Protein AF-A0A8H7PKA8-F1 (afdb_monomer_lite)

pLDDT: mean 74.44, std 22.08, range [25.3, 96.81]

Foldseek 3Di:
DLLVLLVQQLQLLVQLLVVLVVLCVLLVCLVPPDDPVSLVVSLVVLLVVLVDDCVSVCSNVVSLVSNVVSLVVLVVVVDPLSCVLSVVLNVLSVVLVVLCVPQVVVLSVVSNVQVVPDPDSPVSSVSSNSNSVSSVSSSVSSVVSNVSSVVVSVVVVVVVVCVVCVDPPPDPPDDPVLVVLVVVLVVLVVVLVVLVVVLVVLVVVLVVLLVLLVVLLVVLCVVLDVVLDDPVLDDPPDDDQKDWDFPPDDPPDDDPQHTQTDIDGPPDDDDDDDDDDDDDDDDDDDDDDDDDDDDDDDDDDDDPDPPPDPPPPDSQCSSPPDRDPSNVSSVVSVVVSVRSVSVSVSSVVVSVVSVVVSVVSVVVSVVVVVVVVVVVVVVVVVVVVPPVPPPDDDDDDDDDDDDDDDDDDDDD

InterPro domains:
  IPR013248 Secretory component protein Psh3/Shr3 [PF08229] (2-155)
  IPR013248 Secretory component protein Psh3/Shr3 [SM00786] (1-179)
  IPR040357 Vma22/CCDC115 [PF21730] (189-337)
  IPR040357 Vma22/CCDC115 [PTHR31996] (174-365)

Structure (mmCIF, N/CA/C/O backbone):
data_AF-A0A8H7PKA8-F1
#
_entry.id   AF-A0A8H7PKA8-F1
#
loop_
_atom_site.group_PDB
_atom_site.id
_atom_site.type_symbol
_atom_site.label_atom_id
_atom_site.label_alt_id
_atom_site.label_comp_id
_atom_site.label_asym_id
_atom_site.label_entity_id
_atom_site.label_seq_id
_atom_site.pdbx_PDB_ins_code
_atom_site.Cartn_x
_atom_site.Cartn_y
_atom_site.Cartn_z
_atom_site.occupancy
_atom_site.B_iso_or_equiv
_atom_site.auth_seq_id
_atom_site.auth_comp_id
_atom_site.auth_asym_id
_atom_site.auth_atom_id
_atom_site.pdbx_PDB_model_num
ATOM 1 N N . MET A 1 1 ? 10.126 21.048 6.837 1.00 69.06 1 MET A N 1
ATOM 2 C CA . MET A 1 1 ? 10.498 20.108 5.754 1.00 69.06 1 MET A CA 1
ATOM 3 C C . MET A 1 1 ? 9.309 19.758 4.866 1.00 69.06 1 MET A C 1
ATOM 5 O O . MET A 1 1 ? 9.327 20.214 3.735 1.00 69.06 1 MET A O 1
ATOM 9 N N . GLN A 1 2 ? 8.260 19.063 5.338 1.00 77.38 2 GLN A N 1
ATOM 10 C CA . GLN A 1 2 ? 7.165 18.595 4.456 1.00 77.38 2 GLN A CA 1
ATOM 11 C C . GLN A 1 2 ? 6.474 19.691 3.609 1.00 77.38 2 GLN A C 1
ATOM 13 O O . GLN A 1 2 ? 6.114 19.441 2.469 1.00 77.38 2 GLN A O 1
ATOM 18 N N . THR A 1 3 ? 6.347 20.930 4.093 1.00 81.81 3 THR A N 1
ATOM 19 C CA . THR A 1 3 ? 5.836 22.059 3.283 1.00 81.81 3 THR A CA 1
ATOM 20 C C . THR A 1 3 ? 6.794 22.521 2.178 1.00 81.81 3 THR A C 1
ATOM 22 O O . THR A 1 3 ? 6.348 22.992 1.137 1.00 81.81 3 THR A O 1
ATOM 25 N N . ILE A 1 4 ? 8.106 22.373 2.386 1.00 85.81 4 ILE A N 1
ATOM 26 C CA . ILE A 1 4 ? 9.156 22.810 1.455 1.00 85.81 4 ILE A CA 1
ATOM 27 C C . ILE A 1 4 ? 9.250 21.841 0.271 1.00 85.81 4 ILE A C 1
ATOM 29 O O . ILE A 1 4 ? 9.314 22.305 -0.864 1.00 85.81 4 ILE A O 1
ATOM 33 N N . LYS A 1 5 ? 9.160 20.515 0.497 1.00 87.50 5 LYS A N 1
ATOM 34 C CA . LYS A 1 5 ? 9.144 19.540 -0.615 1.00 87.50 5 LYS A CA 1
ATOM 35 C C . LYS A 1 5 ? 7.993 19.813 -1.591 1.00 87.50 5 LYS A C 1
ATOM 37 O O . LYS A 1 5 ? 8.220 19.844 -2.793 1.00 87.50 5 LYS A O 1
ATOM 42 N N . VAL A 1 6 ? 6.791 20.110 -1.086 1.00 87.94 6 VAL A N 1
ATOM 43 C CA . VAL A 1 6 ? 5.617 20.380 -1.930 1.00 87.94 6 VAL A CA 1
ATOM 44 C C . VAL A 1 6 ? 5.805 21.669 -2.730 1.00 87.94 6 VAL A C 1
ATOM 46 O O . VAL A 1 6 ? 5.506 21.690 -3.920 1.00 87.94 6 VAL A O 1
ATOM 49 N N . ALA A 1 7 ? 6.377 22.715 -2.125 1.00 88.31 7 ALA A N 1
ATOM 50 C CA . ALA A 1 7 ? 6.724 23.939 -2.846 1.00 88.31 7 ALA A CA 1
ATOM 51 C C . ALA A 1 7 ? 7.742 23.685 -3.977 1.00 88.31 7 ALA A C 1
ATOM 53 O O . ALA A 1 7 ? 7.560 24.202 -5.077 1.00 88.31 7 ALA A O 1
ATOM 54 N N . MET A 1 8 ? 8.768 22.852 -3.754 1.00 88.94 8 MET A N 1
ATOM 55 C CA . MET A 1 8 ? 9.738 22.471 -4.796 1.00 88.94 8 MET A CA 1
ATOM 56 C C . MET A 1 8 ? 9.077 21.692 -5.945 1.00 88.94 8 MET A C 1
ATOM 58 O O . MET A 1 8 ? 9.295 22.029 -7.108 1.00 88.94 8 MET A O 1
ATOM 62 N N . VAL A 1 9 ? 8.230 20.702 -5.632 1.00 90.75 9 VAL A N 1
ATOM 63 C CA . VAL A 1 9 ? 7.509 19.900 -6.640 1.00 90.75 9 VAL A CA 1
ATOM 64 C C . VAL A 1 9 ? 6.551 20.763 -7.458 1.00 90.75 9 VAL A C 1
ATOM 66 O O . VAL A 1 9 ? 6.593 20.713 -8.687 1.00 90.75 9 VAL A O 1
ATOM 69 N N . LEU A 1 10 ? 5.732 21.593 -6.801 1.00 91.50 10 LEU A N 1
ATOM 70 C CA . LEU A 1 10 ? 4.808 22.504 -7.480 1.00 91.50 10 LEU A CA 1
ATOM 71 C C . LEU A 1 10 ? 5.553 23.516 -8.358 1.00 91.50 10 LEU A C 1
ATOM 73 O O . LEU A 1 10 ? 5.145 23.727 -9.493 1.00 91.50 10 LEU A O 1
ATOM 77 N N . THR A 1 11 ? 6.665 24.088 -7.884 1.00 90.81 11 THR A N 1
ATOM 78 C CA . THR A 1 11 ? 7.453 25.062 -8.666 1.00 90.81 11 THR A CA 1
ATOM 79 C C . THR A 1 11 ? 8.059 24.421 -9.917 1.00 90.81 11 THR A C 1
ATOM 81 O O . THR A 1 11 ? 7.936 24.978 -11.006 1.00 90.81 11 THR A O 1
ATOM 84 N N . GLY A 1 12 ? 8.660 23.230 -9.792 1.00 90.88 12 GLY A N 1
ATOM 85 C CA . GLY A 1 12 ? 9.230 22.506 -10.933 1.00 90.88 12 GLY A CA 1
ATOM 86 C C . GLY A 1 12 ? 8.179 22.102 -11.971 1.00 90.88 12 GLY A C 1
ATOM 87 O O . GLY A 1 12 ? 8.367 22.333 -13.167 1.00 90.88 12 GLY A O 1
ATOM 88 N N . CYS A 1 13 ? 7.038 21.568 -11.518 1.00 91.38 13 CYS A N 1
ATOM 89 C CA . CYS A 1 13 ? 5.948 21.155 -12.407 1.00 91.38 13 CYS A CA 1
ATOM 90 C C . CYS A 1 13 ? 5.256 22.351 -13.079 1.00 91.38 13 CYS A C 1
ATOM 92 O O . CYS A 1 13 ? 5.008 22.301 -14.281 1.00 91.38 13 CYS A O 1
ATOM 94 N N . ALA A 1 14 ? 4.981 23.430 -12.337 1.00 91.19 14 ALA A N 1
ATOM 95 C CA . ALA A 1 14 ? 4.330 24.627 -12.871 1.00 91.19 14 ALA A CA 1
ATOM 96 C C . ALA A 1 14 ? 5.214 25.362 -13.887 1.00 91.19 14 ALA A C 1
ATOM 98 O O . ALA A 1 14 ? 4.712 25.806 -14.917 1.00 91.19 14 ALA A O 1
ATOM 99 N N . PHE A 1 15 ? 6.529 25.445 -13.648 1.00 91.88 15 PHE A N 1
ATOM 100 C CA . PHE A 1 15 ? 7.459 26.025 -14.619 1.00 91.88 15 PHE A CA 1
ATOM 101 C C . PHE A 1 15 ? 7.496 25.203 -15.915 1.00 91.88 15 PHE A C 1
ATOM 103 O O . PHE A 1 15 ? 7.343 25.763 -16.998 1.00 91.88 15 PHE A O 1
ATOM 110 N N . PHE A 1 16 ? 7.651 23.875 -15.827 1.00 89.31 16 PHE A N 1
ATOM 111 C CA . PHE A 1 16 ? 7.713 23.032 -17.024 1.00 89.31 16 PHE A CA 1
ATOM 112 C C . PHE A 1 16 ? 6.380 23.024 -17.795 1.00 89.31 16 PHE A C 1
ATOM 114 O O . PHE A 1 16 ? 6.389 23.190 -19.016 1.00 89.31 16 PHE A O 1
ATOM 121 N N . ALA A 1 17 ? 5.238 22.973 -17.097 1.00 91.00 17 ALA A N 1
ATOM 122 C CA . ALA A 1 17 ? 3.916 23.169 -17.698 1.00 91.00 17 ALA A CA 1
ATOM 123 C C . ALA A 1 17 ? 3.791 24.543 -18.386 1.00 91.00 17 ALA A C 1
ATOM 125 O O . ALA A 1 17 ? 3.233 24.630 -19.474 1.00 91.00 17 ALA A O 1
ATOM 126 N N . GLY A 1 18 ? 4.374 25.596 -17.802 1.00 90.62 18 GLY A N 1
ATOM 127 C CA . GLY A 1 18 ? 4.478 26.922 -18.415 1.00 90.62 18 GLY A CA 1
ATOM 128 C C . GLY A 1 18 ? 5.304 26.946 -19.707 1.00 90.62 18 GLY A C 1
ATOM 129 O O . GLY A 1 18 ? 4.936 27.663 -20.634 1.00 90.62 18 GLY A O 1
ATOM 130 N N . THR A 1 19 ? 6.366 26.134 -19.821 1.00 87.88 19 THR A N 1
ATOM 131 C CA . THR A 1 19 ? 7.108 26.006 -21.095 1.00 87.88 19 THR A CA 1
ATOM 132 C C . THR A 1 19 ? 6.257 25.343 -22.179 1.00 87.88 19 THR A C 1
ATOM 134 O O . THR A 1 19 ? 6.143 25.888 -23.271 1.00 87.88 19 THR A O 1
ATOM 137 N N . LEU A 1 20 ? 5.555 24.253 -21.855 1.00 88.69 20 LEU A N 1
ATOM 138 C CA . LEU A 1 20 ? 4.644 23.581 -22.793 1.00 88.69 20 LEU A CA 1
ATOM 139 C C . LEU A 1 20 ? 3.429 24.456 -23.157 1.00 88.69 20 LEU A C 1
ATOM 141 O O . LEU A 1 20 ? 2.903 24.366 -24.262 1.00 88.69 20 LEU A O 1
ATOM 145 N N . TRP A 1 21 ? 3.002 25.350 -22.262 1.00 90.75 21 TRP A N 1
ATOM 146 C CA . TRP A 1 21 ? 1.954 26.332 -22.549 1.00 90.75 21 TRP A CA 1
ATOM 147 C C . TRP A 1 21 ? 2.404 27.438 -23.521 1.00 90.75 21 TRP A C 1
ATOM 149 O O . TRP A 1 21 ? 1.575 27.993 -24.238 1.00 90.75 21 TRP A O 1
ATOM 159 N N . ALA A 1 22 ? 3.702 27.753 -23.590 1.00 89.06 22 ALA A N 1
ATOM 160 C CA . ALA A 1 22 ? 4.235 28.621 -24.644 1.00 89.06 22 ALA A CA 1
ATOM 161 C C . ALA A 1 22 ? 4.267 27.896 -26.005 1.00 89.06 22 ALA A C 1
ATOM 163 O O . ALA A 1 22 ? 3.957 28.495 -27.035 1.00 89.06 22 ALA A O 1
ATOM 164 N N . ASP A 1 23 ? 4.578 26.598 -25.990 1.00 89.06 23 ASP A N 1
ATOM 165 C CA . ASP A 1 23 ? 4.620 25.733 -27.176 1.00 89.06 23 ASP A CA 1
ATOM 166 C C . ASP A 1 23 ? 3.213 25.521 -27.782 1.00 89.06 23 ASP A C 1
ATOM 168 O O . ASP A 1 23 ? 3.058 25.436 -29.002 1.00 89.06 23 ASP A O 1
ATOM 172 N N . TRP A 1 24 ? 2.169 25.578 -26.943 1.00 90.38 24 TRP A N 1
ATOM 173 C CA . TRP A 1 24 ? 0.752 25.446 -27.314 1.00 90.38 24 TRP A CA 1
ATOM 174 C C . TRP A 1 24 ? 0.282 26.363 -28.455 1.00 90.38 24 TRP A C 1
ATOM 176 O O . TRP A 1 24 ? -0.635 26.005 -29.194 1.00 90.38 24 TRP A O 1
ATOM 186 N N . VAL A 1 25 ? 0.916 27.528 -28.635 1.00 91.31 25 VAL A N 1
ATOM 187 C CA . VAL A 1 25 ? 0.617 28.464 -29.739 1.00 91.31 25 VAL A CA 1
ATOM 188 C C . VAL A 1 25 ? 0.857 27.820 -31.112 1.00 91.31 25 VAL A C 1
ATOM 190 O O . VAL A 1 25 ? 0.150 28.140 -32.067 1.00 91.31 25 VAL A O 1
ATOM 193 N N . TYR A 1 26 ? 1.813 26.892 -31.202 1.00 90.38 26 TYR A N 1
ATOM 194 C CA . TYR A 1 26 ? 2.146 26.150 -32.419 1.00 90.38 26 TYR A CA 1
ATOM 195 C C . TYR A 1 26 ? 1.427 24.797 -32.488 1.00 90.38 26 TYR A C 1
ATOM 197 O O . TYR A 1 26 ? 1.046 24.379 -33.576 1.00 90.38 26 TYR A O 1
ATOM 205 N N . ASP A 1 27 ? 1.170 24.146 -31.349 1.00 91.31 27 ASP A N 1
ATOM 206 C CA . ASP A 1 27 ? 0.480 22.847 -31.296 1.00 91.31 27 ASP A CA 1
ATOM 207 C C . ASP A 1 27 ? -1.035 22.940 -31.557 1.00 91.31 27 ASP A C 1
ATOM 209 O O . ASP A 1 27 ? -1.604 22.092 -32.250 1.00 91.31 27 ASP A O 1
ATOM 213 N N . TYR A 1 28 ? -1.711 23.970 -31.031 1.00 92.25 28 TYR A N 1
ATOM 214 C CA . TYR A 1 28 ? -3.169 24.110 -31.145 1.00 92.25 28 TYR A CA 1
ATOM 215 C C . TYR A 1 28 ? -3.672 24.181 -32.603 1.00 92.25 28 TYR A C 1
ATOM 217 O O . TYR A 1 28 ? -4.616 23.453 -32.933 1.00 92.25 28 TYR A O 1
ATOM 225 N N . PRO A 1 29 ? -3.064 24.976 -33.511 1.00 90.19 29 PRO A N 1
ATOM 226 C CA . PRO A 1 29 ? -3.436 24.962 -34.923 1.00 90.19 29 PRO A CA 1
ATOM 227 C C . PRO A 1 29 ? -3.274 23.585 -35.575 1.00 90.19 29 PRO A C 1
ATOM 229 O O . PRO A 1 29 ? -4.137 23.179 -36.343 1.00 90.19 29 PRO A O 1
ATOM 232 N N . ILE A 1 30 ? -2.216 22.839 -35.248 1.00 89.25 30 ILE A N 1
ATOM 233 C CA . ILE A 1 30 ? -1.943 21.527 -35.856 1.00 89.25 30 ILE A CA 1
ATOM 234 C C . ILE A 1 30 ? -2.978 20.482 -35.427 1.00 89.25 30 ILE A C 1
ATOM 236 O O . ILE A 1 30 ? -3.423 19.697 -36.259 1.00 89.25 30 ILE A O 1
ATOM 240 N N . LEU A 1 31 ? -3.412 20.521 -34.163 1.00 88.19 31 LEU A N 1
ATOM 241 C CA . LEU A 1 31 ? -4.402 19.590 -33.612 1.00 88.19 31 LEU A CA 1
ATOM 242 C C . LEU A 1 31 ? -5.851 19.871 -34.053 1.00 88.19 31 LEU A C 1
ATOM 244 O O . LEU A 1 31 ? -6.645 18.933 -34.120 1.00 88.19 31 LEU A O 1
ATOM 248 N N . TYR A 1 32 ? -6.222 21.134 -34.311 1.00 86.19 32 TYR A N 1
ATOM 249 C CA . TYR A 1 32 ? -7.636 21.525 -34.485 1.00 86.19 32 TYR A CA 1
ATOM 250 C C . TYR A 1 32 ? -7.956 22.342 -35.749 1.00 86.19 32 TYR A C 1
ATOM 252 O O . TYR A 1 32 ? -9.095 22.315 -36.215 1.00 86.19 32 TYR A O 1
ATOM 260 N N . HIS A 1 33 ? -6.989 23.066 -36.318 1.00 83.12 33 HIS A N 1
ATOM 261 C CA . HIS A 1 33 ? -7.192 23.996 -37.437 1.00 83.12 33 HIS A CA 1
ATOM 262 C C . HIS A 1 33 ? -6.005 23.972 -38.412 1.00 83.12 33 HIS A C 1
ATOM 264 O O . HIS A 1 33 ? -5.347 24.986 -38.651 1.00 83.12 33 HIS A O 1
ATOM 270 N N . GLN A 1 34 ? -5.726 22.790 -38.968 1.00 82.00 34 GLN A N 1
ATOM 271 C CA . GLN A 1 34 ? -4.583 22.541 -39.844 1.00 82.00 34 GLN A CA 1
ATOM 272 C C . GLN A 1 34 ? -4.678 23.349 -41.155 1.00 82.00 34 GLN A C 1
ATOM 274 O O . GLN A 1 34 ? -5.322 22.935 -42.118 1.00 82.00 34 GLN A O 1
ATOM 279 N N . THR A 1 35 ? -3.995 24.494 -41.207 1.00 85.44 35 THR A N 1
ATOM 280 C CA . THR A 1 35 ? -3.770 25.287 -42.428 1.00 85.44 35 THR A CA 1
ATOM 281 C C . THR A 1 35 ? -2.331 25.123 -42.927 1.00 85.44 35 THR A C 1
ATOM 283 O O . THR A 1 35 ? -1.432 24.793 -42.152 1.00 85.44 35 THR A O 1
ATOM 286 N N . SER A 1 36 ? -2.085 25.390 -44.214 1.00 81.50 36 SER A N 1
ATOM 287 C CA . SER A 1 36 ? -0.733 25.429 -44.807 1.00 81.50 36 SER A CA 1
ATOM 288 C C . SER A 1 36 ? 0.231 26.315 -44.013 1.00 81.50 36 SER A C 1
ATOM 290 O O . SER A 1 36 ? 1.385 25.960 -43.758 1.00 81.50 36 SER A O 1
ATOM 292 N N . ASP A 1 37 ? -0.276 27.464 -43.587 1.00 84.94 37 ASP A N 1
ATOM 293 C CA . ASP A 1 37 ? 0.501 28.544 -42.991 1.00 84.94 37 ASP A CA 1
ATOM 294 C C . ASP A 1 37 ? 0.820 28.224 -41.520 1.00 84.94 37 ASP A C 1
ATOM 296 O O . ASP A 1 37 ? 1.899 28.541 -41.027 1.00 84.94 37 ASP A O 1
ATOM 300 N N . ALA A 1 38 ? -0.078 27.502 -40.837 1.00 85.19 38 ALA A N 1
ATOM 301 C CA . ALA A 1 38 ? 0.180 26.944 -39.514 1.00 85.19 38 ALA A CA 1
ATOM 302 C C . ALA A 1 38 ? 1.217 25.810 -39.555 1.00 85.19 38 ALA A C 1
ATOM 304 O O . ALA A 1 38 ? 2.130 25.793 -38.731 1.00 85.19 38 ALA A O 1
ATOM 305 N N . VAL A 1 39 ? 1.113 24.889 -40.524 1.00 85.81 39 VAL A N 1
ATOM 306 C CA . VAL A 1 39 ? 2.070 23.777 -40.692 1.00 85.81 39 VAL A CA 1
ATOM 307 C C . VAL A 1 39 ? 3.475 24.306 -40.961 1.00 85.81 39 VAL A C 1
ATOM 309 O O . VAL A 1 39 ? 4.425 23.877 -40.308 1.00 85.81 39 VAL A O 1
ATOM 312 N N . THR A 1 40 ? 3.613 25.280 -41.865 1.00 85.56 40 THR A N 1
ATOM 313 C CA . THR A 1 40 ? 4.912 25.909 -42.143 1.00 85.56 40 THR A CA 1
ATOM 314 C C . THR A 1 40 ? 5.450 26.657 -40.924 1.00 85.56 40 THR A C 1
ATOM 316 O O . THR A 1 40 ? 6.562 26.351 -40.504 1.00 85.56 40 THR A O 1
ATOM 319 N N . ALA A 1 41 ? 4.665 27.527 -40.276 1.00 88.06 41 ALA A N 1
ATOM 320 C CA . ALA A 1 41 ? 5.106 28.261 -39.083 1.00 88.06 41 ALA A CA 1
ATOM 321 C C . ALA A 1 41 ? 5.538 27.346 -37.918 1.00 88.06 41 ALA A C 1
ATOM 323 O O . ALA A 1 41 ? 6.565 27.596 -37.284 1.00 88.06 41 ALA A O 1
ATOM 324 N N . ALA A 1 42 ? 4.792 26.270 -37.649 1.00 87.69 42 ALA A N 1
ATOM 325 C CA . ALA A 1 42 ? 5.124 25.307 -36.601 1.00 87.69 42 ALA A CA 1
ATOM 326 C C . ALA A 1 42 ? 6.322 24.411 -36.976 1.00 87.69 42 ALA A C 1
ATOM 328 O O . ALA A 1 42 ? 7.159 24.131 -36.117 1.00 87.69 42 ALA A O 1
ATOM 329 N N . SER A 1 43 ? 6.468 24.014 -38.248 1.00 86.81 43 SER A N 1
ATOM 330 C CA . SER A 1 43 ? 7.664 23.292 -38.714 1.00 86.81 43 SER A CA 1
ATOM 331 C C . SER A 1 43 ? 8.929 24.146 -38.589 1.00 86.81 43 SER A C 1
ATOM 333 O O . SER A 1 43 ? 9.941 23.663 -38.085 1.00 86.81 43 SER A O 1
ATOM 335 N N . ASP A 1 44 ? 8.851 25.436 -38.932 1.00 87.88 44 ASP A N 1
ATOM 336 C CA . ASP A 1 44 ? 9.954 26.389 -38.805 1.00 87.88 44 ASP A CA 1
ATOM 337 C C . ASP A 1 44 ? 10.328 26.601 -37.330 1.00 87.88 44 ASP A C 1
ATOM 339 O O . ASP A 1 44 ? 11.507 26.602 -36.974 1.00 87.88 44 ASP A O 1
ATOM 343 N N . TYR A 1 45 ? 9.327 26.714 -36.450 1.00 89.69 45 TYR A N 1
ATOM 344 C CA . TYR A 1 45 ? 9.518 26.808 -35.003 1.00 89.69 45 TYR A CA 1
ATOM 345 C C . TYR A 1 45 ? 10.239 25.576 -34.432 1.00 89.69 45 TYR A C 1
ATOM 347 O O . TYR A 1 45 ? 11.272 25.715 -33.768 1.00 89.69 45 TYR A O 1
ATOM 355 N N . TYR A 1 46 ? 9.741 24.367 -34.708 1.00 88.62 46 TYR A N 1
ATOM 356 C CA . TYR A 1 46 ? 10.326 23.142 -34.160 1.00 88.62 46 TYR A CA 1
ATOM 357 C C . TYR A 1 46 ? 11.675 22.779 -34.791 1.00 88.62 46 TYR A C 1
ATOM 359 O O . TYR A 1 46 ? 12.552 22.292 -34.078 1.00 88.62 46 TYR A O 1
ATOM 367 N N . LEU A 1 47 ? 11.903 23.092 -36.070 1.00 87.00 47 LEU A N 1
ATOM 368 C CA . LEU A 1 47 ? 13.214 22.935 -36.704 1.00 87.00 47 LEU A CA 1
ATOM 369 C C . LEU A 1 47 ? 14.248 23.890 -36.085 1.00 87.00 47 LEU A C 1
ATOM 371 O O . LEU A 1 47 ? 15.342 23.457 -35.724 1.00 87.00 47 LEU A O 1
ATOM 375 N N . ARG A 1 48 ? 13.891 25.165 -35.862 1.00 86.69 48 ARG A N 1
ATOM 376 C CA . ARG A 1 48 ? 14.746 26.127 -35.138 1.00 86.69 48 ARG A CA 1
ATOM 377 C C . ARG A 1 48 ? 15.022 25.675 -33.702 1.00 86.69 48 ARG A C 1
ATOM 379 O O . ARG A 1 48 ? 16.138 25.851 -33.226 1.00 86.69 48 ARG A O 1
ATOM 386 N N . ARG A 1 49 ? 14.043 25.064 -33.023 1.00 83.88 49 ARG A N 1
ATOM 387 C CA . ARG A 1 49 ? 14.201 24.498 -31.670 1.00 83.88 49 ARG A CA 1
ATOM 388 C C . ARG A 1 49 ? 15.133 23.282 -31.641 1.00 83.88 49 ARG A C 1
ATOM 390 O O . ARG A 1 49 ? 15.914 23.170 -30.707 1.00 83.88 49 ARG A O 1
ATOM 397 N N . ALA A 1 50 ? 15.079 22.410 -32.649 1.00 82.50 50 ALA A N 1
ATOM 398 C CA . ALA A 1 50 ? 15.988 21.268 -32.785 1.00 82.50 50 ALA A CA 1
ATOM 399 C C . ALA A 1 50 ? 17.424 21.687 -33.165 1.00 82.50 50 ALA A C 1
ATOM 401 O O . ALA A 1 50 ? 18.384 21.016 -32.798 1.00 82.50 50 ALA A O 1
ATOM 402 N N . GLN A 1 51 ? 17.577 22.808 -33.878 1.00 82.88 51 GLN A N 1
ATOM 403 C CA . GLN A 1 51 ? 18.875 23.400 -34.231 1.00 82.88 51 GLN A CA 1
ATOM 404 C C . GLN A 1 51 ? 19.455 24.313 -33.135 1.00 82.88 51 GLN A C 1
ATOM 406 O O . GLN A 1 51 ? 20.644 24.637 -33.169 1.00 82.88 51 GLN A O 1
ATOM 411 N N . ALA A 1 52 ? 18.644 24.744 -32.166 1.00 76.94 52 ALA A N 1
ATOM 412 C CA . ALA A 1 52 ? 19.107 25.508 -31.017 1.00 76.94 52 ALA A CA 1
ATOM 413 C C . ALA A 1 52 ? 19.849 24.586 -30.036 1.00 76.94 52 ALA A C 1
ATOM 415 O O . ALA A 1 52 ? 19.323 23.559 -29.614 1.00 76.94 52 ALA A O 1
ATOM 416 N N . GLY A 1 53 ? 21.075 24.962 -29.662 1.00 70.19 53 GLY A N 1
ATOM 417 C CA . GLY A 1 53 ? 21.937 24.126 -28.823 1.00 70.19 53 GLY A CA 1
ATOM 418 C C . GLY A 1 53 ? 21.373 23.829 -27.426 1.00 70.19 53 GLY A C 1
ATOM 419 O O . GLY A 1 53 ? 20.474 24.517 -26.933 1.00 70.19 53 GLY A O 1
ATOM 420 N N . ASP A 1 54 ? 21.982 22.835 -26.771 1.00 73.50 54 ASP A N 1
ATOM 421 C CA . ASP A 1 54 ? 21.560 22.126 -25.546 1.00 73.50 54 ASP A CA 1
ATOM 422 C C . ASP A 1 54 ? 21.005 22.983 -24.392 1.00 73.50 54 ASP A C 1
ATOM 424 O O . ASP A 1 54 ? 20.284 22.480 -23.533 1.00 73.50 54 ASP A O 1
ATOM 428 N N . ILE A 1 55 ? 21.311 24.282 -24.360 1.00 71.94 55 ILE A N 1
ATOM 429 C CA . ILE A 1 55 ? 20.769 25.286 -23.433 1.00 71.94 55 ILE A CA 1
ATOM 430 C C . ILE A 1 55 ? 19.239 25.161 -23.295 1.00 71.94 55 ILE A C 1
ATOM 432 O O . ILE A 1 55 ? 18.723 25.178 -22.176 1.00 71.94 55 ILE A O 1
ATOM 436 N N . HIS A 1 56 ? 18.512 24.976 -24.404 1.00 69.12 56 HIS A N 1
ATOM 437 C CA . HIS A 1 56 ? 17.052 24.817 -24.374 1.00 69.12 56 HIS A CA 1
ATOM 438 C C . HIS A 1 56 ? 16.612 23.483 -23.750 1.00 69.12 56 HIS A C 1
ATOM 440 O O . HIS A 1 56 ? 15.633 23.448 -23.004 1.00 69.12 56 HIS A O 1
ATOM 446 N N . MET A 1 57 ? 17.368 22.405 -23.975 1.00 70.62 57 MET A N 1
ATOM 447 C CA . MET A 1 57 ? 17.134 21.109 -23.334 1.00 70.62 57 MET A CA 1
ATOM 448 C C . MET A 1 57 ? 17.346 21.205 -21.812 1.00 70.62 57 MET A C 1
ATOM 450 O O . MET A 1 57 ? 16.490 20.771 -21.040 1.00 70.62 57 MET A O 1
ATOM 454 N N . TYR A 1 58 ? 18.436 21.834 -21.358 1.00 76.88 58 TYR A N 1
ATOM 455 C CA . TYR A 1 58 ? 18.696 22.035 -19.926 1.00 76.88 58 TYR A CA 1
ATOM 456 C C . TYR A 1 58 ? 17.622 22.896 -19.245 1.00 76.88 58 TYR A C 1
ATOM 458 O O . TYR A 1 58 ? 17.224 22.584 -18.119 1.00 76.88 58 TYR A O 1
ATOM 466 N N . ALA A 1 59 ? 17.105 23.924 -19.928 1.00 76.62 59 ALA A N 1
ATOM 467 C CA . ALA A 1 59 ? 16.041 24.786 -19.410 1.00 76.62 59 ALA A CA 1
ATOM 468 C C . ALA A 1 59 ? 14.726 24.033 -19.120 1.00 76.62 59 ALA A C 1
ATOM 470 O O . ALA A 1 59 ? 14.022 24.388 -18.175 1.00 76.62 59 ALA A O 1
ATOM 471 N N . GLN A 1 60 ? 14.408 22.980 -19.883 1.00 75.88 60 GLN A N 1
ATOM 472 C CA . GLN A 1 60 ? 13.231 22.135 -19.639 1.00 75.88 60 GLN A CA 1
ATOM 473 C C . GLN A 1 60 ? 13.507 20.983 -18.658 1.00 75.88 60 GLN A C 1
ATOM 475 O O . GLN A 1 60 ? 12.636 20.627 -17.868 1.00 75.88 60 GLN A O 1
ATOM 480 N N . ILE A 1 61 ? 14.721 20.422 -18.657 1.00 79.88 61 ILE A N 1
ATOM 481 C CA . ILE A 1 61 ? 15.084 19.266 -17.819 1.00 79.88 61 ILE A CA 1
ATOM 482 C C . ILE A 1 61 ? 15.351 19.648 -16.349 1.00 79.88 61 ILE A C 1
ATOM 484 O O . ILE A 1 61 ? 14.957 18.913 -15.440 1.00 79.88 61 ILE A O 1
ATOM 488 N N . PHE A 1 62 ? 15.985 20.794 -16.076 1.00 85.62 62 PHE A N 1
ATOM 489 C CA . PHE A 1 62 ? 16.325 21.212 -14.706 1.00 85.62 62 PHE A CA 1
ATOM 490 C C . PHE A 1 62 ? 15.104 21.362 -13.759 1.00 85.62 62 PHE A C 1
ATOM 492 O O . PHE A 1 62 ? 15.158 20.832 -12.643 1.00 85.62 62 PHE A O 1
ATOM 499 N N . PRO A 1 63 ? 13.973 21.980 -14.167 1.00 87.56 63 PRO A N 1
ATOM 500 C CA . PRO A 1 63 ? 12.744 22.027 -13.362 1.00 87.56 63 PRO A CA 1
ATOM 501 C C . PRO A 1 63 ? 12.180 20.643 -13.005 1.00 87.56 63 PRO A C 1
ATOM 503 O O . PRO A 1 63 ? 11.674 20.448 -11.898 1.00 87.56 63 PRO A O 1
ATOM 506 N N . ILE A 1 64 ? 12.300 19.666 -13.912 1.00 87.38 64 ILE A N 1
ATOM 507 C CA . ILE A 1 64 ? 11.839 18.289 -13.684 1.00 87.38 64 ILE A CA 1
ATOM 508 C C . ILE A 1 64 ? 12.727 17.608 -12.636 1.00 87.38 64 ILE A C 1
ATOM 510 O O . ILE A 1 64 ? 12.205 16.999 -11.702 1.00 87.38 64 ILE A O 1
ATOM 514 N N . PHE A 1 65 ? 14.055 17.768 -12.713 1.00 88.62 65 PHE A N 1
ATOM 515 C CA . PHE A 1 65 ? 14.962 17.266 -11.672 1.00 88.62 65 PHE A CA 1
ATOM 516 C C . PHE A 1 65 ? 14.672 17.874 -10.292 1.00 88.62 65 PHE A C 1
ATOM 518 O O . PHE A 1 65 ? 14.697 17.150 -9.296 1.00 88.62 65 PHE A O 1
ATOM 525 N N . LEU A 1 66 ? 14.335 19.167 -10.219 1.00 88.62 66 LEU A N 1
ATOM 526 C CA . LEU A 1 66 ? 13.949 19.821 -8.964 1.00 88.62 66 LEU A CA 1
ATOM 527 C C . LEU A 1 66 ? 12.680 19.192 -8.352 1.00 88.62 66 LEU A C 1
ATOM 529 O O . LEU A 1 66 ? 12.624 18.965 -7.140 1.00 88.62 66 LEU A O 1
ATOM 533 N N . ALA A 1 67 ? 11.691 18.851 -9.185 1.00 88.19 67 ALA A N 1
ATOM 534 C CA . ALA A 1 67 ? 10.487 18.147 -8.748 1.00 88.19 67 ALA A CA 1
ATOM 535 C C . ALA A 1 67 ? 10.777 16.696 -8.317 1.00 88.19 67 ALA A C 1
ATOM 537 O O . ALA A 1 67 ? 10.342 16.278 -7.243 1.00 88.19 67 ALA A O 1
ATOM 538 N N . VAL A 1 68 ? 11.569 15.942 -9.086 1.00 90.75 68 VAL A N 1
ATOM 539 C CA . VAL A 1 68 ? 11.976 14.565 -8.738 1.00 90.75 68 VAL A CA 1
ATOM 540 C C . VAL A 1 68 ? 12.766 14.528 -7.425 1.00 90.75 68 VAL A C 1
ATOM 542 O O . VAL A 1 68 ? 12.537 13.643 -6.599 1.00 90.75 68 VAL A O 1
ATOM 545 N N . PHE A 1 69 ? 13.634 15.512 -7.168 1.00 90.56 69 PHE A N 1
ATOM 546 C CA . PHE A 1 69 ? 14.342 15.640 -5.891 1.00 90.56 69 PHE A CA 1
ATOM 547 C C . PHE A 1 69 ? 13.378 15.919 -4.724 1.00 90.56 69 PHE A C 1
ATOM 549 O O . PHE A 1 69 ? 13.495 15.298 -3.666 1.00 90.56 69 PHE A O 1
ATOM 556 N N . GLY A 1 70 ? 12.383 16.791 -4.925 1.00 87.50 70 GLY A N 1
ATOM 557 C CA . GLY A 1 70 ? 11.335 17.062 -3.935 1.00 87.50 70 GLY A CA 1
ATOM 558 C C . GLY A 1 70 ? 10.517 15.815 -3.569 1.00 87.50 70 GLY A C 1
ATOM 559 O O . GLY A 1 70 ? 10.334 15.530 -2.384 1.00 87.50 70 GLY A O 1
ATOM 560 N N . LEU A 1 71 ? 10.098 15.028 -4.567 1.00 89.31 71 LEU A N 1
ATOM 561 C CA . LEU A 1 71 ? 9.406 13.747 -4.356 1.00 89.31 71 LEU A CA 1
ATOM 562 C C . LEU A 1 71 ? 10.305 12.721 -3.649 1.00 89.31 71 LEU A C 1
ATOM 564 O O . LEU A 1 71 ? 9.877 12.094 -2.683 1.00 89.31 71 LEU A O 1
ATOM 568 N N . SER A 1 72 ? 11.568 12.604 -4.068 1.00 89.19 72 SER A N 1
ATOM 569 C CA . SER A 1 72 ? 12.549 11.688 -3.463 1.00 89.19 72 SER A CA 1
ATOM 570 C C . SER A 1 72 ? 12.807 12.013 -1.988 1.00 89.19 72 SER A C 1
ATOM 572 O O . SER A 1 72 ? 12.858 11.113 -1.150 1.00 89.19 72 SER A O 1
ATOM 574 N N . SER A 1 73 ? 12.901 13.303 -1.644 1.00 86.50 73 SER A N 1
ATOM 575 C CA . SER A 1 73 ? 13.014 13.770 -0.257 1.00 86.50 73 SER A CA 1
ATOM 576 C C . SER A 1 73 ? 11.755 13.467 0.569 1.00 86.50 73 SER A C 1
ATOM 578 O O . SER A 1 73 ? 11.867 13.161 1.755 1.00 86.50 73 SER A O 1
ATOM 580 N N . GLY A 1 74 ? 10.569 13.495 -0.048 1.00 80.31 74 GLY A N 1
ATOM 581 C CA . GLY A 1 74 ? 9.322 13.049 0.575 1.00 80.31 74 GLY A CA 1
ATOM 582 C C . GLY A 1 74 ? 9.307 11.550 0.870 1.00 80.31 74 GLY A C 1
ATOM 583 O O . GLY A 1 74 ? 9.020 11.149 2.002 1.00 80.31 74 GLY A O 1
ATOM 584 N N . LEU A 1 75 ? 9.681 10.731 -0.115 1.00 84.12 75 LEU A N 1
ATOM 585 C CA . LEU A 1 75 ? 9.733 9.270 -0.004 1.00 84.12 75 LEU A CA 1
ATOM 586 C C . LEU A 1 75 ? 10.750 8.796 1.049 1.00 84.12 75 LEU A C 1
ATOM 588 O O . LEU A 1 75 ? 10.452 7.887 1.822 1.00 84.12 75 LEU A O 1
ATOM 592 N N . ALA A 1 76 ? 11.910 9.456 1.139 1.00 83.12 76 ALA A N 1
ATOM 593 C CA . ALA A 1 76 ? 12.966 9.143 2.107 1.00 83.12 76 ALA A CA 1
ATOM 594 C C . ALA A 1 76 ? 12.539 9.299 3.582 1.00 83.12 76 ALA A C 1
ATOM 596 O O . ALA A 1 76 ? 13.171 8.726 4.465 1.00 83.12 76 ALA A O 1
ATOM 597 N N . LEU A 1 77 ? 11.464 10.048 3.860 1.00 80.31 77 LEU A N 1
ATOM 598 C CA . LEU A 1 77 ? 10.898 10.196 5.206 1.00 80.31 77 LEU A CA 1
ATOM 599 C C . LEU A 1 77 ? 9.890 9.087 5.571 1.00 80.31 77 LEU A C 1
ATOM 601 O O . LEU A 1 77 ? 9.405 9.081 6.699 1.00 80.31 77 LEU A O 1
ATOM 605 N N . MET A 1 78 ? 9.556 8.183 4.635 1.00 75.12 78 MET A N 1
ATOM 606 C CA . MET A 1 78 ? 8.720 6.974 4.798 1.00 75.12 78 MET A CA 1
ATOM 607 C C . MET A 1 78 ? 7.406 7.117 5.597 1.00 75.12 78 MET A C 1
ATOM 609 O O . MET A 1 78 ? 6.845 6.135 6.077 1.00 75.12 78 MET A O 1
ATOM 613 N N . GLN A 1 79 ? 6.849 8.324 5.695 1.00 82.12 79 GLN A N 1
ATOM 614 C CA . GLN A 1 79 ? 5.519 8.521 6.268 1.00 82.12 79 GLN A CA 1
ATOM 615 C C . GLN A 1 79 ? 4.462 7.984 5.292 1.00 82.12 79 GLN A C 1
ATOM 617 O O . GLN A 1 79 ? 4.546 8.257 4.095 1.00 82.12 79 GLN A O 1
ATOM 622 N N . GLU A 1 80 ? 3.448 7.270 5.788 1.00 81.38 80 GLU A N 1
ATOM 623 C CA . GLU A 1 80 ? 2.427 6.589 4.966 1.00 81.38 80 GLU A CA 1
ATOM 624 C C . GLU A 1 80 ? 1.832 7.496 3.876 1.00 81.38 80 GLU A C 1
ATOM 626 O O . GLU A 1 80 ? 1.768 7.130 2.705 1.00 81.38 80 GLU A O 1
ATOM 631 N N . HIS A 1 81 ? 1.474 8.732 4.238 1.00 79.81 81 HIS A N 1
ATOM 632 C CA . HIS A 1 81 ? 0.945 9.721 3.300 1.00 79.81 81 HIS A CA 1
ATOM 633 C C . HIS A 1 81 ? 1.945 10.110 2.198 1.00 79.81 81 HIS A C 1
ATOM 635 O O . HIS A 1 81 ? 1.532 10.311 1.059 1.00 79.81 81 HIS A O 1
ATOM 641 N N . ASN A 1 82 ? 3.246 10.188 2.483 1.00 82.56 82 ASN A N 1
ATOM 642 C CA . ASN A 1 82 ? 4.252 10.442 1.448 1.00 82.56 82 ASN A CA 1
ATOM 643 C C . ASN A 1 82 ? 4.371 9.251 0.487 1.00 82.56 82 ASN A C 1
ATOM 645 O O . ASN A 1 82 ? 4.454 9.462 -0.718 1.00 82.56 82 ASN A O 1
ATOM 649 N N . ILE A 1 83 ? 4.300 8.012 0.986 1.00 85.38 83 ILE A N 1
ATOM 650 C CA . ILE A 1 83 ? 4.367 6.805 0.144 1.00 85.38 83 ILE A CA 1
ATOM 651 C C . ILE A 1 83 ? 3.225 6.796 -0.886 1.00 85.38 83 ILE A C 1
ATOM 653 O O . ILE A 1 83 ? 3.482 6.602 -2.073 1.00 85.38 83 ILE A O 1
ATOM 657 N N . TYR A 1 84 ? 1.986 7.083 -0.467 1.00 87.44 84 TYR A N 1
ATOM 658 C CA . TYR A 1 84 ? 0.848 7.151 -1.392 1.00 87.44 84 TYR A CA 1
ATOM 659 C C . TYR A 1 84 ? 0.917 8.358 -2.343 1.00 87.44 84 TYR A C 1
ATOM 661 O O . TYR A 1 84 ? 0.839 8.186 -3.560 1.00 87.44 84 TYR A O 1
ATOM 669 N N . PHE A 1 85 ? 1.063 9.583 -1.823 1.00 88.06 85 PHE A N 1
ATOM 670 C CA . PHE A 1 85 ? 0.964 10.791 -2.652 1.00 88.06 85 PHE A CA 1
ATOM 671 C C . PHE A 1 85 ? 2.216 11.038 -3.508 1.00 88.06 85 PHE A C 1
ATOM 673 O O . PHE A 1 85 ? 2.087 11.297 -4.707 1.00 88.06 85 PHE A O 1
ATOM 680 N N . ASP A 1 86 ? 3.424 10.931 -2.944 1.00 89.56 86 ASP A N 1
ATOM 681 C CA . ASP A 1 86 ? 4.660 11.176 -3.699 1.00 89.56 86 ASP A CA 1
ATOM 682 C C . ASP A 1 86 ? 5.004 9.989 -4.618 1.00 89.56 86 ASP A C 1
ATOM 684 O O . ASP A 1 86 ? 5.535 10.195 -5.711 1.00 89.56 86 ASP A O 1
ATOM 688 N N . GLY A 1 87 ? 4.641 8.757 -4.235 1.00 90.69 87 GLY A N 1
ATOM 689 C CA . GLY A 1 87 ? 4.810 7.561 -5.068 1.00 90.69 87 GLY A CA 1
ATOM 690 C C . GLY A 1 87 ? 4.005 7.625 -6.370 1.00 90.69 87 GLY A C 1
ATOM 691 O O . GLY A 1 87 ? 4.569 7.457 -7.453 1.00 90.69 87 GLY A O 1
ATOM 692 N N . VAL A 1 88 ? 2.711 7.965 -6.295 1.00 91.94 88 VAL A N 1
ATOM 693 C CA . VAL A 1 88 ? 1.867 8.162 -7.492 1.00 91.94 88 VAL A CA 1
ATOM 694 C C . VAL A 1 88 ? 2.383 9.321 -8.352 1.00 91.94 88 VAL A C 1
ATOM 696 O O . VAL A 1 88 ? 2.475 9.180 -9.571 1.00 91.94 88 VAL A O 1
ATOM 699 N N . CYS A 1 89 ? 2.800 10.437 -7.742 1.00 92.62 89 CYS A N 1
ATOM 700 C CA . CYS A 1 89 ? 3.398 11.552 -8.488 1.00 92.62 89 CYS A CA 1
ATOM 701 C C . CYS A 1 89 ? 4.703 11.151 -9.202 1.00 92.62 89 CYS A C 1
ATOM 703 O O . CYS A 1 89 ? 4.950 11.602 -10.317 1.00 92.62 89 CYS A O 1
ATOM 705 N N . THR A 1 90 ? 5.513 10.274 -8.600 1.00 91.44 90 THR A N 1
ATOM 706 C CA . THR A 1 90 ? 6.764 9.778 -9.199 1.00 91.44 90 THR A CA 1
ATOM 707 C C . THR A 1 90 ? 6.488 8.932 -10.445 1.00 91.44 90 THR A C 1
ATOM 709 O O . THR A 1 90 ? 7.135 9.132 -11.473 1.00 91.44 90 THR A O 1
ATOM 712 N N . LEU A 1 91 ? 5.488 8.043 -10.398 1.00 93.06 91 LEU A N 1
ATOM 713 C CA . LEU A 1 91 ? 5.065 7.247 -11.560 1.00 93.06 91 LEU A CA 1
ATOM 714 C C . LEU A 1 91 ? 4.490 8.122 -12.685 1.00 93.06 91 LEU A C 1
ATOM 716 O O . LEU A 1 91 ? 4.797 7.894 -13.854 1.00 93.06 91 LEU A O 1
ATOM 720 N N . LEU A 1 92 ? 3.708 9.151 -12.338 1.00 93.19 92 LEU A N 1
ATOM 721 C CA . LEU A 1 92 ? 3.178 10.118 -13.303 1.00 93.19 92 LEU A CA 1
ATOM 722 C C . LEU A 1 92 ? 4.301 10.900 -14.005 1.00 93.19 92 LEU A C 1
ATOM 724 O O . LEU A 1 92 ? 4.322 10.953 -15.233 1.00 93.19 92 LEU A O 1
ATOM 728 N N . ILE A 1 93 ? 5.273 11.445 -13.262 1.00 91.62 93 ILE A N 1
ATOM 729 C CA . ILE A 1 93 ? 6.422 12.145 -13.865 1.00 91.62 93 ILE A CA 1
ATOM 730 C C . ILE A 1 93 ? 7.252 11.194 -14.740 1.00 91.62 93 ILE A C 1
ATOM 732 O O . ILE A 1 93 ? 7.634 11.580 -15.843 1.00 91.62 93 ILE A O 1
ATOM 736 N N . LEU A 1 94 ? 7.483 9.947 -14.311 1.00 92.94 94 LEU A N 1
ATOM 737 C CA . LEU A 1 94 ? 8.202 8.950 -15.112 1.00 92.94 94 LEU A CA 1
ATOM 738 C C . LEU A 1 94 ? 7.498 8.670 -16.453 1.00 92.94 94 LEU A C 1
ATOM 740 O O . LEU A 1 94 ? 8.154 8.632 -17.494 1.00 92.94 94 LEU A O 1
ATOM 744 N N . PHE A 1 95 ? 6.168 8.539 -16.448 1.00 93.38 95 PHE A N 1
ATOM 745 C CA . PHE A 1 95 ? 5.372 8.390 -17.668 1.00 93.38 95 PHE A CA 1
ATOM 746 C C . PHE A 1 95 ? 5.459 9.632 -18.574 1.00 93.38 95 PHE A C 1
ATOM 748 O O . PHE A 1 95 ? 5.685 9.496 -19.777 1.00 93.38 95 PHE A O 1
ATOM 755 N N . GLY A 1 96 ? 5.376 10.842 -18.008 1.00 91.00 96 GLY A N 1
ATOM 756 C CA . GLY A 1 96 ? 5.544 12.096 -18.755 1.00 91.00 96 GLY A CA 1
ATOM 757 C C . GLY A 1 96 ? 6.925 12.225 -19.414 1.00 91.00 96 GLY A C 1
ATOM 758 O O . GLY A 1 96 ? 7.016 12.532 -20.603 1.00 91.00 96 GLY A O 1
ATOM 759 N N . VAL A 1 97 ? 7.999 11.912 -18.682 1.00 90.06 97 VAL A N 1
ATOM 760 C CA . VAL A 1 97 ? 9.377 11.895 -19.209 1.00 90.06 97 VAL A CA 1
ATOM 761 C C . VAL A 1 97 ? 9.544 10.831 -20.301 1.00 90.06 97 VAL A C 1
ATOM 763 O O . VAL A 1 97 ? 10.155 11.107 -21.334 1.00 90.06 97 VAL A O 1
ATOM 766 N N . SER A 1 98 ? 8.948 9.645 -20.134 1.00 91.38 98 SER A N 1
ATOM 767 C CA . SER A 1 98 ? 8.949 8.595 -21.163 1.00 91.38 98 SER A CA 1
ATOM 768 C C . SER A 1 98 ? 8.213 9.029 -22.435 1.00 91.38 98 SER A C 1
ATOM 770 O O . SER A 1 98 ? 8.702 8.782 -23.537 1.00 91.38 98 SER A O 1
ATOM 772 N N . SER A 1 99 ? 7.068 9.709 -22.306 1.00 91.00 99 SER A N 1
ATOM 773 C CA . SER A 1 99 ? 6.313 10.270 -23.437 1.00 91.00 99 SER A CA 1
ATOM 774 C C . SER A 1 99 ? 7.115 11.350 -24.173 1.00 91.00 99 SER A C 1
ATOM 776 O O . SER A 1 99 ? 7.166 11.358 -25.402 1.00 91.00 99 SER A O 1
ATOM 778 N N . HIS A 1 100 ? 7.809 12.224 -23.436 1.00 89.56 100 HIS A N 1
ATOM 779 C CA . HIS A 1 100 ? 8.692 13.238 -24.016 1.00 89.56 100 HIS A CA 1
ATOM 780 C C . HIS A 1 100 ? 9.847 12.604 -24.809 1.00 89.56 100 HIS A C 1
ATOM 782 O O . HIS A 1 100 ? 10.082 12.959 -25.963 1.00 89.56 100 HIS A O 1
ATOM 788 N N . ALA A 1 101 ? 10.542 11.625 -24.222 1.00 89.25 101 ALA A N 1
ATOM 789 C CA . ALA A 1 101 ? 11.647 10.931 -24.882 1.00 89.25 101 ALA A CA 1
ATOM 790 C C . ALA A 1 101 ? 11.195 10.127 -26.116 1.00 89.25 101 ALA A C 1
ATOM 792 O O . ALA A 1 101 ? 11.881 10.129 -27.133 1.00 89.25 101 ALA A O 1
ATOM 793 N N . THR A 1 102 ? 10.037 9.463 -26.044 1.00 90.69 102 THR A N 1
ATOM 794 C CA . THR A 1 102 ? 9.560 8.575 -27.119 1.00 90.69 102 THR A CA 1
ATOM 795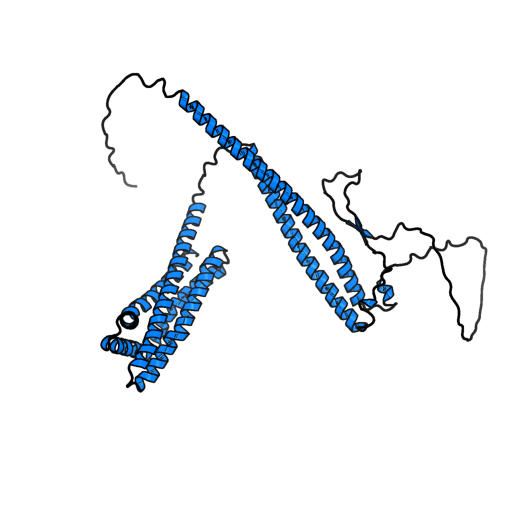 C C . THR A 1 102 ? 8.951 9.348 -28.288 1.00 90.69 102 THR A C 1
ATOM 797 O O . THR A 1 102 ? 9.186 8.978 -29.436 1.00 90.69 102 THR A O 1
ATOM 800 N N . SER A 1 103 ? 8.199 10.420 -28.018 1.00 91.06 103 SER A N 1
ATOM 801 C CA . SER A 1 103 ? 7.412 11.125 -29.041 1.00 91.06 103 SER A CA 1
ATOM 802 C C . SER A 1 103 ? 8.016 12.468 -29.449 1.00 91.06 103 SER A C 1
ATOM 804 O O . SER A 1 103 ? 8.168 12.723 -30.641 1.00 91.06 103 SER A O 1
ATOM 806 N N . VAL A 1 104 ? 8.399 13.318 -28.487 1.00 89.06 104 VAL A N 1
ATOM 807 C CA . VAL A 1 104 ? 8.898 14.676 -28.778 1.00 89.06 104 VAL A CA 1
ATOM 808 C C . VAL A 1 104 ? 10.314 14.612 -29.349 1.00 89.06 104 VAL A C 1
ATOM 810 O O . VAL A 1 104 ? 10.555 15.124 -30.437 1.00 89.06 104 VAL A O 1
ATOM 813 N N . VAL A 1 105 ? 11.244 13.927 -28.673 1.00 88.69 105 VAL A N 1
ATOM 814 C CA . VAL A 1 105 ? 12.644 13.834 -29.136 1.00 88.69 105 VAL A CA 1
ATOM 815 C C . VAL A 1 105 ? 12.745 13.071 -30.463 1.00 88.69 105 VAL A C 1
ATOM 817 O O . VAL A 1 105 ? 13.395 13.544 -31.394 1.00 88.69 105 VAL A O 1
ATOM 820 N N . THR A 1 106 ? 12.048 11.938 -30.601 1.00 89.75 106 THR A N 1
ATOM 821 C CA . THR A 1 106 ? 11.990 11.193 -31.873 1.00 89.75 106 THR A CA 1
ATOM 822 C C . THR A 1 106 ? 11.374 12.029 -32.996 1.00 89.75 106 THR A C 1
ATOM 824 O O . THR A 1 106 ? 11.908 12.033 -34.104 1.00 89.75 106 THR A O 1
ATOM 827 N N . GLY A 1 107 ? 10.297 12.773 -32.718 1.00 87.38 107 GLY A N 1
ATOM 828 C CA . GLY A 1 107 ? 9.657 13.658 -33.691 1.00 87.38 107 GLY A CA 1
ATOM 829 C C . GLY A 1 107 ? 10.570 14.797 -34.150 1.00 87.38 107 GLY A C 1
ATOM 830 O O . GLY A 1 107 ? 10.667 15.050 -35.346 1.00 87.38 107 GLY A O 1
ATOM 831 N N . LEU A 1 108 ? 11.305 15.439 -33.236 1.00 87.56 108 LEU A N 1
ATOM 832 C CA . LEU A 1 108 ? 12.270 16.496 -33.571 1.00 87.56 108 LEU A CA 1
ATOM 833 C C . LEU A 1 108 ? 13.452 15.970 -34.401 1.00 87.56 108 LEU A C 1
ATOM 835 O O . LEU A 1 108 ? 13.880 16.632 -35.350 1.00 87.56 108 LEU A O 1
ATOM 839 N N . ASN A 1 109 ? 13.940 14.762 -34.105 1.00 87.69 109 ASN A N 1
ATOM 840 C CA . ASN A 1 109 ? 14.970 14.105 -34.912 1.00 87.69 109 ASN A CA 1
ATOM 841 C C . ASN A 1 109 ? 14.447 13.797 -36.328 1.00 87.69 109 ASN A C 1
ATOM 843 O O . ASN A 1 109 ? 15.086 14.169 -37.311 1.00 87.69 109 ASN A O 1
ATOM 847 N N . GLN A 1 110 ? 13.247 13.214 -36.444 1.00 86.56 110 GLN A N 1
ATOM 848 C CA . GLN A 1 110 ? 12.596 12.949 -37.734 1.00 86.56 110 GLN A CA 1
ATOM 849 C C . GLN A 1 110 ? 12.336 14.236 -38.530 1.00 86.56 110 GLN A C 1
ATOM 851 O O . GLN A 1 110 ? 12.592 14.267 -39.733 1.00 86.56 110 GLN A O 1
ATOM 856 N N . LEU A 1 111 ? 11.894 15.315 -37.877 1.00 84.62 111 LEU A N 1
ATOM 857 C CA . LEU A 1 111 ? 11.699 16.624 -38.504 1.00 84.62 111 LEU A CA 1
ATOM 858 C C . LEU A 1 111 ? 13.025 17.216 -39.007 1.00 84.62 111 LEU A C 1
ATOM 860 O O . LEU A 1 111 ? 13.056 17.822 -40.074 1.00 84.62 111 LEU A O 1
ATOM 864 N N . THR A 1 112 ? 14.129 16.995 -38.290 1.00 84.31 112 THR A N 1
ATOM 865 C CA . THR A 1 112 ? 15.467 17.455 -38.695 1.00 84.31 112 THR A CA 1
ATOM 866 C C . THR A 1 112 ? 16.010 16.656 -39.885 1.00 84.31 112 THR A C 1
ATOM 868 O O . THR A 1 112 ? 16.507 17.243 -40.844 1.00 84.31 112 THR A O 1
ATOM 871 N N . GLU A 1 113 ? 15.867 15.326 -39.883 1.00 82.50 113 GLU A N 1
ATOM 872 C CA . GLU A 1 113 ? 16.265 14.467 -41.011 1.00 82.50 113 GLU A CA 1
ATOM 873 C C . GLU A 1 113 ? 15.415 14.703 -42.271 1.00 82.50 113 GLU A C 1
ATOM 875 O O . GLU A 1 113 ? 15.932 14.648 -43.393 1.00 82.50 113 GLU A O 1
ATOM 880 N N . THR A 1 114 ? 14.120 14.978 -42.088 1.00 72.62 114 THR A N 1
ATOM 881 C CA . THR A 1 114 ? 13.163 15.209 -43.180 1.00 72.62 114 THR A CA 1
ATOM 882 C C . THR A 1 114 ? 13.258 16.638 -43.709 1.00 72.62 114 THR A C 1
ATOM 884 O O . THR A 1 114 ? 13.256 16.828 -44.920 1.00 72.62 114 THR A O 1
ATOM 887 N N . GLY A 1 115 ? 13.444 17.646 -42.849 1.00 59.94 115 GLY A N 1
ATOM 888 C CA . GLY A 1 115 ? 13.557 19.061 -43.234 1.00 59.94 115 GLY A CA 1
ATOM 889 C C . GLY A 1 115 ? 14.752 19.382 -44.143 1.00 59.94 115 GLY A C 1
ATOM 890 O O . GLY A 1 115 ? 14.708 20.347 -44.897 1.00 59.94 115 GLY A O 1
ATOM 891 N N . VAL A 1 116 ? 15.786 18.534 -44.157 1.00 53.91 116 VAL A N 1
ATOM 892 C CA . VAL A 1 116 ? 16.922 18.614 -45.101 1.00 53.91 116 VAL A CA 1
ATOM 893 C C . VAL A 1 116 ? 16.571 18.049 -46.499 1.00 53.91 116 VAL A C 1
ATOM 895 O O . VAL A 1 116 ? 17.359 18.168 -47.436 1.00 53.91 116 VAL A O 1
ATOM 898 N N . LYS A 1 117 ? 15.394 17.427 -46.665 1.00 55.41 117 LYS A N 1
ATOM 899 C CA . LYS A 1 117 ? 14.956 16.704 -47.879 1.00 55.41 117 LYS A CA 1
ATOM 900 C C . LYS A 1 117 ? 13.502 16.980 -48.305 1.00 55.41 117 LYS A C 1
ATOM 902 O O . LYS A 1 117 ? 13.053 16.405 -49.294 1.00 55.41 117 LYS A O 1
ATOM 907 N N . ALA A 1 118 ? 12.748 17.787 -47.561 1.00 50.97 118 ALA A N 1
ATOM 908 C CA . ALA A 1 118 ? 11.294 17.850 -47.682 1.00 50.97 118 ALA A CA 1
ATOM 909 C C . ALA A 1 118 ? 10.816 18.593 -48.942 1.00 50.97 118 ALA A C 1
ATOM 911 O O . ALA A 1 118 ? 11.008 19.798 -49.087 1.00 50.97 118 ALA A O 1
ATOM 912 N N . GLN A 1 119 ? 10.092 17.872 -49.800 1.00 55.16 119 GLN A N 1
ATOM 913 C CA . GLN A 1 119 ? 9.133 18.436 -50.759 1.00 55.16 119 GLN A CA 1
ATOM 914 C C . GLN A 1 119 ? 7.717 17.857 -50.532 1.00 55.16 119 GLN A C 1
ATOM 916 O O . GLN A 1 119 ? 6.838 17.985 -51.379 1.00 55.16 119 GLN A O 1
ATOM 921 N N . ASP A 1 120 ? 7.498 17.214 -49.381 1.00 69.50 120 ASP A N 1
ATOM 922 C CA . ASP A 1 120 ? 6.233 16.601 -48.983 1.00 69.50 120 ASP A CA 1
ATOM 923 C C . ASP A 1 120 ? 5.715 17.219 -47.671 1.00 69.50 120 ASP A C 1
ATOM 925 O O . ASP A 1 120 ? 6.451 17.419 -46.700 1.00 69.50 120 ASP A O 1
ATOM 929 N N . ILE A 1 121 ? 4.428 17.554 -47.679 1.00 73.81 121 ILE A N 1
ATOM 930 C CA . ILE A 1 121 ? 3.716 18.231 -46.595 1.00 73.81 121 ILE A CA 1
ATOM 931 C C . ILE A 1 121 ? 3.011 17.200 -45.699 1.00 73.81 121 ILE A C 1
ATOM 933 O O . ILE A 1 121 ? 2.889 17.429 -44.497 1.00 73.81 121 ILE A O 1
ATOM 937 N N . GLU A 1 122 ? 2.582 16.056 -46.243 1.00 81.06 122 GLU A N 1
ATOM 938 C CA . GLU A 1 122 ? 1.749 15.082 -45.524 1.00 81.06 122 GLU A CA 1
ATOM 939 C C . GLU A 1 122 ? 2.551 14.354 -44.435 1.00 81.06 122 GLU A C 1
ATOM 941 O O . GLU A 1 122 ? 2.156 14.344 -43.266 1.00 81.06 122 GLU A O 1
ATOM 946 N N . SER A 1 123 ? 3.747 13.865 -44.776 1.00 82.50 123 SER A N 1
ATOM 947 C CA . SER A 1 123 ? 4.700 13.302 -43.805 1.00 82.50 123 SER A CA 1
ATOM 948 C C . SER A 1 123 ? 5.109 14.300 -42.712 1.00 82.50 123 SER A C 1
ATOM 950 O O . SER A 1 123 ? 5.223 13.933 -41.539 1.00 82.50 123 SER A O 1
ATOM 952 N N . THR A 1 124 ? 5.267 15.580 -43.063 1.00 83.44 124 THR A N 1
ATOM 953 C CA . THR A 1 124 ? 5.601 16.646 -42.104 1.00 83.44 124 THR A CA 1
ATOM 954 C C . THR A 1 124 ? 4.469 16.862 -41.089 1.00 83.44 124 THR A C 1
ATOM 956 O O . THR A 1 124 ? 4.730 16.962 -39.890 1.00 83.44 124 THR A O 1
ATOM 959 N N . VAL A 1 125 ? 3.207 16.857 -41.536 1.00 86.75 125 VAL A N 1
ATOM 960 C CA . VAL A 1 125 ? 2.013 16.946 -40.672 1.00 86.75 125 VAL A CA 1
ATOM 961 C C . VAL A 1 125 ? 1.907 15.762 -39.706 1.00 86.75 125 VAL A C 1
ATOM 963 O O . VAL A 1 125 ? 1.525 15.957 -38.548 1.00 86.75 125 VAL A O 1
ATOM 966 N N . GLU A 1 126 ? 2.247 14.544 -40.137 1.00 88.56 126 GLU A N 1
ATOM 967 C CA . GLU A 1 126 ? 2.170 13.353 -39.281 1.00 88.56 126 GLU A CA 1
ATOM 968 C C . GLU A 1 126 ? 3.188 13.403 -38.125 1.00 88.56 126 GLU A C 1
ATOM 970 O O . GLU A 1 126 ? 2.858 13.071 -36.984 1.00 88.56 126 GLU A O 1
ATOM 975 N N . ILE A 1 127 ? 4.419 13.858 -38.395 1.00 88.50 127 ILE A N 1
ATOM 976 C CA . ILE A 1 127 ? 5.461 14.069 -37.373 1.00 88.50 127 ILE A CA 1
ATOM 977 C C . ILE A 1 127 ? 5.015 15.145 -36.374 1.00 88.50 127 ILE A C 1
ATOM 979 O O . ILE A 1 127 ? 5.101 14.958 -35.159 1.00 88.50 127 ILE A O 1
ATOM 983 N N . LEU A 1 128 ? 4.495 16.260 -36.887 1.00 89.62 128 LEU A N 1
ATOM 984 C CA . LEU A 1 128 ? 4.103 17.426 -36.100 1.00 89.62 128 LEU A CA 1
ATOM 985 C C . LEU A 1 128 ? 2.916 17.122 -35.164 1.00 89.62 128 LEU A C 1
ATOM 987 O O . LEU A 1 128 ? 2.941 17.494 -33.992 1.00 89.62 128 LEU A O 1
ATOM 991 N N . ASN A 1 129 ? 1.935 16.341 -35.630 1.00 90.69 129 ASN A N 1
ATOM 992 C CA . ASN A 1 129 ? 0.834 15.843 -34.796 1.00 90.69 129 ASN A CA 1
ATOM 993 C C . ASN A 1 129 ? 1.309 14.939 -33.644 1.00 90.69 129 ASN A C 1
ATOM 995 O O . ASN A 1 129 ? 0.764 15.017 -32.543 1.00 90.69 129 ASN A O 1
ATOM 999 N N . LYS A 1 130 ? 2.337 14.102 -33.856 1.00 90.50 130 LYS A N 1
ATOM 1000 C CA . LYS A 1 130 ? 2.904 13.241 -32.795 1.00 90.50 130 LYS A CA 1
ATOM 1001 C C . LYS A 1 130 ? 3.574 14.059 -31.685 1.00 90.50 130 LYS A C 1
ATOM 1003 O O . LYS A 1 130 ? 3.477 13.677 -30.519 1.00 90.50 130 LYS A O 1
ATOM 1008 N N . ILE A 1 131 ? 4.211 15.180 -32.033 1.00 91.00 131 ILE A N 1
ATOM 1009 C CA . ILE A 1 131 ? 4.791 16.1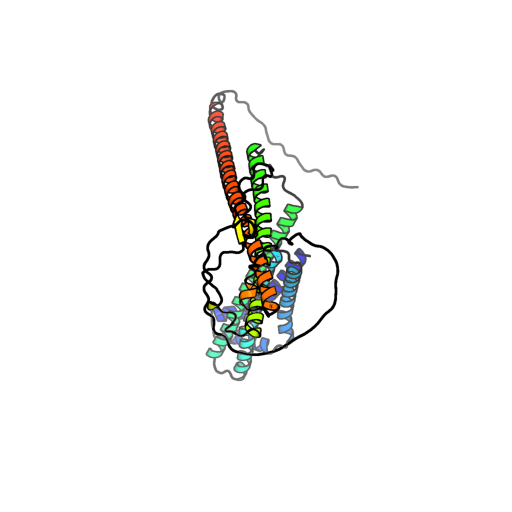31 -31.070 1.00 91.00 131 ILE A CA 1
ATOM 1010 C C . ILE A 1 131 ? 3.669 16.823 -30.280 1.00 91.00 131 ILE A C 1
ATOM 1012 O O . ILE A 1 131 ? 3.629 16.712 -29.053 1.00 91.00 131 ILE A O 1
ATOM 1016 N N . ALA A 1 132 ? 2.706 17.436 -30.975 1.00 92.38 132 ALA A N 1
ATOM 1017 C CA . ALA A 1 132 ? 1.605 18.176 -30.359 1.00 92.38 132 ALA A CA 1
ATOM 1018 C C . ALA A 1 132 ? 0.745 17.305 -29.421 1.00 92.38 132 ALA A C 1
ATOM 1020 O O . ALA A 1 132 ? 0.446 17.687 -28.286 1.00 92.38 132 ALA A O 1
ATOM 1021 N N . ALA A 1 133 ? 0.403 16.082 -29.843 1.00 92.75 133 ALA A N 1
ATOM 1022 C CA . ALA A 1 133 ? -0.327 15.128 -29.010 1.00 92.75 133 ALA A CA 1
ATOM 1023 C C . ALA A 1 133 ? 0.465 14.716 -27.754 1.00 92.75 133 ALA A C 1
ATOM 1025 O O . ALA A 1 133 ? -0.116 14.551 -26.677 1.00 92.75 133 ALA A O 1
ATOM 1026 N N . ALA A 1 134 ? 1.794 14.591 -27.852 1.00 92.62 134 ALA A N 1
ATOM 1027 C CA . ALA A 1 134 ? 2.638 14.291 -26.700 1.00 92.62 134 ALA A CA 1
ATOM 1028 C C . ALA A 1 134 ? 2.684 15.453 -25.696 1.00 92.62 134 ALA A C 1
ATOM 1030 O O . ALA A 1 134 ? 2.618 15.202 -24.491 1.00 92.62 134 ALA A O 1
ATOM 1031 N N . HIS A 1 135 ? 2.725 16.709 -26.155 1.00 92.44 135 HIS A N 1
ATOM 1032 C CA . HIS A 1 135 ? 2.647 17.875 -25.269 1.00 92.44 135 HIS A CA 1
ATOM 1033 C C . HIS A 1 135 ? 1.316 17.941 -24.507 1.00 92.44 135 HIS A C 1
ATOM 1035 O O . HIS A 1 135 ? 1.335 18.172 -23.298 1.00 92.44 135 HIS A O 1
ATOM 1041 N N . VAL A 1 136 ? 0.179 17.631 -25.149 1.00 93.12 136 VAL A N 1
ATOM 1042 C CA . VAL A 1 136 ? -1.131 17.515 -24.468 1.00 93.12 136 VAL A CA 1
ATOM 1043 C C . VAL A 1 136 ? -1.093 16.468 -23.349 1.00 93.12 136 VAL A C 1
ATOM 1045 O O . VAL A 1 136 ? -1.529 16.742 -22.228 1.00 93.12 136 VAL A O 1
ATOM 1048 N N . ILE A 1 137 ? -0.540 15.281 -23.624 1.00 92.50 137 ILE A N 1
ATOM 1049 C CA . ILE A 1 137 ? -0.421 14.197 -22.635 1.00 92.50 137 ILE A CA 1
ATOM 1050 C C . ILE A 1 137 ? 0.451 14.639 -21.450 1.00 92.50 137 ILE A C 1
ATOM 1052 O O . ILE A 1 137 ? 0.055 14.468 -20.296 1.00 92.50 137 ILE A O 1
ATOM 1056 N N . ILE A 1 138 ? 1.612 15.246 -21.715 1.00 92.25 138 ILE A N 1
ATOM 1057 C CA . ILE A 1 138 ? 2.539 15.703 -20.670 1.00 92.25 138 ILE A CA 1
ATOM 1058 C C . ILE A 1 138 ? 1.910 16.833 -19.837 1.00 92.25 138 ILE A C 1
ATOM 1060 O O . ILE A 1 138 ? 2.007 16.809 -18.610 1.00 92.25 138 ILE A O 1
ATOM 1064 N N . LEU A 1 139 ? 1.203 17.780 -20.460 1.00 92.88 139 LEU A N 1
ATOM 1065 C CA . LEU A 1 139 ? 0.503 18.860 -19.759 1.00 92.88 139 LEU A CA 1
ATOM 1066 C C . LEU A 1 139 ? -0.595 18.316 -18.825 1.00 92.88 139 LEU A C 1
ATOM 1068 O O . LEU A 1 139 ? -0.691 18.747 -17.675 1.00 92.88 139 LEU A O 1
ATOM 1072 N N . GLY A 1 140 ? -1.368 17.320 -19.274 1.00 93.62 140 GLY A N 1
ATOM 1073 C CA . GLY A 1 140 ? -2.363 16.632 -18.442 1.00 93.62 140 GLY A CA 1
ATOM 1074 C C . GLY A 1 140 ? -1.743 15.893 -17.248 1.00 93.62 140 GLY A C 1
ATOM 1075 O O . GLY A 1 140 ? -2.241 15.993 -16.124 1.00 93.62 140 GLY A O 1
ATOM 1076 N N . VAL A 1 141 ? -0.612 15.215 -17.465 1.00 94.50 141 VAL A N 1
ATOM 1077 C CA . VAL A 1 141 ? 0.178 14.544 -16.416 1.00 94.50 141 VAL A CA 1
ATOM 1078 C C . VAL A 1 141 ? 0.683 15.542 -15.365 1.00 94.50 141 VAL A C 1
ATOM 1080 O O . VAL A 1 141 ? 0.522 15.307 -14.166 1.00 94.50 141 VAL A O 1
ATOM 1083 N N . LEU A 1 142 ? 1.241 16.680 -15.790 1.00 92.69 142 LEU A N 1
ATOM 1084 C CA . LEU A 1 142 ? 1.708 17.739 -14.885 1.00 92.69 142 LEU A CA 1
ATOM 1085 C C . LEU A 1 142 ? 0.549 18.375 -14.105 1.00 92.69 142 LEU A C 1
ATOM 1087 O O . LEU A 1 142 ? 0.675 18.605 -12.902 1.00 92.69 142 LEU A O 1
ATOM 1091 N N . GLY A 1 143 ? -0.597 18.598 -14.757 1.00 93.81 143 GLY A N 1
ATOM 1092 C CA . GLY A 1 143 ? -1.824 19.061 -14.109 1.00 93.81 143 GLY A CA 1
ATOM 1093 C C . GLY A 1 143 ? -2.284 18.121 -12.991 1.00 93.81 143 GLY A C 1
ATOM 1094 O O . GLY A 1 143 ? -2.536 18.571 -11.872 1.00 93.81 143 GLY A O 1
ATOM 1095 N N . ALA A 1 144 ? -2.307 16.809 -13.249 1.00 94.19 144 ALA A N 1
ATOM 1096 C CA . ALA A 1 144 ? -2.650 15.803 -12.244 1.00 94.19 144 ALA A CA 1
ATOM 1097 C C . ALA A 1 144 ? -1.685 15.818 -11.042 1.00 94.19 144 ALA A C 1
ATOM 1099 O O . ALA A 1 144 ? -2.135 15.805 -9.893 1.00 94.19 144 ALA A O 1
ATOM 1100 N N . VAL A 1 145 ? -0.371 15.922 -11.282 1.00 93.81 145 VAL A N 1
ATOM 1101 C CA . VAL A 1 145 ? 0.642 16.041 -10.215 1.00 93.81 145 VAL A CA 1
ATOM 1102 C C . VAL A 1 145 ? 0.442 17.317 -9.385 1.00 93.81 145 VAL A C 1
ATOM 1104 O O . VAL A 1 145 ? 0.476 17.254 -8.155 1.00 93.81 145 VAL A O 1
ATOM 1107 N N . MET A 1 146 ? 0.169 18.464 -10.019 1.00 93.19 146 MET A N 1
ATOM 1108 C CA . MET A 1 146 ? -0.079 19.727 -9.308 1.00 93.19 146 MET A CA 1
ATOM 1109 C C . MET A 1 146 ? -1.343 19.685 -8.439 1.00 93.19 146 MET A C 1
ATOM 1111 O O . MET A 1 146 ? -1.324 20.188 -7.313 1.00 93.19 146 MET A O 1
ATOM 1115 N N . VAL A 1 147 ? -2.423 19.054 -8.914 1.00 93.94 147 VAL A N 1
ATOM 1116 C CA . VAL A 1 147 ? -3.652 18.851 -8.128 1.00 93.94 147 VAL A CA 1
ATOM 1117 C C . VAL A 1 147 ? -3.391 17.925 -6.937 1.00 93.94 147 VAL A C 1
ATOM 1119 O O . VAL A 1 147 ? -3.718 18.289 -5.807 1.00 93.94 147 VAL A O 1
ATOM 1122 N N . LEU A 1 148 ? -2.744 16.772 -7.149 1.00 92.31 148 LEU A N 1
ATOM 1123 C CA . LEU A 1 148 ? -2.417 15.818 -6.079 1.00 92.31 148 LEU A CA 1
ATOM 1124 C C . LEU A 1 148 ? -1.546 16.449 -4.982 1.00 92.31 148 LEU A C 1
ATOM 1126 O O . LEU A 1 148 ? -1.836 16.295 -3.795 1.00 92.31 148 LEU A O 1
ATOM 1130 N N . GLN A 1 149 ? -0.516 17.207 -5.362 1.00 90.94 149 GLN A N 1
ATOM 1131 C CA . GLN A 1 149 ? 0.385 17.870 -4.415 1.00 90.94 149 GLN A CA 1
ATOM 1132 C C . GLN A 1 149 ? -0.280 19.062 -3.701 1.00 90.94 149 GLN A C 1
ATOM 1134 O O . GLN A 1 149 ? -0.028 19.296 -2.518 1.00 90.94 149 GLN A O 1
ATOM 1139 N N . SER A 1 150 ? -1.211 19.758 -4.360 1.00 90.38 150 SER A N 1
ATOM 1140 C CA . SER A 1 150 ? -2.037 20.799 -3.730 1.00 90.38 150 SER A CA 1
ATOM 1141 C C . SER A 1 150 ? -3.017 20.211 -2.700 1.00 90.38 150 SER A C 1
ATOM 1143 O O . SER A 1 150 ? -3.142 20.742 -1.595 1.00 90.38 150 SER A O 1
ATOM 1145 N N . VAL A 1 151 ? -3.649 19.068 -2.997 1.00 91.50 151 VAL A N 1
ATOM 1146 C CA . VAL A 1 151 ? -4.461 18.307 -2.026 1.00 91.50 151 VAL A CA 1
ATOM 1147 C C . VAL A 1 151 ? -3.600 17.832 -0.851 1.00 91.50 151 VAL A C 1
ATOM 1149 O O . VAL A 1 151 ? -3.993 18.009 0.302 1.00 91.50 151 VAL A O 1
ATOM 1152 N N . HIS A 1 152 ? -2.397 17.312 -1.114 1.00 88.75 152 HIS A N 1
ATOM 1153 C CA . HIS A 1 152 ? -1.448 16.901 -0.076 1.00 88.75 152 HIS A CA 1
ATOM 1154 C C . HIS A 1 152 ? -1.060 18.064 0.857 1.00 88.75 152 HIS A C 1
ATOM 1156 O O . HIS A 1 152 ? -1.060 17.901 2.077 1.00 88.75 152 HIS A O 1
ATOM 1162 N N . TYR A 1 153 ? -0.812 19.263 0.314 1.00 88.75 153 TYR A N 1
ATOM 1163 C CA . TYR A 1 153 ? -0.556 20.473 1.107 1.00 88.75 153 TYR A CA 1
ATOM 1164 C C . TYR A 1 153 ? -1.746 20.861 2.000 1.00 88.75 153 TYR A C 1
ATOM 1166 O O . TYR A 1 153 ? -1.559 21.182 3.176 1.00 88.75 153 TYR A O 1
ATOM 1174 N N . ILE A 1 154 ? -2.973 20.807 1.471 1.00 89.88 154 ILE A N 1
ATOM 1175 C CA . ILE A 1 154 ? -4.197 21.123 2.226 1.00 89.88 154 ILE A CA 1
ATOM 1176 C C . ILE A 1 154 ? -4.415 20.110 3.360 1.00 89.88 154 ILE A C 1
ATOM 1178 O O . ILE A 1 154 ? -4.707 20.516 4.487 1.00 89.88 154 ILE A O 1
ATOM 1182 N N . LEU A 1 155 ? -4.217 18.813 3.100 1.00 88.44 155 LEU A N 1
ATOM 1183 C CA . LEU A 1 155 ? -4.297 17.758 4.116 1.00 88.44 155 LEU A CA 1
ATOM 1184 C C . LEU A 1 155 ? -3.235 17.942 5.208 1.00 88.44 155 LEU A C 1
ATOM 1186 O O . LEU A 1 155 ? -3.577 17.952 6.389 1.00 88.44 155 LEU A O 1
ATOM 1190 N N . LEU A 1 156 ? -1.978 18.192 4.831 1.00 84.56 156 LEU A N 1
ATOM 1191 C CA . LEU A 1 156 ? -0.885 18.467 5.766 1.00 84.56 156 LEU A CA 1
ATOM 1192 C C . LEU A 1 156 ? -1.179 19.694 6.648 1.00 84.56 156 LEU A C 1
ATOM 1194 O O . LEU A 1 156 ? -0.972 19.653 7.863 1.00 84.56 156 LEU A O 1
ATOM 1198 N N . LYS A 1 157 ? -1.705 20.778 6.059 1.00 87.56 157 LYS A N 1
ATOM 1199 C CA . LYS A 1 157 ? -2.121 21.986 6.789 1.00 87.56 157 LYS A CA 1
ATOM 1200 C C . LYS A 1 157 ? -3.287 21.702 7.740 1.00 87.56 157 LYS A C 1
ATOM 1202 O O . LYS A 1 157 ? -3.286 22.219 8.856 1.00 87.56 157 LYS A O 1
ATOM 1207 N N . LYS A 1 158 ? -4.250 20.868 7.332 1.00 88.38 158 LYS A N 1
ATOM 1208 C CA . LYS A 1 158 ? -5.363 20.436 8.185 1.00 88.38 158 LYS A CA 1
ATOM 1209 C C . LYS A 1 158 ? -4.872 19.604 9.371 1.00 88.38 158 LYS A C 1
ATOM 1211 O O . LYS A 1 158 ? -5.205 19.942 10.498 1.00 88.38 158 LYS A O 1
ATOM 1216 N N . TRP A 1 159 ? -4.027 18.597 9.154 1.00 83.56 159 TRP A N 1
ATOM 1217 C CA . TRP A 1 159 ? -3.468 17.786 10.243 1.00 83.56 159 TRP A CA 1
ATOM 1218 C C . TRP A 1 159 ? -2.642 18.626 11.228 1.00 83.56 159 TRP A C 1
ATOM 1220 O O . TRP A 1 159 ? -2.760 18.443 12.437 1.00 83.56 159 TRP A O 1
ATOM 1230 N N . ALA A 1 160 ? -1.869 19.601 10.738 1.00 83.56 160 ALA A N 1
ATOM 1231 C CA . ALA A 1 160 ? -1.142 20.542 11.592 1.00 83.56 160 ALA A CA 1
ATOM 1232 C C . ALA A 1 160 ? -2.073 21.472 12.402 1.00 83.56 160 ALA A C 1
ATOM 1234 O O . ALA A 1 160 ? -1.746 21.833 13.533 1.00 83.56 160 ALA A O 1
ATOM 1235 N N . TYR A 1 161 ? -3.233 21.848 11.851 1.00 83.44 161 TYR A N 1
ATOM 1236 C CA . TYR A 1 161 ? -4.262 22.601 12.571 1.00 83.44 161 TYR A CA 1
ATOM 1237 C C . TYR A 1 161 ? -4.957 21.735 13.631 1.00 83.44 161 TYR A C 1
ATOM 1239 O O . TYR A 1 161 ? -4.993 22.126 14.795 1.00 83.44 161 TYR A O 1
ATOM 1247 N N . ASP A 1 162 ? -5.429 20.542 13.255 1.00 80.94 162 ASP A N 1
ATOM 1248 C CA . ASP A 1 162 ? -6.121 19.595 14.139 1.00 80.94 162 ASP A CA 1
ATOM 1249 C C . ASP A 1 162 ? -5.222 19.148 15.314 1.00 80.94 162 ASP A C 1
ATOM 1251 O O . ASP A 1 162 ? -5.705 18.968 16.432 1.00 80.94 162 ASP A O 1
ATOM 1255 N N . ALA A 1 163 ? -3.904 19.036 15.096 1.00 81.25 163 ALA A N 1
ATOM 1256 C CA . ALA A 1 163 ? -2.919 18.744 16.141 1.00 81.25 163 ALA A CA 1
ATOM 1257 C C . ALA A 1 163 ? -2.633 19.935 17.079 1.00 81.25 163 ALA A C 1
ATOM 1259 O O . ALA A 1 163 ? -2.344 19.730 18.257 1.00 81.25 163 ALA A O 1
ATOM 1260 N N . LYS A 1 164 ? -2.703 21.180 16.580 1.00 80.44 164 LYS A N 1
ATOM 1261 C CA . LYS A 1 164 ? -2.473 22.397 17.385 1.00 80.44 164 LYS A CA 1
ATOM 1262 C C . LYS A 1 164 ? -3.723 22.842 18.151 1.00 80.44 164 LYS A C 1
ATOM 1264 O O . LYS A 1 164 ? -3.608 23.404 19.238 1.00 80.44 164 LYS A O 1
ATOM 1269 N N . TYR A 1 165 ? -4.901 22.572 17.599 1.00 74.88 165 TYR A N 1
ATOM 1270 C CA . TYR A 1 165 ? -6.204 22.859 18.190 1.00 74.88 165 TYR A CA 1
ATOM 1271 C C . TYR A 1 165 ? -7.016 21.561 18.297 1.00 74.88 165 TYR A C 1
ATOM 1273 O O . TYR A 1 165 ? -7.999 21.395 17.569 1.00 74.88 165 TYR A O 1
ATOM 1281 N N . PRO A 1 166 ? -6.625 20.629 19.195 1.00 64.56 166 PRO A N 1
ATOM 1282 C CA . PRO A 1 166 ? -7.357 19.387 19.404 1.00 64.56 166 PRO A CA 1
ATOM 1283 C C . PRO A 1 166 ? -8.785 19.715 19.835 1.00 64.56 166 PRO A C 1
ATOM 1285 O O . PRO A 1 166 ? -9.043 20.150 20.961 1.00 64.56 166 PRO A O 1
ATOM 1288 N N . GLN A 1 167 ? -9.717 19.539 18.899 1.00 61.38 167 GLN A N 1
ATOM 1289 C CA . GLN A 1 167 ? -11.122 19.874 19.081 1.00 61.38 167 GLN A CA 1
ATOM 1290 C C . GLN A 1 167 ? -11.661 19.175 20.329 1.00 61.38 167 GLN A C 1
ATOM 1292 O O . GLN A 1 167 ? -11.740 17.943 20.368 1.00 61.38 167 GLN A O 1
ATOM 1297 N N . LYS A 1 168 ? -12.106 19.958 21.322 1.00 49.81 168 LYS A N 1
ATOM 1298 C CA . LYS A 1 168 ? -12.959 19.467 22.412 1.00 49.81 168 LYS A CA 1
ATOM 1299 C C . LYS A 1 168 ? -14.321 19.093 21.827 1.00 49.81 168 LYS A C 1
ATOM 1301 O O . LYS A 1 168 ? -15.312 19.797 22.024 1.00 49.81 168 LYS A O 1
ATOM 1306 N N . LYS A 1 169 ? -14.368 17.969 21.103 1.00 48.38 169 LYS A N 1
ATOM 1307 C CA . LYS A 1 169 ? -15.607 17.288 20.735 1.00 48.38 169 LYS A CA 1
ATOM 1308 C C . LYS A 1 169 ? -16.423 17.169 22.017 1.00 48.38 169 LYS A C 1
ATOM 1310 O O . LYS A 1 169 ? -15.997 16.483 22.945 1.00 48.38 169 LYS A O 1
ATOM 1315 N N . LYS A 1 170 ? -17.580 17.837 22.072 1.00 44.78 170 LYS A N 1
ATOM 1316 C CA . LYS A 1 170 ? -18.602 17.537 23.075 1.00 44.78 170 LYS A CA 1
ATOM 1317 C C . LYS A 1 170 ? -19.038 16.101 22.815 1.00 44.78 170 LYS A C 1
ATOM 1319 O O . LYS A 1 170 ? -19.915 15.861 21.990 1.00 44.78 170 LYS A O 1
ATOM 1324 N N . THR A 1 171 ? -18.393 15.147 23.479 1.00 42.22 171 THR A N 1
ATOM 1325 C CA . THR A 1 171 ? -18.934 13.802 23.600 1.00 42.22 171 THR A CA 1
ATOM 1326 C C . THR A 1 171 ? -20.327 13.964 24.209 1.00 42.22 171 THR A C 1
ATOM 1328 O O . THR A 1 171 ? -20.446 14.580 25.275 1.00 42.22 171 THR A O 1
ATOM 1331 N N . PRO A 1 172 ? -21.407 13.500 23.549 1.00 50.84 172 PRO A N 1
ATOM 1332 C CA . PRO A 1 172 ? -22.691 13.414 24.230 1.00 50.84 172 PRO A CA 1
ATOM 1333 C C . PRO A 1 172 ? -22.454 12.579 25.489 1.00 50.84 172 PRO A C 1
ATOM 1335 O O . PRO A 1 172 ? -21.737 11.581 25.417 1.00 50.84 172 PRO A O 1
ATOM 1338 N N . LYS A 1 173 ? -22.956 13.042 26.642 1.00 52.84 173 LYS A N 1
ATOM 1339 C CA . LYS A 1 173 ? -22.606 12.520 27.975 1.00 52.84 173 LYS A CA 1
ATOM 1340 C C . LYS A 1 173 ? -22.924 11.023 28.035 1.00 52.84 173 LYS A C 1
ATOM 1342 O O . LYS A 1 173 ? -24.074 10.642 28.236 1.00 52.84 173 LYS A O 1
ATOM 1347 N N . MET A 1 174 ? -21.921 10.198 27.734 1.00 53.53 174 MET A N 1
ATOM 1348 C CA . MET A 1 174 ? -22.185 8.876 27.171 1.00 53.53 174 MET A CA 1
ATOM 1349 C C . MET A 1 174 ? -22.763 7.959 28.242 1.00 53.53 174 MET A C 1
ATOM 1351 O O . MET A 1 174 ? -22.271 7.943 29.371 1.00 53.53 174 MET A O 1
ATOM 1355 N N . ASN A 1 175 ? -23.815 7.217 27.882 1.00 70.94 175 ASN A N 1
ATOM 1356 C CA . ASN A 1 175 ? -24.414 6.196 28.738 1.00 70.94 175 ASN A CA 1
ATOM 1357 C C . ASN A 1 175 ? -23.288 5.310 29.310 1.00 70.94 175 ASN A C 1
ATOM 1359 O O . ASN A 1 175 ? -22.437 4.837 28.555 1.00 70.94 175 ASN A O 1
ATOM 1363 N N . SER A 1 176 ? -23.271 5.117 30.633 1.00 78.75 176 SER A N 1
ATOM 1364 C CA . SER A 1 176 ? -22.195 4.391 31.323 1.00 78.75 176 SER A CA 1
ATOM 1365 C C . SER A 1 176 ? -22.026 2.965 30.780 1.00 78.75 176 SER A C 1
ATOM 1367 O O . SER A 1 176 ? -20.904 2.536 30.528 1.00 78.75 176 SER A O 1
ATOM 1369 N N . GLY A 1 177 ? -23.136 2.276 30.487 1.00 80.50 177 GLY A N 1
ATOM 1370 C CA . GLY A 1 177 ? -23.136 0.973 29.818 1.00 80.50 177 GLY A CA 1
ATOM 1371 C C . GLY A 1 177 ? -22.628 1.044 28.376 1.00 80.50 177 GLY A C 1
ATOM 1372 O O . GLY A 1 177 ? -21.798 0.238 27.974 1.00 80.50 177 GLY A O 1
ATOM 1373 N N . LEU A 1 178 ? -23.022 2.062 27.601 1.00 85.06 178 LEU A N 1
ATOM 1374 C CA . LEU A 1 178 ? -22.485 2.252 26.243 1.00 85.06 178 LEU A CA 1
ATOM 1375 C C . LEU A 1 178 ? -20.965 2.501 26.253 1.00 85.06 178 LEU A C 1
ATOM 1377 O O . LEU A 1 178 ? -20.265 2.063 25.339 1.00 85.06 178 LEU A O 1
ATOM 1381 N N . LYS A 1 179 ? -20.448 3.174 27.290 1.00 87.69 179 LYS A N 1
ATOM 1382 C CA . LYS A 1 179 ? -19.009 3.344 27.513 1.00 87.69 179 LYS A CA 1
ATOM 1383 C C . LYS A 1 179 ? -18.335 2.013 27.855 1.00 87.69 179 LYS A C 1
ATOM 1385 O O . LYS A 1 179 ? -17.391 1.659 27.158 1.00 87.69 179 LYS A O 1
ATOM 1390 N N . THR A 1 180 ? -18.838 1.244 28.824 1.00 90.19 180 THR A N 1
ATOM 1391 C CA . THR A 1 180 ? -18.216 -0.042 29.193 1.00 90.19 180 THR A CA 1
ATOM 1392 C C . THR A 1 180 ? -18.298 -1.091 28.080 1.00 90.19 180 THR A C 1
ATOM 1394 O O . THR A 1 180 ? -17.355 -1.858 27.914 1.00 90.19 180 THR A O 1
ATOM 1397 N N . VAL A 1 181 ? -19.357 -1.109 27.264 1.00 91.38 181 VAL A N 1
ATOM 1398 C CA . VAL A 1 181 ? -19.443 -1.992 26.083 1.00 91.38 181 VAL A CA 1
ATOM 1399 C C . VAL A 1 181 ? -18.441 -1.579 25.001 1.00 91.38 181 VAL A C 1
ATOM 1401 O O . VAL A 1 181 ? -17.824 -2.448 24.391 1.00 91.38 181 VAL A O 1
ATOM 1404 N N . CYS A 1 182 ? -18.202 -0.278 24.787 1.00 90.19 182 CYS A N 1
ATOM 1405 C CA . CYS A 1 182 ? -17.120 0.163 23.898 1.00 90.19 182 CYS A CA 1
ATOM 1406 C C . CYS A 1 182 ? -15.737 -0.212 24.454 1.00 90.19 182 CYS A C 1
ATOM 1408 O O . CYS A 1 182 ? -14.935 -0.763 23.715 1.00 90.19 182 CYS A O 1
ATOM 1410 N N . GLU A 1 183 ? -15.488 -0.020 25.752 1.00 92.88 183 GLU A N 1
ATOM 1411 C CA . GLU A 1 183 ? -14.214 -0.390 26.391 1.00 92.88 183 GLU A CA 1
ATOM 1412 C C . GLU A 1 183 ? -13.932 -1.904 26.318 1.00 92.88 183 GLU A C 1
ATOM 1414 O O . GLU A 1 183 ? -12.784 -2.302 26.130 1.00 92.88 183 GLU A O 1
ATOM 1419 N N . LYS A 1 184 ? -14.970 -2.754 26.388 1.00 92.56 184 LYS A N 1
ATOM 1420 C CA . LYS A 1 184 ? -14.860 -4.205 26.140 1.00 92.56 184 LYS A CA 1
ATOM 1421 C C . LYS A 1 184 ? -14.636 -4.555 24.661 1.00 92.56 184 LYS A C 1
ATOM 1423 O O . LYS A 1 184 ? -13.888 -5.479 24.362 1.00 92.56 184 LYS A O 1
ATOM 1428 N N . LEU A 1 185 ? -15.290 -3.855 23.730 1.00 93.00 185 LEU A N 1
ATOM 1429 C CA . LEU A 1 185 ? -15.075 -4.057 22.290 1.00 93.00 185 LEU A CA 1
ATOM 1430 C C . LEU A 1 185 ? -13.643 -3.690 21.887 1.00 93.00 185 LEU A C 1
ATOM 1432 O O . LEU A 1 185 ? -13.018 -4.428 21.129 1.00 93.00 185 LEU A O 1
ATOM 1436 N N . ASP A 1 186 ? -13.121 -2.589 22.426 1.00 94.69 186 ASP A N 1
ATOM 1437 C CA . ASP A 1 186 ? -11.755 -2.133 22.178 1.00 94.69 186 ASP A CA 1
ATOM 1438 C C . ASP A 1 186 ? -10.728 -3.099 22.805 1.00 94.69 186 ASP A C 1
ATOM 1440 O O . ASP A 1 186 ? -9.726 -3.422 22.166 1.00 94.69 186 ASP A O 1
ATOM 1444 N N . SER A 1 187 ? -10.981 -3.643 24.006 1.00 94.19 187 SER A N 1
ATOM 1445 C CA . SER A 1 187 ? -10.073 -4.624 24.624 1.00 94.19 187 SER A CA 1
ATOM 1446 C C . SER A 1 187 ? -10.068 -5.985 23.914 1.00 94.19 187 SER A C 1
ATOM 1448 O O . SER A 1 187 ? -8.991 -6.545 23.710 1.00 94.19 187 SER A O 1
ATOM 1450 N N . ILE A 1 188 ? -11.223 -6.491 23.458 1.00 94.19 188 ILE A N 1
ATOM 1451 C CA . ILE A 1 188 ? -11.284 -7.707 22.626 1.00 94.19 188 ILE A CA 1
ATOM 1452 C C . ILE A 1 188 ? -10.615 -7.472 21.265 1.00 94.19 188 ILE A C 1
ATOM 1454 O O . ILE A 1 188 ? -9.905 -8.353 20.785 1.00 94.19 188 ILE A O 1
ATOM 1458 N N . ALA A 1 189 ? -10.770 -6.291 20.656 1.00 93.19 189 ALA A N 1
ATOM 1459 C CA . ALA A 1 189 ? -10.086 -5.961 19.405 1.00 93.19 189 ALA A CA 1
ATOM 1460 C C . ALA A 1 189 ? -8.554 -5.962 19.560 1.00 93.19 189 ALA A C 1
ATOM 1462 O O . ALA A 1 189 ? -7.856 -6.485 18.692 1.00 93.19 189 ALA A O 1
ATOM 1463 N N . LEU A 1 190 ? -8.026 -5.440 20.674 1.00 94.56 190 LEU A N 1
ATOM 1464 C CA . LEU A 1 190 ? -6.592 -5.500 20.980 1.00 94.56 190 LEU A CA 1
ATOM 1465 C C . LEU A 1 190 ? -6.106 -6.946 21.177 1.00 94.56 190 LEU A C 1
ATOM 1467 O O . LEU A 1 190 ? -5.117 -7.332 20.559 1.00 94.56 190 LEU A O 1
ATOM 1471 N N . GLN A 1 191 ? -6.827 -7.760 21.957 1.00 93.44 191 GLN A N 1
ATOM 1472 C CA . GLN A 1 191 ? -6.491 -9.179 22.154 1.00 93.44 191 GLN A CA 1
ATOM 1473 C C . GLN A 1 191 ? -6.534 -9.978 20.844 1.00 93.44 191 GLN A C 1
ATOM 1475 O O . GLN A 1 191 ? -5.669 -10.816 20.605 1.00 93.44 191 GLN A O 1
ATOM 1480 N N . TYR A 1 192 ? -7.510 -9.708 19.974 1.00 94.31 192 TYR A N 1
ATOM 1481 C CA . TYR A 1 192 ? -7.613 -10.338 18.657 1.00 94.31 192 TYR A CA 1
ATOM 1482 C C . TYR A 1 192 ? -6.421 -9.977 17.754 1.00 94.31 192 TYR A C 1
ATOM 1484 O O . TYR A 1 192 ? -5.900 -10.841 17.053 1.00 94.31 192 TYR A O 1
ATOM 1492 N N . LEU A 1 193 ? -5.961 -8.720 17.779 1.00 95.12 193 LEU A N 1
ATOM 1493 C CA . LEU A 1 193 ? -4.797 -8.276 17.002 1.00 95.12 193 LEU A CA 1
ATOM 1494 C C . LEU A 1 193 ? -3.483 -8.891 17.512 1.00 95.12 193 LEU A C 1
ATOM 1496 O O . LEU A 1 193 ? -2.676 -9.340 16.700 1.00 95.12 193 LEU A O 1
ATOM 1500 N N . GLU A 1 194 ? -3.289 -8.957 18.832 1.00 94.19 194 GLU A N 1
ATOM 1501 C CA . GLU A 1 194 ? -2.135 -9.618 19.462 1.00 94.19 194 GLU A CA 1
ATOM 1502 C C . GLU A 1 194 ? -2.087 -11.118 19.113 1.00 94.19 194 GLU A C 1
ATOM 1504 O O . GLU A 1 194 ? -1.060 -11.635 18.669 1.00 94.19 194 GLU A O 1
ATOM 1509 N N . GLU A 1 195 ? -3.226 -11.806 19.222 1.00 92.12 195 GLU A N 1
ATOM 1510 C CA . GLU A 1 195 ? -3.360 -13.227 18.890 1.00 92.12 195 GLU A CA 1
ATOM 1511 C C . GLU A 1 195 ? -3.147 -13.499 17.384 1.00 92.12 195 GLU A C 1
ATOM 1513 O O . GLU A 1 195 ? -2.550 -14.510 17.005 1.00 92.12 195 GLU A O 1
ATOM 1518 N N . ALA A 1 196 ? -3.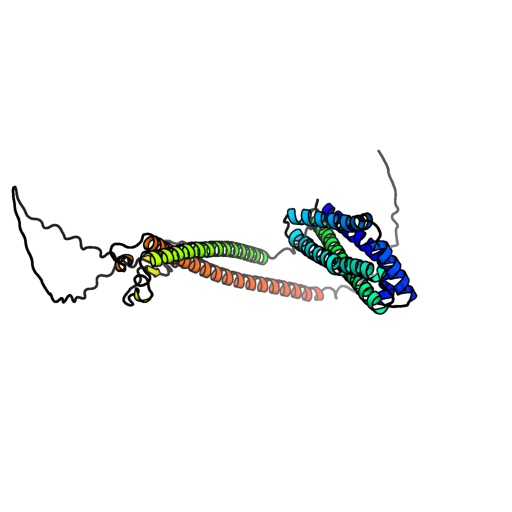584 -12.584 16.511 1.00 93.75 196 ALA A N 1
ATOM 1519 C CA . ALA A 1 196 ? -3.399 -12.687 15.064 1.00 93.75 196 ALA A CA 1
ATOM 1520 C C . ALA A 1 196 ? -1.936 -12.476 14.625 1.00 93.75 196 ALA A C 1
ATOM 1522 O O . ALA A 1 196 ? -1.475 -13.163 13.704 1.00 93.75 196 ALA A O 1
ATOM 1523 N N . ASP A 1 197 ? -1.185 -11.582 15.278 1.00 94.50 197 ASP A N 1
ATOM 1524 C CA . ASP A 1 197 ? 0.259 -11.438 15.037 1.00 94.50 197 ASP A CA 1
ATOM 1525 C C . ASP A 1 197 ? 1.030 -12.659 15.562 1.00 94.50 197 ASP A C 1
ATOM 1527 O O . ASP A 1 197 ? 1.836 -13.238 14.830 1.00 94.50 197 ASP A O 1
ATOM 1531 N N . ALA A 1 198 ? 0.700 -13.153 16.762 1.00 91.50 198 ALA A N 1
ATOM 1532 C CA . ALA A 1 198 ? 1.278 -14.382 17.313 1.00 91.50 198 ALA A CA 1
ATOM 1533 C C . ALA A 1 198 ? 1.075 -15.593 16.377 1.00 91.50 198 ALA A C 1
ATOM 1535 O O . ALA A 1 198 ? 2.032 -16.304 16.051 1.00 91.50 198 ALA A O 1
ATOM 1536 N N . LEU A 1 199 ? -0.143 -15.781 15.856 1.00 93.50 199 LEU A N 1
ATOM 1537 C CA . LEU A 1 199 ? -0.454 -16.786 14.835 1.00 93.50 199 LEU A CA 1
ATOM 1538 C C . LEU A 1 199 ? 0.358 -16.579 13.546 1.00 93.50 199 LEU A C 1
ATOM 1540 O O . LEU A 1 199 ? 0.826 -17.551 12.947 1.00 93.50 199 LEU A O 1
ATOM 1544 N N . THR A 1 200 ? 0.539 -15.335 13.102 1.00 94.81 200 THR A N 1
ATOM 1545 C CA . THR A 1 200 ? 1.275 -15.013 11.866 1.00 94.81 200 THR A CA 1
ATOM 1546 C C . THR A 1 200 ? 2.772 -15.294 12.023 1.00 94.81 200 THR A C 1
ATOM 1548 O O . THR A 1 200 ? 3.391 -15.914 11.149 1.00 94.81 200 THR A O 1
ATOM 1551 N N . ALA A 1 201 ? 3.349 -14.932 13.170 1.00 94.50 201 ALA A N 1
ATOM 1552 C CA . ALA A 1 201 ? 4.717 -15.260 13.543 1.00 94.50 201 ALA A CA 1
ATOM 1553 C C . ALA A 1 201 ? 4.938 -16.782 13.622 1.00 94.50 201 ALA A C 1
ATOM 1555 O O . ALA A 1 201 ? 5.921 -17.282 13.064 1.00 94.50 201 ALA A O 1
ATOM 1556 N N . LEU A 1 202 ? 4.002 -17.522 14.229 1.00 94.00 202 LEU A N 1
ATOM 1557 C CA . LEU A 1 202 ? 4.054 -18.981 14.333 1.00 94.00 202 LEU A CA 1
ATOM 1558 C C . LEU A 1 202 ? 3.951 -19.665 12.961 1.00 94.00 202 LEU A C 1
ATOM 1560 O O . LEU A 1 202 ? 4.742 -20.561 12.670 1.00 94.00 202 LEU A O 1
ATOM 1564 N N . LYS A 1 203 ? 3.051 -19.218 12.072 1.00 95.12 203 LYS A N 1
ATOM 1565 C CA . LYS A 1 203 ? 2.946 -19.744 10.695 1.00 95.12 203 LYS A CA 1
ATOM 1566 C C . LYS A 1 203 ? 4.236 -19.537 9.896 1.00 95.12 203 LYS A C 1
ATOM 1568 O O . LYS A 1 203 ? 4.666 -20.445 9.181 1.00 95.12 203 LYS A O 1
ATOM 1573 N N . ARG A 1 204 ? 4.907 -18.391 10.066 1.00 96.19 204 ARG A N 1
ATOM 1574 C CA . ARG A 1 204 ? 6.242 -18.143 9.491 1.00 96.19 204 ARG A CA 1
ATOM 1575 C C . ARG A 1 204 ? 7.299 -19.094 10.064 1.00 96.19 204 ARG A C 1
ATOM 1577 O O . ARG A 1 204 ? 8.135 -19.597 9.315 1.00 96.19 204 ARG A O 1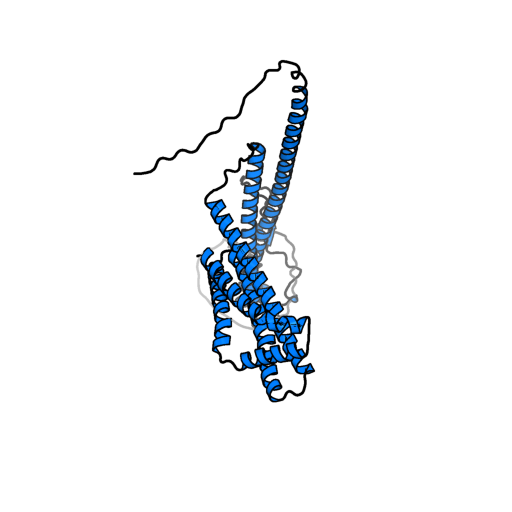
ATOM 1584 N N . GLU A 1 205 ? 7.270 -19.368 11.367 1.00 94.62 205 GLU A N 1
ATOM 1585 C CA . GLU A 1 205 ? 8.214 -20.298 11.999 1.00 94.62 205 GLU A CA 1
ATOM 1586 C C . GLU A 1 205 ? 7.987 -21.758 11.559 1.00 94.62 205 GLU A C 1
ATOM 1588 O O . GLU A 1 205 ? 8.949 -22.463 11.251 1.00 94.62 205 GLU A O 1
ATOM 1593 N N . ILE A 1 206 ? 6.724 -22.189 11.448 1.00 95.44 206 ILE A N 1
ATOM 1594 C CA . ILE A 1 206 ? 6.320 -23.487 10.884 1.00 95.44 206 ILE A CA 1
ATOM 1595 C C . ILE A 1 206 ? 6.858 -23.640 9.459 1.00 95.44 206 ILE A C 1
ATOM 1597 O O . ILE A 1 206 ? 7.498 -24.647 9.159 1.00 95.44 206 ILE A O 1
ATOM 1601 N N . GLY A 1 207 ? 6.654 -22.636 8.597 1.00 96.31 207 GLY A N 1
ATOM 1602 C CA . GLY A 1 207 ? 7.155 -22.651 7.220 1.00 96.31 207 GLY A CA 1
ATOM 1603 C C . GLY A 1 207 ? 8.678 -22.794 7.143 1.00 96.31 207 GLY A C 1
ATOM 1604 O O . GLY A 1 207 ? 9.183 -23.612 6.373 1.00 96.31 207 GLY A O 1
ATOM 1605 N N . ASN A 1 208 ? 9.410 -22.068 7.994 1.00 96.00 208 ASN A N 1
ATOM 1606 C CA . ASN A 1 208 ? 10.871 -22.146 8.071 1.00 96.00 208 ASN A CA 1
ATOM 1607 C C . ASN A 1 208 ? 11.368 -23.535 8.514 1.00 96.00 208 ASN A C 1
ATOM 1609 O O . ASN A 1 208 ? 12.283 -24.084 7.900 1.00 96.00 208 ASN A O 1
ATOM 1613 N N . GLU A 1 209 ? 10.778 -24.123 9.558 1.00 95.12 209 GLU A N 1
ATOM 1614 C CA . GLU A 1 209 ? 11.164 -25.459 10.038 1.00 95.12 209 GLU A CA 1
ATOM 1615 C C . GLU A 1 209 ? 10.767 -26.568 9.052 1.00 95.12 209 GLU A C 1
ATOM 1617 O O . GLU A 1 209 ? 11.544 -27.495 8.814 1.00 95.12 209 GLU A O 1
ATOM 1622 N N . PHE A 1 210 ? 9.604 -26.450 8.407 1.00 96.06 210 PHE A N 1
ATOM 1623 C CA . PHE A 1 210 ? 9.157 -27.384 7.373 1.00 96.06 210 PHE A CA 1
ATOM 1624 C C . PHE A 1 210 ? 10.059 -27.343 6.130 1.00 96.06 210 PHE A C 1
ATOM 1626 O O . PHE A 1 210 ? 10.381 -28.393 5.566 1.00 96.06 210 PHE A O 1
ATOM 1633 N N . ALA A 1 211 ? 10.527 -26.155 5.729 1.00 96.81 211 ALA A N 1
ATOM 1634 C CA . ALA A 1 211 ? 11.480 -25.991 4.634 1.00 96.81 211 ALA A CA 1
ATOM 1635 C C . ALA A 1 211 ? 12.836 -26.652 4.946 1.00 96.81 211 ALA A C 1
ATOM 1637 O O . ALA A 1 211 ? 13.334 -27.421 4.122 1.00 96.81 211 ALA A O 1
ATOM 1638 N N . LYS A 1 212 ? 13.394 -26.437 6.150 1.00 96.25 212 LYS A N 1
ATOM 1639 C CA . LYS A 1 212 ? 14.621 -27.121 6.613 1.00 96.25 212 LYS A CA 1
ATOM 1640 C C . LYS A 1 212 ? 14.450 -28.639 6.608 1.00 96.25 212 LYS A C 1
ATOM 1642 O O . LYS A 1 212 ? 15.230 -29.342 5.969 1.00 96.25 212 LYS A O 1
ATOM 1647 N N . GLY A 1 213 ? 13.389 -29.138 7.248 1.00 95.62 213 GLY A N 1
ATOM 1648 C CA . GLY A 1 213 ? 13.094 -30.570 7.330 1.00 95.62 213 GLY A CA 1
ATOM 1649 C C . GLY A 1 213 ? 12.940 -31.232 5.960 1.00 95.62 213 GLY A C 1
ATOM 1650 O O . GLY A 1 213 ? 13.414 -32.352 5.766 1.00 95.62 213 GLY A O 1
ATOM 1651 N N . SER A 1 214 ? 12.352 -30.523 4.992 1.00 94.94 214 SER A N 1
ATOM 1652 C CA . SER A 1 214 ? 12.197 -30.980 3.605 1.00 94.94 214 SER A CA 1
ATOM 1653 C C . SER A 1 214 ? 13.510 -30.965 2.812 1.00 94.94 214 SER A C 1
ATOM 1655 O O . SER A 1 214 ? 13.755 -31.877 2.021 1.00 94.94 214 SER A O 1
ATOM 1657 N N . LEU A 1 215 ? 14.380 -29.974 3.037 1.00 96.12 215 LEU A N 1
ATOM 1658 C CA . LEU A 1 215 ? 15.707 -29.901 2.415 1.00 96.12 215 LEU A CA 1
ATOM 1659 C C . LEU A 1 215 ? 16.616 -31.030 2.922 1.00 96.12 215 LEU A C 1
ATOM 1661 O O . LEU A 1 215 ? 17.216 -31.745 2.116 1.00 96.12 215 LEU A O 1
ATOM 1665 N N . ASP A 1 216 ? 16.647 -31.262 4.237 1.00 95.12 216 ASP A N 1
ATOM 1666 C CA . ASP A 1 216 ? 17.357 -32.398 4.836 1.00 95.12 216 ASP A CA 1
ATOM 1667 C C . ASP A 1 216 ? 16.789 -33.749 4.364 1.00 95.12 216 ASP A C 1
ATOM 1669 O O . ASP A 1 216 ? 17.549 -34.688 4.127 1.00 95.12 216 ASP A O 1
ATOM 1673 N N . LEU A 1 217 ? 15.470 -33.857 4.146 1.00 91.81 217 LEU A N 1
ATOM 1674 C CA . LEU A 1 217 ? 14.853 -35.055 3.559 1.00 91.81 217 LEU A CA 1
ATOM 1675 C C . LEU A 1 217 ? 15.346 -35.297 2.120 1.00 91.81 217 LEU A C 1
ATOM 1677 O O . LEU A 1 217 ? 15.617 -36.437 1.736 1.00 91.81 217 LEU A O 1
ATOM 1681 N N . GLY A 1 218 ? 15.508 -34.229 1.334 1.00 91.75 218 GLY A N 1
ATOM 1682 C CA . GLY A 1 218 ? 16.107 -34.276 -0.000 1.00 91.75 218 GLY A CA 1
ATOM 1683 C C . GLY A 1 218 ? 17.563 -34.746 0.029 1.00 91.75 218 GLY A C 1
ATOM 1684 O O . GLY A 1 218 ? 17.932 -35.665 -0.706 1.00 91.75 218 GLY A O 1
ATOM 1685 N N . HIS A 1 219 ? 18.376 -34.192 0.933 1.00 93.00 219 HIS A N 1
ATOM 1686 C CA . HIS A 1 219 ? 19.772 -34.601 1.114 1.00 93.00 219 HIS A CA 1
ATOM 1687 C C . HIS A 1 219 ? 19.900 -36.048 1.630 1.00 93.00 219 HIS A C 1
ATOM 1689 O O . HIS A 1 219 ? 20.749 -36.814 1.163 1.00 93.00 219 HIS A O 1
ATOM 1695 N N . ALA A 1 220 ? 19.003 -36.480 2.521 1.00 91.12 220 ALA A N 1
ATOM 1696 C CA . ALA A 1 220 ? 18.891 -37.872 2.945 1.00 91.12 220 ALA A CA 1
ATOM 1697 C C . ALA A 1 220 ? 18.549 -38.805 1.773 1.00 91.12 220 ALA A C 1
ATOM 1699 O O . ALA A 1 220 ? 19.179 -39.851 1.622 1.00 91.12 220 ALA A O 1
ATOM 1700 N N . LYS A 1 221 ? 17.606 -38.422 0.902 1.00 89.94 221 LYS A N 1
ATOM 1701 C CA . LYS A 1 221 ? 17.237 -39.209 -0.286 1.00 89.94 221 LYS A CA 1
ATOM 1702 C C . LYS A 1 221 ? 18.379 -39.312 -1.302 1.00 89.94 221 LYS A C 1
ATOM 1704 O O . LYS A 1 221 ? 18.564 -40.375 -1.892 1.00 89.94 221 LYS A O 1
ATOM 1709 N N . TYR A 1 222 ? 19.151 -38.240 -1.485 1.00 90.44 222 TYR A N 1
ATOM 1710 C CA . TYR A 1 222 ? 20.351 -38.241 -2.326 1.00 90.44 222 TYR A CA 1
ATOM 1711 C C . TYR A 1 222 ? 21.424 -39.190 -1.767 1.00 90.44 222 TYR A C 1
ATOM 1713 O O . TYR A 1 222 ? 21.871 -40.097 -2.463 1.00 90.44 222 TYR A O 1
ATOM 1721 N N . THR A 1 223 ? 21.774 -39.044 -0.486 1.00 89.88 223 THR A N 1
ATOM 1722 C CA . THR A 1 223 ? 22.841 -39.832 0.163 1.00 89.88 223 THR A CA 1
ATOM 1723 C C . THR A 1 223 ? 22.488 -41.304 0.400 1.00 89.88 223 THR A C 1
ATOM 1725 O O . THR A 1 223 ? 23.379 -42.150 0.388 1.00 89.88 223 THR A O 1
ATOM 1728 N N . MET A 1 224 ? 21.211 -41.644 0.607 1.00 85.38 224 MET A N 1
ATOM 1729 C CA . MET A 1 224 ? 20.763 -43.025 0.861 1.00 85.38 224 MET A CA 1
ATOM 1730 C C . MET A 1 224 ? 20.299 -43.771 -0.401 1.00 85.38 224 MET A C 1
ATOM 1732 O O . MET A 1 224 ? 20.098 -44.988 -0.344 1.00 85.38 224 MET A O 1
ATOM 1736 N N . GLY A 1 225 ? 20.148 -43.066 -1.525 1.00 82.44 225 GLY A N 1
ATOM 1737 C CA . GLY A 1 225 ? 19.620 -43.594 -2.781 1.00 82.44 225 GLY A CA 1
ATOM 1738 C C . GLY A 1 225 ? 18.087 -43.566 -2.853 1.00 82.44 225 GLY A C 1
ATOM 1739 O O . GLY A 1 225 ? 17.378 -43.818 -1.876 1.00 82.44 225 GLY A O 1
ATOM 1740 N N . ALA A 1 226 ? 17.564 -43.295 -4.053 1.00 75.94 226 ALA A N 1
ATOM 1741 C CA . ALA A 1 226 ? 16.147 -42.996 -4.282 1.00 75.94 226 ALA A CA 1
ATOM 1742 C C . ALA A 1 226 ? 15.160 -44.136 -3.951 1.00 75.94 226 ALA A C 1
ATOM 1744 O O . ALA A 1 226 ? 13.967 -43.869 -3.811 1.00 75.94 226 ALA A O 1
ATOM 1745 N N . SER A 1 227 ? 15.634 -45.380 -3.822 1.00 76.44 227 SER A N 1
ATOM 1746 C CA . SER A 1 227 ? 14.820 -46.555 -3.485 1.00 76.44 227 SER A CA 1
ATOM 1747 C C . SER A 1 227 ? 14.558 -46.718 -1.984 1.00 76.44 227 SER A C 1
ATOM 1749 O O . SER A 1 227 ? 13.477 -47.165 -1.612 1.00 76.44 227 SER A O 1
ATOM 1751 N N . LYS A 1 228 ? 15.507 -46.344 -1.110 1.00 78.56 228 LYS A N 1
ATOM 1752 C CA . LYS A 1 228 ? 15.377 -46.559 0.346 1.00 78.56 228 LYS A CA 1
ATOM 1753 C C . LYS A 1 228 ? 14.352 -45.633 0.997 1.00 78.56 228 LYS A C 1
ATOM 1755 O O . LYS A 1 228 ? 13.684 -46.033 1.948 1.00 78.56 228 LYS A O 1
ATOM 1760 N N . LEU A 1 229 ? 14.232 -44.407 0.488 1.00 79.44 229 LEU A N 1
ATOM 1761 C CA . LEU A 1 229 ? 13.344 -43.368 1.007 1.00 79.44 229 LEU A CA 1
ATOM 1762 C C . LEU A 1 229 ? 12.306 -42.994 -0.062 1.00 79.44 229 LEU A C 1
ATOM 1764 O O . LEU A 1 229 ? 12.513 -42.098 -0.886 1.00 79.44 229 LEU A O 1
ATOM 1768 N N . SER A 1 230 ? 11.197 -43.736 -0.066 1.00 78.69 230 SER A N 1
ATOM 1769 C CA . SER A 1 230 ? 10.111 -43.632 -1.046 1.00 78.69 230 SER A CA 1
ATOM 1770 C C . SER A 1 230 ? 8.735 -43.729 -0.370 1.00 78.69 230 SER A C 1
ATOM 1772 O O . SER A 1 230 ? 8.643 -44.005 0.824 1.00 78.69 230 SER A O 1
ATOM 1774 N N . ARG A 1 231 ? 7.645 -43.548 -1.133 1.00 76.50 231 ARG A N 1
ATOM 1775 C CA . ARG A 1 231 ? 6.273 -43.773 -0.632 1.00 76.50 231 ARG A CA 1
ATOM 1776 C C . ARG A 1 231 ? 6.061 -45.214 -0.139 1.00 76.50 231 ARG A C 1
ATOM 1778 O O . ARG A 1 231 ? 5.295 -45.415 0.791 1.00 76.50 231 ARG A O 1
ATOM 1785 N N . TYR A 1 232 ? 6.768 -46.186 -0.718 1.00 75.81 232 TYR A N 1
ATOM 1786 C CA . TYR A 1 232 ? 6.697 -47.601 -0.334 1.00 75.81 232 TYR A CA 1
ATOM 1787 C C . TYR A 1 232 ? 7.483 -47.933 0.946 1.00 75.81 232 TYR A C 1
ATOM 1789 O O . TYR A 1 232 ? 7.412 -49.056 1.428 1.00 75.81 232 TYR A O 1
ATOM 1797 N N . SER A 1 233 ? 8.225 -46.972 1.511 1.00 73.00 233 SER A N 1
ATOM 1798 C CA . SER A 1 233 ? 8.923 -47.126 2.796 1.00 73.00 233 SER A CA 1
ATOM 1799 C C . SER A 1 233 ? 8.001 -46.910 4.014 1.00 73.00 233 SER A C 1
ATOM 1801 O O . SER A 1 233 ? 8.482 -46.889 5.144 1.00 73.00 233 SER A O 1
ATOM 1803 N N . TYR A 1 234 ? 6.699 -46.699 3.792 1.00 74.19 234 TYR A N 1
ATOM 1804 C CA . TYR A 1 234 ? 5.672 -46.533 4.820 1.00 74.19 234 TYR A CA 1
ATOM 1805 C C . TYR A 1 234 ? 4.879 -47.838 4.977 1.00 74.19 234 TYR A C 1
ATOM 1807 O O . TYR A 1 234 ? 4.272 -48.302 4.015 1.00 74.19 234 TYR A O 1
ATOM 1815 N N . ASP A 1 235 ? 4.865 -48.414 6.181 1.00 74.81 235 ASP A N 1
ATOM 1816 C CA . ASP A 1 235 ? 4.019 -49.566 6.522 1.00 74.81 235 ASP A CA 1
ATOM 1817 C C . ASP A 1 235 ? 2.664 -49.076 7.060 1.00 74.81 235 ASP A C 1
ATOM 1819 O O . ASP A 1 235 ? 2.605 -48.362 8.064 1.00 74.81 235 ASP A O 1
ATOM 1823 N N . GLU A 1 236 ? 1.570 -49.493 6.420 1.00 74.12 236 GLU A N 1
ATOM 1824 C CA . GLU A 1 236 ? 0.186 -49.200 6.828 1.00 74.12 236 GLU A CA 1
ATOM 1825 C C . GLU A 1 236 ? -0.151 -49.723 8.237 1.00 74.12 236 GLU A C 1
ATOM 1827 O O . GLU A 1 236 ? -1.095 -49.259 8.874 1.00 74.12 236 GLU A O 1
ATOM 1832 N N . ARG A 1 237 ? 0.651 -50.654 8.772 1.00 77.00 237 ARG A N 1
ATOM 1833 C CA . ARG A 1 237 ? 0.545 -51.164 10.148 1.00 77.00 237 ARG A CA 1
ATOM 1834 C C . ARG A 1 237 ? 1.097 -50.189 11.199 1.00 77.00 237 ARG A C 1
ATOM 1836 O O . ARG A 1 237 ? 0.976 -50.460 12.399 1.00 77.00 237 ARG A O 1
ATOM 1843 N N . MET A 1 238 ? 1.704 -49.065 10.800 1.00 70.44 238 MET A N 1
ATOM 1844 C CA . MET A 1 238 ? 2.231 -48.066 11.733 1.00 70.44 238 MET A CA 1
ATOM 1845 C C . MET A 1 238 ? 1.111 -47.371 12.524 1.00 70.44 238 MET A C 1
ATOM 1847 O O . MET A 1 238 ? 0.365 -46.544 12.006 1.00 70.44 238 MET A O 1
ATOM 1851 N N . LYS A 1 239 ? 1.078 -47.607 13.839 1.00 75.69 239 LYS A N 1
ATOM 1852 C CA . LYS A 1 239 ? 0.301 -46.790 14.788 1.00 75.69 239 LYS A CA 1
ATOM 1853 C C . LYS A 1 239 ? 1.061 -45.499 15.116 1.00 75.69 239 LYS A C 1
ATOM 1855 O O . LYS A 1 239 ? 2.285 -45.522 15.242 1.00 75.69 239 LYS A O 1
ATOM 1860 N N . SER A 1 240 ? 0.352 -44.381 15.292 1.00 77.31 240 SER A N 1
ATOM 1861 C CA . SER A 1 240 ? 0.978 -43.073 15.546 1.00 77.31 240 SER A CA 1
ATOM 1862 C C . SER A 1 240 ? 1.836 -43.065 16.823 1.00 77.31 240 SER A C 1
ATOM 1864 O O . SER A 1 240 ? 1.443 -43.624 17.849 1.00 77.31 240 SER A O 1
ATOM 1866 N N . LEU A 1 241 ? 3.001 -42.406 16.791 1.00 76.44 241 LEU A N 1
ATOM 1867 C CA . LEU A 1 241 ? 3.821 -42.184 17.997 1.00 76.44 241 LEU A CA 1
ATOM 1868 C C . LEU A 1 241 ? 3.208 -41.146 18.940 1.00 76.44 241 LEU A C 1
ATOM 1870 O O . LEU A 1 241 ? 3.378 -41.229 20.157 1.00 76.44 241 LEU A O 1
ATOM 1874 N N . TYR A 1 242 ? 2.500 -40.180 18.364 1.00 75.19 242 TYR A N 1
ATOM 1875 C CA . TYR A 1 242 ? 1.831 -39.106 19.075 1.00 75.19 242 TYR A CA 1
ATOM 1876 C C . TYR A 1 242 ? 0.320 -39.217 18.904 1.00 75.19 242 TYR A C 1
ATOM 1878 O O . TYR A 1 242 ? -0.176 -39.676 17.872 1.00 75.19 242 TYR A O 1
ATOM 1886 N N . GLU A 1 243 ? -0.393 -38.769 19.922 1.00 79.19 243 GLU A N 1
ATOM 1887 C CA . GLU A 1 243 ? -1.834 -38.574 19.919 1.00 79.19 243 GLU A CA 1
ATOM 1888 C C . GLU A 1 243 ? -2.113 -37.151 20.395 1.00 79.19 243 GLU A C 1
ATOM 1890 O O . GLU A 1 243 ? -1.404 -36.632 21.267 1.00 79.19 243 GLU A O 1
ATOM 1895 N N . VAL A 1 244 ? -3.113 -36.520 19.782 1.00 76.56 244 VAL A N 1
ATOM 1896 C CA . VAL A 1 244 ? -3.591 -35.197 20.177 1.00 76.56 244 VAL A CA 1
ATOM 1897 C C . VAL A 1 244 ? -4.764 -35.409 21.117 1.00 76.56 244 VAL A C 1
ATOM 1899 O O . VAL A 1 244 ? -5.700 -36.127 20.769 1.00 76.56 244 VAL A O 1
ATOM 1902 N N . TYR A 1 245 ? -4.692 -34.805 22.295 1.00 74.88 245 TYR A N 1
ATOM 1903 C CA . TYR A 1 245 ? -5.781 -34.800 23.263 1.00 74.88 245 TYR A CA 1
ATOM 1904 C C . TYR A 1 245 ? -6.263 -33.366 23.444 1.00 74.88 245 TYR A C 1
ATOM 1906 O O . TYR A 1 245 ? -5.447 -32.456 23.611 1.00 74.88 245 TYR A O 1
ATOM 1914 N N . ASP A 1 246 ? -7.579 -33.191 23.421 1.00 71.50 246 ASP A N 1
ATOM 1915 C CA . ASP A 1 246 ? -8.226 -32.040 24.039 1.00 71.50 246 ASP A CA 1
ATOM 1916 C C . ASP A 1 246 ? -7.985 -32.104 25.561 1.00 71.50 246 ASP A C 1
ATOM 1918 O O . ASP A 1 246 ? -7.943 -33.197 26.136 1.00 71.50 246 ASP A O 1
ATOM 1922 N N . THR A 1 247 ? -7.766 -30.954 26.198 1.00 63.69 247 THR A N 1
ATOM 1923 C CA . THR A 1 247 ? -7.563 -30.837 27.652 1.00 63.69 247 THR A CA 1
ATOM 1924 C C . THR A 1 247 ? -8.692 -30.073 28.340 1.00 63.69 247 THR A C 1
ATOM 1926 O O . THR A 1 247 ? -8.478 -29.501 29.410 1.00 63.69 247 THR A O 1
ATOM 1929 N N . GLY A 1 248 ? -9.890 -30.057 27.752 1.00 57.78 248 GLY A N 1
ATOM 1930 C CA . GLY A 1 248 ? -11.109 -29.712 28.472 1.00 57.78 248 GLY A CA 1
ATOM 1931 C C . GLY A 1 248 ? -11.284 -30.587 29.725 1.00 57.78 248 GLY A C 1
ATOM 1932 O O . GLY A 1 248 ? -11.421 -31.804 29.625 1.00 57.78 248 GLY A O 1
ATOM 1933 N N . TYR A 1 249 ? -11.311 -29.935 30.894 1.00 40.16 249 TYR A N 1
ATOM 1934 C CA . TYR A 1 249 ? -11.469 -30.496 32.249 1.00 40.16 249 TYR A CA 1
ATOM 1935 C C . TYR A 1 249 ? -10.334 -31.384 32.810 1.00 40.16 249 TYR A C 1
ATOM 1937 O O . TYR A 1 249 ? -10.223 -32.573 32.520 1.00 40.16 249 TYR A O 1
ATOM 1945 N N . ASP A 1 250 ? -9.604 -30.831 33.788 1.00 36.59 250 ASP A N 1
ATOM 1946 C CA . ASP A 1 250 ? -8.861 -31.580 34.813 1.00 36.59 250 ASP A CA 1
ATOM 1947 C C . ASP A 1 250 ? -9.147 -30.926 36.186 1.00 36.59 250 ASP A C 1
ATOM 1949 O O . ASP A 1 250 ? -8.790 -29.772 36.425 1.00 36.59 250 ASP A O 1
ATOM 1953 N N . GLU A 1 251 ? -9.872 -31.613 37.080 1.00 43.72 251 GLU A N 1
ATOM 1954 C CA . GLU A 1 251 ? -10.652 -31.013 38.193 1.00 43.72 251 GLU A CA 1
ATOM 1955 C C . GLU A 1 251 ? -9.849 -30.297 39.309 1.00 43.72 251 GLU A C 1
ATOM 1957 O O . GLU A 1 251 ? -10.421 -29.916 40.332 1.00 43.72 251 GLU A O 1
ATOM 1962 N N . LYS A 1 252 ? -8.521 -30.162 39.195 1.00 40.31 252 LYS A N 1
ATOM 1963 C CA . LYS A 1 252 ? -7.646 -29.834 40.342 1.00 40.31 252 LYS A CA 1
ATOM 1964 C C . LYS A 1 252 ? -6.803 -28.570 40.232 1.00 40.31 252 LYS A C 1
ATOM 1966 O O . LYS A 1 252 ? -6.236 -28.169 41.247 1.00 40.31 252 LYS A O 1
ATOM 1971 N N . HIS A 1 253 ? -6.776 -27.898 39.083 1.00 35.06 253 HIS A N 1
ATOM 1972 C CA . HIS A 1 253 ? -6.201 -26.555 38.979 1.00 35.06 253 HIS A CA 1
ATOM 1973 C C . HIS A 1 253 ? -7.076 -25.644 38.118 1.00 35.06 253 HIS A C 1
ATOM 1975 O O . HIS A 1 253 ? -7.172 -25.813 36.909 1.00 35.06 253 HIS A O 1
ATOM 1981 N N . ILE A 1 254 ? -7.698 -24.655 38.765 1.00 36.75 254 ILE A N 1
ATOM 1982 C CA . ILE A 1 254 ? -8.458 -23.605 38.087 1.00 36.75 254 ILE A CA 1
ATOM 1983 C C . ILE A 1 254 ? -7.464 -22.607 37.483 1.00 36.75 254 ILE A C 1
ATOM 1985 O O . ILE A 1 254 ? -6.863 -21.803 38.194 1.00 36.75 254 ILE A O 1
ATOM 1989 N N . SER A 1 255 ? -7.330 -22.659 36.165 1.00 34.06 255 SER A N 1
ATOM 1990 C CA . SER A 1 255 ? -6.803 -21.590 35.316 1.00 34.06 255 SER A CA 1
ATOM 1991 C C . SER A 1 255 ? -7.773 -21.414 34.153 1.00 34.06 255 SER A C 1
ATOM 1993 O O . SER A 1 255 ? -8.208 -22.412 33.585 1.00 34.06 255 SER A O 1
ATOM 1995 N N . GLU A 1 256 ? -8.114 -20.175 33.798 1.00 38.16 256 GLU A N 1
ATOM 1996 C CA . GLU A 1 256 ? -9.155 -19.820 32.809 1.00 38.16 256 GLU A CA 1
ATOM 1997 C C . GLU A 1 256 ? -8.694 -20.022 31.345 1.00 38.16 256 GLU A C 1
ATOM 1999 O O . GLU A 1 256 ? -8.965 -19.227 30.449 1.00 38.16 256 GLU A O 1
ATOM 2004 N N . ASP A 1 257 ? -7.959 -21.107 31.112 1.00 37.81 257 ASP A N 1
ATOM 2005 C CA . ASP A 1 257 ? -7.361 -21.515 29.849 1.00 37.81 257 ASP A CA 1
ATOM 2006 C C . ASP A 1 257 ? -8.254 -22.554 29.151 1.00 37.81 257 ASP A C 1
ATOM 2008 O O . ASP A 1 257 ? -8.189 -23.744 29.462 1.00 37.81 257 ASP A O 1
ATOM 2012 N N . LEU A 1 258 ? -9.074 -22.112 28.194 1.00 41.94 258 LEU A N 1
ATOM 2013 C CA . LEU A 1 258 ? -9.894 -23.009 27.370 1.00 41.94 258 LEU A CA 1
ATOM 2014 C C . LEU A 1 258 ? -9.029 -23.968 26.528 1.00 41.94 258 LEU A C 1
ATOM 2016 O O . LEU A 1 258 ? -8.063 -23.546 25.890 1.00 41.94 258 LEU A O 1
ATOM 2020 N N . ASP A 1 259 ? -9.446 -25.237 26.509 1.00 47.09 259 ASP A N 1
ATOM 2021 C CA . ASP A 1 259 ? -9.259 -26.267 25.473 1.00 47.09 259 ASP A CA 1
ATOM 2022 C C . ASP A 1 259 ? -7.924 -26.213 24.700 1.00 47.09 259 ASP A C 1
ATOM 2024 O O . ASP A 1 259 ? -7.858 -25.987 23.488 1.00 47.09 259 ASP A O 1
ATOM 2028 N N . LYS A 1 260 ? -6.814 -26.436 25.413 1.00 56.72 260 LYS A N 1
ATOM 2029 C CA . LYS A 1 260 ? -5.471 -26.496 24.821 1.00 56.72 260 LYS A CA 1
ATOM 2030 C C . LYS A 1 260 ? -5.196 -27.886 24.250 1.00 56.72 260 LYS A C 1
ATOM 2032 O O . LYS A 1 260 ? -4.697 -28.758 24.960 1.00 56.72 260 LYS A O 1
ATOM 2037 N N . LEU A 1 261 ? -5.414 -28.081 22.946 1.00 58.06 261 LEU A N 1
ATOM 2038 C CA . LEU A 1 261 ? -4.982 -29.304 22.259 1.00 58.06 261 LEU A CA 1
ATOM 2039 C C . LEU A 1 261 ? -3.491 -29.548 22.535 1.00 58.06 261 LEU A C 1
ATOM 2041 O O . LEU A 1 261 ? -2.652 -28.656 22.362 1.00 58.06 261 LEU A O 1
ATOM 2045 N N . SER A 1 262 ? -3.165 -30.758 22.989 1.00 61.88 262 SER A N 1
ATOM 2046 C CA . SER A 1 262 ? -1.838 -31.109 23.497 1.00 61.88 262 SER A CA 1
ATOM 2047 C C . SER A 1 262 ? -1.304 -32.405 22.883 1.00 61.88 262 SER A C 1
ATOM 2049 O O . SER A 1 262 ? -2.049 -33.340 22.581 1.00 61.88 262 SER A O 1
ATOM 2051 N N . LEU A 1 263 ? 0.019 -32.469 22.689 1.00 55.28 263 LEU A N 1
ATOM 2052 C CA . LEU A 1 263 ? 0.705 -33.668 22.207 1.00 55.28 263 LEU A CA 1
ATOM 2053 C C . LEU A 1 263 ? 1.085 -34.588 23.363 1.00 55.28 263 LEU A C 1
ATOM 2055 O O . LEU A 1 263 ? 1.932 -34.242 24.190 1.00 55.28 263 LEU A O 1
ATOM 2059 N N . ARG A 1 264 ? 0.584 -35.825 23.335 1.00 56.50 264 ARG A N 1
ATOM 2060 C CA . ARG A 1 264 ? 1.072 -36.902 24.200 1.00 56.50 264 ARG A CA 1
ATOM 2061 C C . ARG A 1 264 ? 1.772 -37.974 23.374 1.00 56.50 264 ARG A C 1
ATOM 2063 O O . ARG A 1 264 ? 1.276 -38.416 22.341 1.00 56.50 264 ARG A O 1
ATOM 2070 N N . HIS A 1 265 ? 2.932 -38.424 23.844 1.00 55.78 265 HIS A N 1
ATOM 2071 C CA . HIS A 1 265 ? 3.615 -39.579 23.265 1.00 55.78 265 HIS A CA 1
ATOM 2072 C C . HIS A 1 265 ? 2.933 -40.872 23.746 1.00 55.78 265 HIS A C 1
ATOM 2074 O O . HIS A 1 265 ? 2.848 -41.106 24.953 1.00 55.78 265 HIS A O 1
ATOM 2080 N N . ARG A 1 266 ? 2.468 -41.719 22.816 1.00 50.44 266 ARG A N 1
ATOM 2081 C CA . ARG A 1 266 ? 1.637 -42.919 23.076 1.00 50.44 266 ARG A CA 1
ATOM 2082 C C . ARG A 1 266 ? 2.286 -43.916 24.052 1.00 50.44 266 ARG A C 1
ATOM 2084 O O . ARG A 1 266 ? 1.607 -44.685 24.731 1.00 50.44 266 ARG A O 1
ATOM 2091 N N . ALA A 1 267 ? 3.617 -43.946 24.122 1.00 48.06 267 ALA A N 1
ATOM 2092 C CA . ALA A 1 267 ? 4.353 -44.949 24.886 1.00 48.06 267 ALA A CA 1
ATOM 2093 C C . ALA A 1 267 ? 4.324 -44.714 26.413 1.00 48.06 267 ALA A C 1
ATOM 2095 O O . ALA A 1 267 ? 5.259 -44.140 26.975 1.00 48.06 267 ALA A O 1
ATOM 2096 N N . LYS A 1 268 ? 3.303 -45.260 27.093 1.00 46.03 268 LYS A N 1
ATOM 2097 C CA . LYS A 1 268 ? 3.460 -45.780 28.470 1.00 46.03 268 LYS A CA 1
ATOM 2098 C C . LYS A 1 268 ? 2.493 -46.903 28.871 1.00 46.03 268 LYS A C 1
ATOM 2100 O O . LYS A 1 268 ? 2.939 -47.818 29.553 1.00 46.03 268 LYS A O 1
ATOM 2105 N N . ASN A 1 269 ? 1.241 -46.893 28.399 1.00 36.38 269 ASN A N 1
ATOM 2106 C CA . ASN A 1 269 ? 0.208 -47.853 28.822 1.00 36.38 269 ASN A CA 1
ATOM 2107 C C . ASN A 1 269 ? -0.394 -48.642 27.642 1.00 36.38 269 ASN A C 1
ATOM 2109 O O . ASN A 1 269 ? -1.494 -48.332 27.202 1.00 36.38 269 ASN A O 1
ATOM 2113 N N . VAL A 1 270 ? 0.305 -49.676 27.160 1.00 36.22 270 VAL A N 1
ATOM 2114 C CA . VAL A 1 270 ? -0.327 -50.822 26.475 1.00 36.22 270 VAL A CA 1
ATOM 2115 C C . VAL A 1 270 ? 0.425 -52.091 26.873 1.00 36.22 270 VAL A C 1
ATOM 2117 O O . VAL A 1 270 ? 1.532 -52.347 26.394 1.00 36.22 270 VAL A O 1
ATOM 2120 N N . THR A 1 271 ? -0.173 -52.875 27.765 1.00 40.38 271 THR A N 1
ATOM 2121 C CA . THR A 1 271 ? 0.065 -54.317 27.848 1.00 40.38 271 THR A CA 1
ATOM 2122 C C . THR A 1 271 ? -1.061 -54.990 27.089 1.00 40.38 271 THR A C 1
ATOM 2124 O O . THR A 1 271 ? -2.173 -55.009 27.600 1.00 40.38 271 THR A O 1
ATOM 2127 N N . ASP A 1 272 ? -0.759 -55.554 25.927 1.00 32.97 272 ASP A N 1
ATOM 2128 C CA . ASP A 1 272 ? -1.620 -56.539 25.281 1.00 32.97 272 ASP A CA 1
ATOM 2129 C C . ASP A 1 272 ? -0.758 -57.742 24.907 1.00 32.97 272 ASP A C 1
ATOM 2131 O O . ASP A 1 272 ? 0.408 -57.597 24.519 1.00 32.97 272 ASP A O 1
ATOM 2135 N N . ASP A 1 273 ? -1.335 -58.917 25.117 1.00 38.38 273 ASP A N 1
ATOM 2136 C CA . ASP A 1 273 ? -0.765 -60.219 24.810 1.00 38.38 273 ASP A CA 1
ATOM 2137 C C . ASP A 1 273 ? -1.361 -60.684 23.483 1.00 38.38 273 ASP A C 1
ATOM 2139 O O . ASP A 1 273 ? -2.579 -60.717 23.343 1.00 38.38 273 ASP A O 1
ATOM 2143 N N . ASP A 1 274 ? -0.513 -60.996 22.509 1.00 31.62 274 ASP A N 1
ATOM 2144 C CA . ASP A 1 274 ? -0.893 -61.787 21.339 1.00 31.62 274 ASP A CA 1
ATOM 2145 C C . ASP A 1 274 ? 0.384 -62.237 20.627 1.00 31.62 274 ASP A C 1
ATOM 2147 O O . ASP A 1 274 ? 1.247 -61.429 20.262 1.00 31.62 274 ASP A O 1
ATOM 2151 N N . GLY A 1 275 ? 0.546 -63.547 20.473 1.00 30.81 275 GLY A N 1
ATOM 2152 C CA . GLY A 1 275 ? 1.778 -64.138 19.970 1.00 30.81 275 GLY A CA 1
ATOM 2153 C C . GLY A 1 275 ? 1.564 -64.930 18.693 1.00 30.81 275 GLY A C 1
ATOM 2154 O O . GLY A 1 275 ? 0.714 -65.811 18.653 1.00 30.81 275 GLY A O 1
ATOM 2155 N N . LEU A 1 276 ? 2.450 -64.738 17.712 1.00 29.70 276 LEU A N 1
ATOM 2156 C CA . LEU A 1 276 ? 2.952 -65.876 16.944 1.00 29.70 276 LEU A CA 1
ATOM 2157 C C . LEU A 1 276 ? 4.359 -65.613 16.390 1.00 29.70 276 LEU A C 1
ATOM 2159 O O . LEU A 1 276 ? 4.557 -64.815 15.477 1.00 29.70 276 LEU A O 1
ATOM 2163 N N . CYS A 1 277 ? 5.341 -66.332 16.933 1.00 31.91 277 CYS A N 1
ATOM 2164 C CA . CYS A 1 277 ? 6.671 -66.466 16.344 1.00 31.91 277 CYS A CA 1
ATOM 2165 C C . CYS A 1 277 ? 6.806 -67.876 15.767 1.00 31.91 277 CYS A C 1
ATOM 2167 O O . CYS A 1 277 ? 7.002 -68.830 16.519 1.00 31.91 277 CYS A O 1
ATOM 2169 N N . THR A 1 278 ? 6.757 -68.010 14.443 1.00 29.53 278 THR A N 1
ATOM 2170 C CA . THR A 1 278 ? 7.068 -69.265 13.741 1.00 29.53 278 THR A CA 1
ATOM 2171 C C . THR A 1 278 ? 8.124 -69.018 12.672 1.00 29.53 278 THR A C 1
ATOM 2173 O O . THR A 1 278 ? 7.836 -68.452 11.619 1.00 29.53 278 THR A O 1
ATOM 2176 N N . ASN A 1 279 ? 9.351 -69.462 12.952 1.00 32.66 279 ASN A N 1
ATOM 2177 C CA . ASN A 1 279 ? 10.403 -69.614 11.945 1.00 32.66 279 ASN A CA 1
ATOM 2178 C C . ASN A 1 279 ? 10.037 -70.751 10.967 1.00 32.66 279 ASN A C 1
ATOM 2180 O O . ASN A 1 279 ? 9.159 -71.568 11.256 1.00 32.66 279 ASN A O 1
ATOM 2184 N N . PRO A 1 280 ? 10.807 -70.904 9.882 1.00 33.22 280 PRO A N 1
ATOM 2185 C CA . PRO A 1 280 ? 11.688 -72.076 9.885 1.00 33.22 280 PRO A CA 1
ATOM 2186 C C . PRO A 1 280 ? 13.172 -71.724 9.702 1.00 33.22 280 PRO A C 1
ATOM 2188 O O . PRO A 1 280 ? 13.530 -70.661 9.201 1.00 33.22 280 PRO A O 1
ATOM 2191 N N . LYS A 1 281 ? 14.046 -72.640 10.139 1.00 28.78 281 LYS A N 1
ATOM 2192 C CA . LYS A 1 281 ? 15.483 -72.609 9.827 1.00 28.78 281 LYS A CA 1
ATOM 2193 C C . LYS A 1 281 ? 15.704 -72.816 8.324 1.00 28.78 281 LYS A C 1
ATOM 2195 O O . LYS A 1 281 ? 14.992 -73.608 7.714 1.00 28.78 281 LYS A O 1
ATOM 2200 N N . LEU A 1 282 ? 16.823 -72.304 7.825 1.00 28.23 282 LEU A N 1
ATOM 2201 C CA . LEU A 1 282 ? 17.808 -73.157 7.156 1.00 28.23 282 LEU A CA 1
ATOM 2202 C C . LEU A 1 282 ? 19.187 -72.841 7.752 1.00 28.23 282 LEU A C 1
ATOM 2204 O O . LEU A 1 282 ? 19.427 -71.721 8.203 1.00 28.23 282 LEU A O 1
ATOM 2208 N N . GLU A 1 283 ? 20.041 -73.853 7.845 1.00 27.47 283 GLU A N 1
ATOM 2209 C CA . GLU A 1 283 ? 21.381 -73.774 8.437 1.00 27.47 283 GLU A CA 1
ATOM 2210 C C . GLU A 1 283 ? 22.421 -73.922 7.334 1.00 27.47 283 GLU A C 1
ATOM 2212 O O . GLU A 1 283 ? 22.169 -74.648 6.375 1.00 27.47 283 GLU A O 1
ATOM 2217 N N . ASP A 1 284 ? 23.607 -73.338 7.516 1.00 26.84 284 ASP A N 1
ATOM 2218 C CA . ASP A 1 284 ? 24.808 -73.960 6.964 1.00 26.84 284 ASP A CA 1
ATOM 2219 C C . ASP A 1 284 ? 26.061 -73.709 7.827 1.00 26.84 284 ASP A C 1
ATOM 2221 O O . ASP A 1 284 ? 26.125 -72.769 8.623 1.00 26.84 284 ASP A O 1
ATOM 2225 N N . SER A 1 285 ? 27.016 -74.631 7.714 1.00 25.30 285 SER A N 1
ATOM 2226 C CA . SER A 1 285 ? 28.237 -74.795 8.532 1.00 25.30 285 SER A CA 1
ATOM 2227 C C . SER A 1 285 ? 29.244 -73.630 8.332 1.00 25.30 285 SER A C 1
ATOM 2229 O O . SER A 1 285 ? 29.262 -73.028 7.266 1.00 25.30 285 SER A O 1
ATOM 2231 N N . ALA A 1 286 ? 30.153 -73.244 9.247 1.00 28.00 286 ALA A N 1
ATOM 2232 C CA . ALA A 1 286 ? 31.034 -74.086 10.068 1.00 28.00 286 ALA A CA 1
ATOM 2233 C C . ALA A 1 286 ? 31.809 -73.316 11.180 1.00 28.00 286 ALA A C 1
ATOM 2235 O O . ALA A 1 286 ? 32.031 -72.121 11.043 1.00 28.00 286 ALA A O 1
ATOM 2236 N N . LYS A 1 287 ? 32.277 -74.059 12.210 1.00 27.09 287 LYS A N 1
ATOM 2237 C CA . LYS A 1 287 ? 33.628 -74.081 12.867 1.00 27.09 287 LYS A CA 1
ATOM 2238 C C . LYS A 1 287 ? 34.407 -72.748 13.109 1.00 27.09 287 LYS A C 1
ATOM 2240 O O . LYS A 1 287 ? 34.524 -71.935 12.208 1.00 27.09 287 LYS A O 1
ATOM 2245 N N . ALA A 1 288 ? 35.105 -72.507 14.234 1.00 26.50 288 ALA A N 1
ATOM 2246 C CA . ALA A 1 288 ? 35.510 -73.373 15.358 1.00 26.50 288 ALA A CA 1
ATOM 2247 C C . ALA A 1 288 ? 35.857 -72.570 16.651 1.00 26.50 288 ALA A C 1
ATOM 2249 O O . ALA A 1 288 ? 36.146 -71.382 16.564 1.00 26.50 288 ALA A O 1
ATOM 2250 N N . ASP A 1 289 ? 35.840 -73.247 17.810 1.00 25.38 289 ASP A N 1
ATOM 2251 C CA . ASP A 1 289 ? 36.937 -73.410 18.804 1.00 25.38 289 ASP A CA 1
ATOM 2252 C C . ASP A 1 289 ? 37.878 -72.244 19.224 1.00 25.38 289 ASP A C 1
ATOM 2254 O O . ASP A 1 289 ? 38.373 -71.504 18.385 1.00 25.38 289 ASP A O 1
ATOM 2258 N N . GLN A 1 290 ? 38.330 -72.109 20.490 1.00 29.03 290 GLN A N 1
ATOM 2259 C CA . GLN A 1 290 ? 37.894 -72.627 21.814 1.00 29.03 290 GLN A CA 1
ATOM 2260 C C . GLN A 1 290 ? 38.778 -72.003 22.944 1.00 29.03 290 GLN A C 1
ATOM 2262 O O . GLN A 1 290 ? 39.834 -71.466 22.637 1.00 29.03 290 GLN A O 1
ATOM 2267 N N . MET A 1 291 ? 38.422 -72.222 24.231 1.00 31.34 291 MET A N 1
ATOM 2268 C CA . MET A 1 291 ? 39.357 -72.362 25.392 1.00 31.34 291 MET A CA 1
ATOM 2269 C C . MET A 1 291 ? 40.159 -71.120 25.929 1.00 31.34 291 MET A C 1
ATOM 2271 O O . MET A 1 291 ? 40.516 -70.239 25.163 1.00 31.34 291 MET A O 1
ATOM 2275 N N . ILE A 1 292 ? 40.521 -70.969 27.232 1.00 28.67 292 ILE A N 1
ATOM 2276 C CA . ILE A 1 292 ? 40.050 -71.585 28.509 1.00 28.67 292 ILE A CA 1
ATOM 2277 C C . ILE A 1 292 ? 40.535 -70.818 29.792 1.00 28.67 292 ILE A C 1
ATOM 2279 O O . ILE A 1 292 ? 41.609 -70.234 29.756 1.00 28.67 292 ILE A O 1
ATOM 2283 N N . GLU A 1 293 ? 39.778 -70.910 30.91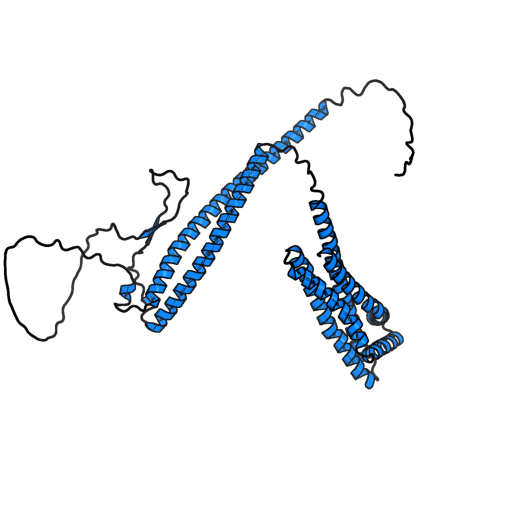2 1.00 28.16 293 GLU A N 1
ATOM 2284 C CA . GLU A 1 293 ? 40.171 -70.817 32.367 1.00 28.16 293 GLU A CA 1
ATOM 2285 C C . GLU A 1 293 ? 40.946 -69.591 32.943 1.00 28.16 293 GLU A C 1
ATOM 2287 O O . GLU A 1 293 ? 41.458 -68.770 32.198 1.00 28.16 293 GLU A O 1
ATOM 2292 N N . LYS A 1 294 ? 41.090 -69.335 34.268 1.00 25.58 294 LYS A N 1
ATOM 2293 C CA . LYS A 1 294 ? 40.553 -69.811 35.592 1.00 25.58 294 LYS A CA 1
ATOM 2294 C C . LYS A 1 294 ? 40.744 -68.631 36.593 1.00 25.58 294 LYS A C 1
ATOM 2296 O O . LYS A 1 294 ? 41.595 -67.791 36.336 1.00 25.58 294 LYS A O 1
ATOM 2301 N N . GLY A 1 295 ? 40.088 -68.475 37.751 1.00 26.62 295 GLY A N 1
ATOM 2302 C CA . GLY A 1 295 ? 39.017 -69.190 38.472 1.00 26.62 295 GLY A CA 1
ATOM 2303 C C . GLY A 1 295 ? 38.375 -68.231 39.517 1.00 26.62 295 GLY A C 1
ATOM 2304 O O . GLY A 1 295 ? 38.880 -67.134 39.714 1.00 26.62 295 GLY A O 1
ATOM 2305 N N . SER A 1 296 ? 37.169 -68.502 40.040 1.00 26.67 296 SER A N 1
ATOM 2306 C CA . SER A 1 296 ? 36.908 -69.135 41.362 1.00 26.67 296 SER A CA 1
ATOM 2307 C C . SER A 1 296 ? 37.417 -68.311 42.570 1.00 26.67 296 SER A C 1
ATOM 2309 O O . SER A 1 296 ? 38.595 -67.985 42.611 1.00 26.67 296 SER A O 1
ATOM 2311 N N . ASN A 1 297 ? 36.637 -67.961 43.606 1.00 27.81 297 ASN A N 1
ATOM 2312 C CA . ASN A 1 297 ? 35.311 -68.416 44.093 1.00 27.81 297 ASN A CA 1
ATOM 2313 C C . ASN A 1 297 ? 34.656 -67.250 44.929 1.00 27.81 297 ASN A C 1
ATOM 2315 O O . ASN A 1 297 ? 35.264 -66.187 44.981 1.00 27.81 297 ASN A O 1
ATOM 2319 N N . THR A 1 298 ? 33.487 -67.264 45.602 1.00 27.02 298 THR A N 1
ATOM 2320 C CA . THR A 1 298 ? 32.530 -68.294 46.078 1.00 27.02 298 THR A CA 1
ATOM 2321 C C . THR A 1 298 ? 31.050 -67.835 45.988 1.00 27.02 298 THR A C 1
ATOM 2323 O O . THR A 1 298 ? 30.764 -66.651 45.848 1.00 27.02 298 THR A O 1
ATOM 2326 N N . ASN A 1 299 ? 30.135 -68.798 46.190 1.00 31.34 299 ASN A N 1
ATOM 2327 C CA . ASN A 1 299 ? 28.765 -68.715 46.746 1.00 31.34 299 ASN A CA 1
ATOM 2328 C C . ASN A 1 299 ? 27.625 -67.928 46.025 1.00 31.34 299 ASN A C 1
ATOM 2330 O O . ASN A 1 299 ? 27.878 -66.970 45.301 1.00 31.34 299 ASN A O 1
ATOM 2334 N N . PRO A 1 300 ? 26.341 -68.368 46.160 1.00 35.16 300 PRO A N 1
ATOM 2335 C CA . PRO A 1 300 ? 25.358 -68.180 45.081 1.00 35.16 300 PRO A CA 1
ATOM 2336 C C . PRO A 1 300 ? 23.932 -67.707 45.488 1.00 35.16 300 PRO A C 1
ATOM 2338 O O . PRO A 1 300 ? 23.597 -67.545 46.654 1.00 35.16 300 PRO A O 1
ATOM 2341 N N . VAL A 1 301 ? 23.057 -67.620 44.472 1.00 28.25 301 VAL A N 1
ATOM 2342 C CA . VAL A 1 301 ? 21.573 -67.535 44.525 1.00 28.25 301 VAL A CA 1
ATOM 2343 C C . VAL A 1 301 ? 20.933 -66.168 44.840 1.00 28.25 301 VAL A C 1
ATOM 2345 O O . VAL A 1 301 ? 20.328 -65.957 45.883 1.00 28.25 301 VAL A O 1
ATOM 2348 N N . ALA A 1 302 ? 20.857 -65.320 43.810 1.00 32.38 302 ALA A N 1
ATOM 2349 C CA . ALA A 1 302 ? 19.604 -64.661 43.409 1.00 32.38 302 ALA A CA 1
ATOM 2350 C C . ALA A 1 302 ? 19.651 -64.347 41.899 1.00 32.38 302 ALA A C 1
ATOM 2352 O O . ALA A 1 302 ? 20.694 -63.960 41.376 1.00 32.38 302 ALA A O 1
ATOM 2353 N N . LYS A 1 303 ? 18.547 -64.540 41.163 1.00 31.62 303 LYS A N 1
ATOM 2354 C CA . LYS A 1 303 ? 18.511 -64.266 39.711 1.00 31.62 303 LYS A CA 1
ATOM 2355 C C . LYS A 1 303 ? 18.377 -62.754 39.467 1.00 31.62 303 LYS A C 1
ATOM 2357 O O . LYS A 1 303 ? 17.441 -62.169 40.011 1.00 31.62 303 LYS A O 1
ATOM 2362 N N . PRO A 1 304 ? 19.203 -62.120 38.611 1.00 32.00 304 PRO A N 1
ATOM 2363 C CA . PRO A 1 304 ? 18.954 -60.743 38.202 1.00 32.00 304 PRO A CA 1
ATOM 2364 C C . PRO A 1 304 ? 17.632 -60.681 37.430 1.00 32.00 304 PRO A C 1
ATOM 2366 O O . PRO A 1 304 ? 17.416 -61.429 36.470 1.00 32.00 304 PRO A O 1
ATOM 2369 N N . THR A 1 305 ? 16.733 -59.789 37.842 1.00 35.47 305 THR A N 1
ATOM 2370 C CA . THR A 1 305 ? 15.473 -59.560 37.135 1.00 35.47 305 THR A CA 1
ATOM 2371 C C . THR A 1 305 ? 15.778 -59.026 35.738 1.00 35.47 305 THR A C 1
ATOM 2373 O O . THR A 1 305 ? 16.332 -57.939 35.569 1.00 35.47 305 THR A O 1
ATOM 2376 N N . LYS A 1 306 ? 15.441 -59.814 34.707 1.00 41.31 306 LYS A N 1
ATOM 2377 C CA . LYS A 1 306 ? 15.616 -59.417 33.305 1.00 41.31 306 LYS A CA 1
ATOM 2378 C C . LYS A 1 306 ? 14.794 -58.151 33.053 1.00 41.31 306 LYS A C 1
ATOM 2380 O O . LYS A 1 306 ? 13.580 -58.239 32.872 1.00 41.31 306 LYS A O 1
ATOM 2385 N N . LYS A 1 307 ? 15.450 -56.985 33.029 1.00 40.25 307 LYS A N 1
ATOM 2386 C CA . LYS A 1 307 ? 14.836 -55.722 32.598 1.00 40.25 307 LYS A CA 1
ATOM 2387 C C . LYS A 1 307 ? 14.236 -55.963 31.211 1.00 40.25 307 LYS A C 1
ATOM 2389 O O . LYS A 1 307 ? 14.983 -56.218 30.265 1.00 40.25 307 LYS A O 1
ATOM 2394 N N . LYS A 1 308 ? 12.900 -55.952 31.101 1.00 41.28 308 LYS A N 1
ATOM 2395 C CA . LYS A 1 308 ? 12.210 -56.083 29.809 1.00 41.28 308 LYS A CA 1
ATOM 2396 C C . LYS A 1 308 ? 12.776 -54.996 28.894 1.00 41.28 308 LYS A C 1
ATOM 2398 O O . LYS A 1 308 ? 12.772 -53.828 29.281 1.00 41.28 308 LYS A O 1
ATOM 2403 N N . LYS A 1 309 ? 13.306 -55.372 27.723 1.00 41.69 309 LYS A N 1
ATOM 2404 C CA . LYS A 1 309 ? 13.784 -54.380 26.754 1.00 41.69 309 LYS A CA 1
ATOM 2405 C C . LYS A 1 309 ? 12.597 -53.498 26.382 1.00 41.69 309 LYS A C 1
ATOM 2407 O O . LYS A 1 309 ? 11.610 -54.003 25.852 1.00 41.69 309 LYS A O 1
ATOM 2412 N N . VAL A 1 310 ? 12.704 -52.199 26.652 1.00 46.69 310 VAL A N 1
ATOM 2413 C CA . VAL A 1 310 ? 11.853 -51.216 25.984 1.00 46.69 310 VAL A CA 1
ATOM 2414 C C . VAL A 1 310 ? 12.167 -51.360 24.501 1.00 46.69 310 VAL A C 1
ATOM 2416 O O . VAL A 1 310 ? 13.317 -51.187 24.098 1.00 46.69 310 VAL A O 1
ATOM 2419 N N . ILE A 1 311 ? 11.175 -51.763 23.710 1.00 54.28 311 ILE A N 1
ATOM 2420 C CA . ILE A 1 311 ? 11.299 -51.733 22.256 1.00 54.28 311 ILE A CA 1
ATOM 2421 C C . ILE A 1 311 ? 11.248 -50.257 21.889 1.00 54.28 311 ILE A C 1
ATOM 2423 O O . ILE A 1 311 ? 10.183 -49.643 21.968 1.00 54.28 311 ILE A O 1
ATOM 2427 N N . ASP A 1 312 ? 12.403 -49.689 21.556 1.00 55.56 312 ASP A N 1
ATOM 2428 C CA . ASP A 1 312 ? 12.457 -48.363 20.962 1.00 55.56 312 ASP A CA 1
ATOM 2429 C C . ASP A 1 312 ? 11.713 -48.412 19.621 1.00 55.56 312 ASP A C 1
ATOM 2431 O O . ASP A 1 312 ? 12.013 -49.238 18.756 1.00 55.56 312 ASP A O 1
ATOM 2435 N N . ARG A 1 313 ? 10.674 -47.584 19.500 1.00 67.00 313 ARG A N 1
ATOM 2436 C CA . ARG A 1 313 ? 9.780 -47.532 18.336 1.00 67.00 313 ARG A CA 1
ATOM 2437 C C . ARG A 1 313 ? 10.097 -46.345 17.424 1.00 67.00 313 ARG A C 1
ATOM 2439 O O . ARG A 1 313 ? 9.233 -45.954 16.647 1.00 67.00 313 ARG A O 1
ATOM 2446 N N . ASP A 1 314 ? 11.293 -45.760 17.506 1.00 74.88 314 ASP A N 1
ATOM 2447 C CA . ASP A 1 314 ? 11.700 -44.711 16.568 1.00 74.88 314 ASP A CA 1
ATOM 2448 C C . ASP A 1 314 ? 11.796 -45.267 15.124 1.00 74.88 314 ASP A C 1
ATOM 2450 O O . ASP A 1 314 ? 12.663 -46.114 14.861 1.00 74.88 314 ASP A O 1
ATOM 2454 N N . PRO A 1 315 ? 10.944 -44.818 14.173 1.00 78.19 315 PRO A N 1
ATOM 2455 C CA . PRO A 1 315 ? 10.864 -45.368 12.813 1.00 78.19 315 PRO A CA 1
ATOM 2456 C C . PRO A 1 315 ? 12.127 -45.152 11.967 1.00 78.19 315 PRO A C 1
ATOM 2458 O O . PRO A 1 315 ? 12.255 -45.738 10.895 1.00 78.19 315 PRO A O 1
ATOM 2461 N N . LEU A 1 316 ? 13.097 -44.364 12.445 1.00 80.94 316 LEU A N 1
ATOM 2462 C CA . LEU A 1 316 ? 14.435 -44.267 11.849 1.00 80.94 316 LEU A CA 1
ATOM 2463 C C . LEU A 1 316 ? 15.088 -45.645 11.667 1.00 80.94 316 LEU A C 1
ATOM 2465 O O . LEU A 1 316 ? 15.698 -45.894 10.629 1.00 80.94 316 LEU A O 1
ATOM 2469 N N . HIS A 1 317 ? 14.908 -46.559 12.623 1.00 77.38 317 HIS A N 1
ATOM 2470 C CA . HIS A 1 317 ? 15.515 -47.892 12.579 1.00 77.38 317 HIS A CA 1
ATOM 2471 C C . HIS A 1 317 ? 15.014 -48.766 11.414 1.00 77.38 317 HIS A C 1
ATOM 2473 O O . HIS A 1 317 ? 15.702 -49.711 11.024 1.00 77.38 317 HIS A O 1
ATOM 2479 N N . TRP A 1 318 ? 13.861 -48.449 10.812 1.00 76.94 318 TRP A N 1
ATOM 2480 C CA . TRP A 1 318 ? 13.333 -49.166 9.642 1.00 76.94 318 TRP A CA 1
ATOM 2481 C C . TRP A 1 318 ? 14.167 -48.933 8.377 1.00 76.94 318 TRP A C 1
ATOM 2483 O O . TRP A 1 318 ? 14.199 -49.783 7.492 1.00 76.94 318 TRP A O 1
ATOM 2493 N N . PHE A 1 319 ? 14.917 -47.829 8.318 1.00 78.06 319 PHE A N 1
ATOM 2494 C CA . PHE A 1 319 ? 15.861 -47.540 7.235 1.00 78.06 319 PHE A CA 1
ATOM 2495 C C . PHE A 1 319 ? 17.246 -48.190 7.453 1.00 78.06 319 PHE A C 1
ATOM 2497 O O . PHE A 1 319 ? 18.179 -47.944 6.683 1.00 78.06 319 PHE A O 1
ATOM 2504 N N . GLY A 1 320 ? 17.374 -49.046 8.475 1.00 75.25 320 GLY A N 1
ATOM 2505 C CA . GLY A 1 320 ? 18.586 -49.775 8.845 1.00 75.25 320 GLY A CA 1
ATOM 2506 C C . GLY A 1 320 ? 19.397 -49.102 9.958 1.00 75.25 320 GLY A C 1
ATOM 2507 O O . GLY A 1 320 ? 19.088 -48.006 10.413 1.00 75.25 320 GLY A O 1
ATOM 2508 N N . LEU A 1 321 ? 20.472 -49.764 10.397 1.00 70.81 321 LEU A N 1
ATOM 2509 C CA . LEU A 1 321 ? 21.314 -49.294 11.510 1.00 70.81 321 LEU A CA 1
ATOM 2510 C C . LEU A 1 321 ? 22.108 -48.011 11.183 1.00 70.81 321 LEU A C 1
ATOM 2512 O O . LEU A 1 321 ? 22.430 -47.234 12.077 1.00 70.81 321 LEU A O 1
ATOM 2516 N N . LEU A 1 322 ? 22.423 -47.781 9.904 1.00 77.12 322 LEU A N 1
ATOM 2517 C CA . LEU A 1 322 ? 23.242 -46.662 9.425 1.00 77.12 322 LEU A CA 1
ATOM 2518 C C . LEU A 1 322 ? 22.397 -45.649 8.640 1.00 77.12 322 LEU A C 1
ATOM 2520 O O . LEU A 1 322 ? 22.539 -45.477 7.430 1.00 77.12 322 LEU A O 1
ATOM 2524 N N . VAL A 1 323 ? 21.501 -44.976 9.360 1.00 81.88 323 VAL A N 1
ATOM 2525 C CA . VAL A 1 323 ? 20.712 -43.843 8.855 1.00 81.88 323 VAL A CA 1
ATOM 2526 C C . VAL A 1 323 ? 21.617 -42.628 8.599 1.00 81.88 323 VAL A C 1
ATOM 2528 O O . VAL A 1 323 ? 22.528 -42.357 9.391 1.00 81.88 323 VAL A O 1
ATOM 2531 N N . SER A 1 324 ? 21.363 -41.854 7.537 1.00 88.00 324 SER A N 1
ATOM 2532 C CA . SER A 1 324 ? 22.104 -40.609 7.277 1.00 88.00 324 SER A CA 1
ATOM 2533 C C . SER A 1 324 ? 21.835 -39.549 8.365 1.00 88.00 324 SER A C 1
ATOM 2535 O O . SER A 1 324 ? 20.737 -39.514 8.927 1.00 88.00 324 SER A O 1
ATOM 2537 N N . PRO A 1 325 ? 22.798 -38.662 8.692 1.00 89.75 325 PRO A N 1
ATOM 2538 C CA . PRO A 1 325 ? 22.570 -37.592 9.666 1.00 89.75 325 PRO A CA 1
ATOM 2539 C C . PRO A 1 325 ? 21.364 -36.714 9.310 1.00 89.75 325 PRO A C 1
ATOM 2541 O O . PRO A 1 325 ? 20.498 -36.519 10.158 1.00 89.75 325 PRO A O 1
ATOM 2544 N N . SER A 1 326 ? 21.243 -36.299 8.043 1.00 91.56 326 SER A N 1
ATOM 2545 C CA . SER A 1 326 ? 20.121 -35.483 7.560 1.00 91.56 326 SER A CA 1
ATOM 2546 C C . SER A 1 326 ? 18.750 -36.135 7.750 1.00 91.56 326 SER A C 1
ATOM 2548 O O . SER A 1 326 ? 17.800 -35.421 8.045 1.00 91.56 326 SER A O 1
ATOM 2550 N N . LEU A 1 327 ? 18.601 -37.468 7.672 1.00 89.88 327 LEU A N 1
ATOM 2551 C CA . LEU A 1 327 ? 17.288 -38.081 7.942 1.00 89.88 327 LEU A CA 1
ATOM 2552 C C . LEU A 1 327 ? 16.887 -37.947 9.422 1.00 89.88 327 LEU A C 1
ATOM 2554 O O . LEU A 1 327 ? 15.701 -37.821 9.727 1.00 89.88 327 LEU A O 1
ATOM 2558 N N . ARG A 1 328 ? 17.862 -37.914 10.344 1.00 90.62 328 ARG A N 1
ATOM 2559 C CA . ARG A 1 328 ? 17.606 -37.645 11.769 1.00 90.62 328 ARG A CA 1
ATOM 2560 C C . ARG A 1 328 ? 17.220 -36.185 11.998 1.00 90.62 328 ARG A C 1
ATOM 2562 O O . ARG A 1 328 ? 16.213 -35.934 12.653 1.00 90.62 328 ARG A O 1
ATOM 2569 N N . THR A 1 329 ? 17.961 -35.242 11.415 1.00 93.12 329 THR A N 1
ATOM 2570 C CA . THR A 1 329 ? 17.660 -33.801 11.497 1.00 93.12 329 THR A CA 1
ATOM 2571 C C . THR A 1 329 ? 16.292 -33.481 10.882 1.00 93.12 329 THR A C 1
ATOM 2573 O O . THR A 1 329 ? 15.461 -32.832 11.513 1.00 93.12 329 THR A O 1
ATOM 2576 N N . SER A 1 330 ? 15.992 -34.047 9.708 1.00 93.12 330 SER A N 1
ATOM 2577 C CA . SER A 1 330 ? 14.687 -33.963 9.041 1.00 93.12 330 SER A CA 1
ATOM 2578 C C . SER A 1 330 ? 13.541 -34.423 9.949 1.00 93.12 330 SER A C 1
ATOM 2580 O O . SER A 1 330 ? 12.558 -33.704 10.132 1.00 93.12 330 SER A O 1
ATOM 2582 N N . GLN A 1 331 ? 13.683 -35.586 10.596 1.00 90.25 331 GLN A N 1
ATOM 2583 C CA . GLN A 1 331 ? 12.666 -36.100 11.514 1.00 90.25 331 GLN A CA 1
ATOM 2584 C C . GLN A 1 331 ? 12.492 -35.214 12.761 1.00 90.25 331 GLN A C 1
ATOM 2586 O O . GLN A 1 331 ? 11.374 -35.075 13.256 1.00 90.25 331 GLN A O 1
ATOM 2591 N N . GLN A 1 332 ? 13.563 -34.586 13.259 1.00 90.94 332 GLN A N 1
ATOM 2592 C CA . GLN A 1 332 ? 13.491 -33.620 14.362 1.00 90.94 332 GLN A CA 1
ATOM 2593 C C . GLN A 1 332 ? 12.754 -32.336 13.949 1.00 90.94 332 GLN A C 1
ATOM 2595 O O . GLN A 1 332 ? 11.859 -31.901 14.676 1.00 90.94 332 GLN A O 1
ATOM 2600 N N . HIS A 1 333 ? 13.039 -31.787 12.764 1.00 93.62 333 HIS A N 1
ATOM 2601 C CA . HIS A 1 333 ? 12.296 -30.650 12.209 1.00 93.62 333 HIS A CA 1
ATOM 2602 C C . HIS A 1 333 ? 10.805 -30.976 12.036 1.00 93.62 333 HIS A C 1
ATOM 2604 O O . HIS A 1 333 ? 9.959 -30.215 12.499 1.00 93.62 333 HIS A O 1
ATOM 2610 N N . PHE A 1 334 ? 10.446 -32.138 11.476 1.00 92.19 334 PHE A N 1
ATOM 2611 C CA . PHE A 1 334 ? 9.033 -32.523 11.347 1.00 92.19 334 PHE A CA 1
ATOM 2612 C C . PHE A 1 334 ? 8.344 -32.782 12.702 1.00 92.19 334 PHE A C 1
ATOM 2614 O O . PHE A 1 334 ? 7.189 -32.395 12.871 1.00 92.19 334 PHE A O 1
ATOM 2621 N N . LYS A 1 335 ? 9.043 -33.346 13.701 1.00 89.88 335 LYS A N 1
ATOM 2622 C CA . LYS A 1 335 ? 8.541 -33.435 15.089 1.00 89.88 335 LYS A CA 1
ATOM 2623 C C . LYS A 1 335 ? 8.271 -32.040 15.686 1.00 89.88 335 LYS A C 1
ATOM 2625 O O . LYS A 1 335 ? 7.248 -31.858 16.342 1.00 89.88 335 LYS A O 1
ATOM 2630 N N . SER A 1 336 ? 9.141 -31.056 15.426 1.00 90.31 336 SER A N 1
ATOM 2631 C CA . SER A 1 336 ? 8.953 -29.655 15.844 1.00 90.31 336 SER A CA 1
ATOM 2632 C C . SER A 1 336 ? 7.755 -28.994 15.146 1.00 90.31 336 SER A C 1
ATOM 2634 O O . SER A 1 336 ? 6.919 -28.379 15.807 1.00 90.31 336 SER A O 1
ATOM 2636 N N . VAL A 1 337 ? 7.621 -29.184 13.828 1.00 92.81 337 VAL A N 1
ATOM 2637 C CA . VAL A 1 337 ? 6.491 -28.673 13.034 1.00 92.81 337 VAL A CA 1
ATOM 2638 C C . VAL A 1 337 ? 5.156 -29.200 13.558 1.00 92.81 337 VAL A C 1
ATOM 2640 O O . VAL A 1 337 ? 4.255 -28.402 13.788 1.00 92.81 337 VAL A O 1
ATOM 2643 N N . ILE A 1 338 ? 5.027 -30.506 13.822 1.00 89.62 338 ILE A N 1
ATOM 2644 C CA . ILE A 1 338 ? 3.768 -31.097 14.318 1.00 89.62 338 ILE A CA 1
ATOM 2645 C C . ILE A 1 338 ? 3.339 -30.473 15.659 1.00 89.62 338 ILE A C 1
ATOM 2647 O O . ILE A 1 338 ? 2.155 -30.204 15.854 1.00 89.62 338 ILE A O 1
ATOM 2651 N N . ALA A 1 339 ? 4.284 -30.180 16.560 1.00 87.25 339 ALA A N 1
ATOM 2652 C CA . ALA A 1 339 ? 3.987 -29.485 17.816 1.00 87.25 339 ALA A CA 1
ATOM 2653 C C . ALA A 1 339 ? 3.491 -28.047 17.593 1.00 87.25 339 ALA A C 1
ATOM 2655 O O . ALA A 1 339 ? 2.513 -27.625 18.213 1.00 87.25 339 ALA A O 1
ATOM 2656 N N . LYS A 1 340 ? 4.115 -27.316 16.665 1.00 89.50 340 LYS A N 1
ATOM 2657 C CA . LYS A 1 340 ? 3.732 -25.941 16.319 1.00 89.50 340 LYS A CA 1
ATOM 2658 C C . LYS A 1 340 ? 2.402 -25.866 15.564 1.00 89.50 340 LYS A C 1
ATOM 2660 O O . LYS A 1 340 ? 1.628 -24.952 15.810 1.00 89.50 340 LYS A O 1
ATOM 2665 N N . CYS A 1 341 ? 2.070 -26.844 14.721 1.00 90.12 341 CYS A N 1
ATOM 2666 C CA . CYS A 1 341 ? 0.754 -26.926 14.074 1.00 90.12 341 CYS A CA 1
ATOM 2667 C C . CYS A 1 341 ? -0.399 -27.090 15.082 1.00 90.12 341 CYS A C 1
ATOM 2669 O O . CYS A 1 341 ? -1.505 -26.625 14.826 1.00 90.12 341 CYS A O 1
ATOM 2671 N N . ILE A 1 342 ? -0.151 -27.707 16.240 1.00 87.44 342 ILE A N 1
ATOM 2672 C CA . ILE A 1 342 ? -1.154 -27.838 17.309 1.00 87.44 342 ILE A CA 1
ATOM 2673 C C . ILE A 1 342 ? -1.264 -26.546 18.130 1.00 87.44 342 ILE A C 1
ATOM 2675 O O . ILE A 1 342 ? -2.369 -26.131 18.463 1.00 87.44 342 ILE A O 1
ATOM 2679 N N . GLN A 1 343 ? -0.154 -25.835 18.352 1.00 87.62 343 GLN A N 1
ATOM 2680 C CA . GLN A 1 343 ? -0.202 -24.457 18.860 1.00 87.62 343 GLN A CA 1
ATOM 2681 C C . GLN A 1 343 ? -0.991 -23.542 17.906 1.00 87.62 343 GLN A C 1
ATOM 2683 O O . GLN A 1 343 ? -1.853 -22.796 18.356 1.00 87.62 343 GLN A O 1
ATOM 2688 N N . GLN A 1 344 ? -0.779 -23.656 16.589 1.00 90.19 344 GLN A N 1
ATOM 2689 C CA . GLN A 1 344 ? -1.539 -22.920 15.575 1.00 90.19 344 GLN A CA 1
ATOM 2690 C C . GLN A 1 344 ? -3.045 -23.215 15.665 1.00 90.19 344 GLN A C 1
ATOM 2692 O O . GLN A 1 344 ? -3.832 -22.276 15.631 1.00 90.19 344 GLN A O 1
ATOM 2697 N N . ALA A 1 345 ? -3.445 -24.481 15.832 1.00 88.81 345 ALA A N 1
ATOM 2698 C CA . ALA A 1 345 ? -4.851 -24.849 16.014 1.00 88.81 345 ALA A CA 1
ATOM 2699 C C . ALA A 1 345 ? -5.466 -24.212 17.278 1.00 88.81 345 ALA A C 1
ATOM 2701 O O . ALA A 1 345 ? -6.585 -23.707 17.221 1.00 88.81 345 ALA A O 1
ATOM 2702 N N . ASN A 1 346 ? -4.718 -24.156 18.388 1.00 88.00 346 ASN A N 1
ATOM 2703 C CA . ASN A 1 346 ? -5.154 -23.479 19.617 1.00 88.00 346 ASN A CA 1
ATOM 2704 C C . ASN A 1 346 ? -5.344 -21.963 19.403 1.00 88.00 346 ASN A C 1
ATOM 2706 O O . ASN A 1 346 ? -6.352 -21.405 19.835 1.00 88.00 346 ASN A O 1
ATOM 2710 N N . HIS A 1 347 ? -4.420 -21.303 18.694 1.00 87.44 347 HIS A N 1
ATOM 2711 C CA . HIS A 1 347 ? -4.550 -19.883 18.335 1.00 87.44 347 HIS A CA 1
ATOM 2712 C C . HIS A 1 347 ? -5.745 -19.629 17.395 1.00 87.44 347 HIS A C 1
ATOM 2714 O O . HIS A 1 347 ? -6.489 -18.668 17.577 1.00 87.44 347 HIS A O 1
ATOM 2720 N N . GLU A 1 348 ? -5.981 -20.506 16.413 1.00 90.62 348 GLU A N 1
ATOM 2721 C CA . GLU A 1 348 ? -7.126 -20.415 15.493 1.00 90.62 348 GLU A CA 1
ATOM 2722 C C . GLU A 1 348 ? -8.470 -20.607 16.221 1.00 90.62 348 GLU A C 1
ATOM 2724 O O . GLU A 1 348 ? -9.418 -19.863 15.960 1.00 90.62 348 GLU A O 1
ATOM 2729 N N . TYR A 1 349 ? -8.540 -21.522 17.195 1.00 89.81 349 TYR A N 1
ATOM 2730 C CA . TYR A 1 349 ? -9.705 -21.692 18.071 1.00 89.81 349 TYR A CA 1
ATOM 2731 C C . TYR A 1 349 ? -9.948 -20.466 18.967 1.00 89.81 349 TYR A C 1
ATOM 2733 O O . TYR A 1 349 ? -11.070 -19.956 19.033 1.00 89.81 349 TYR A O 1
ATOM 2741 N N . LYS A 1 350 ? -8.896 -19.929 19.602 1.00 89.56 350 LYS A N 1
ATOM 2742 C CA . LYS A 1 350 ? -8.995 -18.724 20.442 1.00 89.56 350 LYS A CA 1
ATOM 2743 C C . LYS A 1 350 ? -9.445 -17.498 19.639 1.00 89.56 350 LYS A C 1
ATOM 2745 O O . LYS A 1 350 ? -10.311 -16.762 20.110 1.00 89.56 350 LYS A O 1
ATOM 2750 N N . LEU A 1 351 ? -8.941 -17.308 18.417 1.00 91.62 351 LEU A N 1
ATOM 2751 C CA . LEU A 1 351 ? -9.396 -16.244 17.511 1.00 91.62 351 LEU A CA 1
ATOM 2752 C C . LEU A 1 351 ? -10.880 -16.380 17.146 1.00 91.62 351 LEU A C 1
ATOM 2754 O O . LEU A 1 351 ? -11.602 -15.385 17.193 1.00 91.62 351 LEU A O 1
ATOM 2758 N N . ALA A 1 352 ? -11.358 -17.591 16.838 1.00 91.69 352 ALA A N 1
ATOM 2759 C CA . ALA A 1 352 ? -12.772 -17.830 16.539 1.00 91.69 352 ALA A CA 1
ATOM 2760 C C . ALA A 1 352 ? -13.688 -17.522 17.742 1.00 91.69 352 ALA A C 1
ATOM 2762 O O . ALA A 1 352 ? -14.760 -16.934 17.579 1.00 91.69 352 ALA A O 1
ATOM 2763 N N . ASN A 1 353 ? -13.246 -17.852 18.961 1.00 91.62 353 ASN A N 1
ATOM 2764 C CA . ASN A 1 353 ? -13.952 -17.507 20.196 1.00 91.62 353 ASN A CA 1
ATOM 2765 C C . ASN A 1 353 ? -13.985 -15.981 20.437 1.00 91.62 353 ASN A C 1
ATOM 2767 O O . ASN A 1 353 ? -15.049 -15.418 20.700 1.00 91.62 353 ASN A O 1
ATOM 2771 N N . LEU A 1 354 ? -12.854 -15.284 20.268 1.00 92.00 354 LEU A N 1
ATOM 2772 C CA . LEU A 1 354 ? -12.793 -13.817 20.360 1.00 92.00 354 LEU A CA 1
ATOM 2773 C C . LEU A 1 354 ? -13.697 -13.137 19.316 1.00 92.00 354 LEU A C 1
ATOM 2775 O O . LEU A 1 354 ? -14.393 -12.177 19.644 1.00 92.00 354 LEU A O 1
ATOM 2779 N N . GLU A 1 355 ? -13.753 -13.652 18.083 1.00 92.38 355 GLU A N 1
ATOM 2780 C CA . GLU A 1 355 ? -14.639 -13.130 17.035 1.00 92.38 355 GLU A CA 1
ATOM 2781 C C . GLU A 1 355 ? -16.129 -13.305 17.398 1.00 92.38 355 GLU A C 1
ATOM 2783 O O . GLU A 1 355 ? -16.939 -12.399 17.180 1.00 92.38 355 GLU A O 1
ATOM 2788 N N . ALA A 1 356 ? -16.502 -14.441 18.000 1.00 93.06 356 ALA A N 1
ATOM 2789 C CA . ALA A 1 356 ? -17.860 -14.686 18.486 1.00 93.06 356 ALA A CA 1
ATOM 2790 C C . ALA A 1 356 ? -18.249 -13.728 19.629 1.00 93.06 356 ALA A C 1
ATOM 2792 O O . ALA A 1 356 ? -19.332 -13.137 19.599 1.00 93.06 356 ALA A O 1
ATOM 2793 N N . GLN A 1 357 ? -17.351 -13.509 20.596 1.00 92.38 357 GLN A N 1
ATOM 2794 C CA . GLN A 1 357 ? -17.560 -12.557 21.693 1.00 92.38 357 GLN A CA 1
ATOM 2795 C C . GLN A 1 357 ? -17.661 -11.109 21.187 1.00 92.38 357 GLN A C 1
ATOM 2797 O O . GLN A 1 357 ? -18.556 -10.370 21.604 1.00 92.38 357 GLN A O 1
ATOM 2802 N N . TYR A 1 358 ? -16.809 -10.715 20.235 1.00 93.31 358 TYR A N 1
ATOM 2803 C CA . TYR A 1 358 ? -16.865 -9.396 19.603 1.00 93.31 358 TYR A CA 1
ATOM 2804 C C . TYR A 1 358 ? -18.220 -9.155 18.919 1.00 93.31 358 TYR A C 1
ATOM 2806 O O . TYR A 1 358 ? -18.856 -8.124 19.144 1.00 93.31 358 TYR A O 1
ATOM 2814 N N . LYS A 1 359 ? -18.709 -10.132 18.139 1.00 94.00 359 LYS A N 1
ATOM 2815 C CA . LYS A 1 359 ? -20.025 -10.073 17.479 1.00 94.00 359 LYS A CA 1
ATOM 2816 C C . LYS A 1 359 ? -21.174 -9.939 18.486 1.00 94.00 359 LYS A C 1
ATOM 2818 O O . LYS A 1 359 ? -22.101 -9.169 18.234 1.00 94.00 359 LYS A O 1
ATOM 2823 N N . ALA A 1 360 ? -21.108 -10.622 19.631 1.00 93.69 360 ALA A N 1
ATOM 2824 C CA . ALA A 1 360 ? -22.111 -10.502 20.692 1.00 93.69 360 ALA A CA 1
ATOM 2825 C C . ALA A 1 360 ? -22.142 -9.088 21.310 1.00 93.69 360 ALA A C 1
ATOM 2827 O O . ALA A 1 360 ? -23.199 -8.455 21.346 1.00 93.69 360 ALA A O 1
ATOM 2828 N N . LEU A 1 361 ? -20.986 -8.537 21.702 1.00 91.88 361 LEU A N 1
ATOM 2829 C CA . LEU A 1 361 ? -20.899 -7.167 22.232 1.00 91.88 361 LEU A CA 1
ATOM 2830 C C . LEU A 1 361 ? -21.275 -6.100 21.189 1.00 91.88 361 LEU A C 1
ATOM 2832 O O . LEU A 1 361 ? -21.819 -5.048 21.529 1.00 91.88 361 LEU A O 1
ATOM 2836 N N . GLN A 1 362 ? -21.017 -6.355 19.904 1.00 92.31 362 GLN A N 1
ATOM 2837 C CA . GLN A 1 362 ? -21.432 -5.464 18.820 1.00 92.31 362 GLN A CA 1
ATOM 2838 C C . GLN A 1 362 ? -22.965 -5.405 18.698 1.00 92.31 362 GLN A C 1
ATOM 2840 O O . GLN A 1 362 ? -23.514 -4.333 18.440 1.00 92.31 362 GLN A O 1
ATOM 2845 N N . GLN A 1 363 ? -23.665 -6.521 18.935 1.00 93.31 363 GLN A N 1
ATOM 2846 C CA . GLN A 1 363 ? -25.129 -6.556 18.997 1.00 93.31 363 GLN A CA 1
ATOM 2847 C C . GLN A 1 363 ? -25.665 -5.848 20.254 1.00 93.31 363 GLN A C 1
ATOM 2849 O O . GLN A 1 363 ? -26.572 -5.026 20.126 1.00 93.31 363 GLN A O 1
ATOM 2854 N N . GLU A 1 364 ? -25.066 -6.073 21.430 1.00 91.50 364 GLU A N 1
ATOM 2855 C CA . GLU A 1 364 ? -25.393 -5.360 22.682 1.00 91.50 364 GLU A CA 1
ATOM 2856 C C . GLU A 1 364 ? -25.278 -3.832 22.498 1.00 91.50 364 GLU A C 1
ATOM 2858 O O . GLU A 1 364 ? -26.212 -3.079 22.785 1.00 91.50 364 GLU A O 1
ATOM 2863 N N . LYS A 1 365 ? -24.172 -3.364 21.905 1.00 90.88 365 LYS A N 1
ATOM 2864 C CA . LYS A 1 365 ? -23.946 -1.947 21.572 1.00 90.88 365 LYS A CA 1
ATOM 2865 C C . LYS A 1 365 ? -25.050 -1.364 20.685 1.00 90.88 365 LYS A C 1
ATOM 2867 O O . LYS A 1 365 ? -25.488 -0.238 20.920 1.00 90.88 365 LYS A O 1
ATOM 2872 N N . LEU A 1 366 ? -25.497 -2.106 19.669 1.00 91.69 366 LEU A N 1
ATOM 2873 C CA . LEU A 1 366 ? -26.566 -1.667 18.766 1.00 91.69 366 LEU A CA 1
ATOM 2874 C C . LEU A 1 366 ? -27.930 -1.610 19.469 1.00 91.69 366 LEU A C 1
ATOM 2876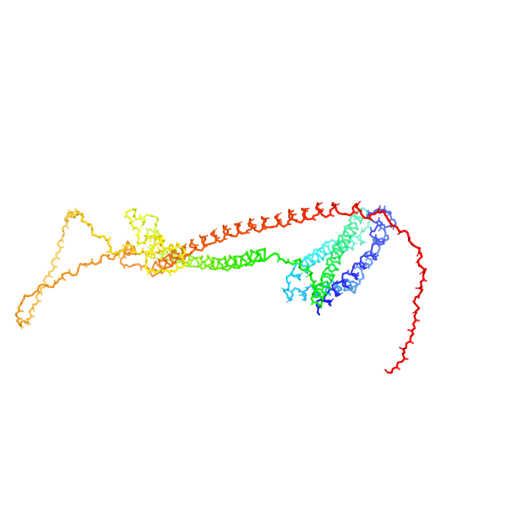 O O . LEU A 1 366 ? -28.691 -0.676 19.218 1.00 91.69 366 LEU A O 1
ATOM 2880 N N . GLN A 1 367 ? -28.224 -2.549 20.373 1.00 91.94 367 GLN A N 1
ATOM 2881 C CA . GLN A 1 367 ? -29.446 -2.532 21.188 1.00 91.94 367 GLN A CA 1
ATOM 2882 C C . GLN A 1 367 ? -29.483 -1.294 22.096 1.00 91.94 367 GLN A C 1
ATOM 2884 O O . GLN A 1 367 ? -30.438 -0.520 22.026 1.00 91.94 367 GLN A O 1
ATOM 2889 N N . ILE A 1 368 ? -28.402 -1.026 22.839 1.00 89.19 368 ILE A N 1
ATOM 2890 C CA . ILE A 1 368 ? -28.280 0.152 23.718 1.00 89.19 368 ILE A CA 1
ATOM 2891 C C . ILE A 1 368 ? -28.461 1.464 22.932 1.00 89.19 368 ILE A C 1
ATOM 2893 O O . ILE A 1 368 ? -29.126 2.388 23.404 1.00 89.19 368 ILE A O 1
ATOM 2897 N N . ILE A 1 369 ? -27.912 1.564 21.715 1.00 88.44 369 ILE A N 1
ATOM 2898 C CA . ILE A 1 369 ? -28.096 2.747 20.855 1.00 88.44 369 ILE A CA 1
ATOM 2899 C C . ILE A 1 369 ? -29.569 2.911 20.439 1.00 88.44 369 ILE A C 1
ATOM 2901 O O . ILE A 1 369 ? -30.107 4.017 20.534 1.00 88.44 369 ILE A O 1
ATOM 2905 N N . GLN A 1 370 ? -30.253 1.829 20.050 1.00 90.50 370 GLN A N 1
ATOM 2906 C CA . GLN A 1 370 ? -31.680 1.883 19.710 1.00 90.50 370 GLN A CA 1
ATOM 2907 C C . GLN A 1 370 ? -32.565 2.260 20.908 1.00 90.50 370 GLN A C 1
ATOM 2909 O O . GLN A 1 370 ? -33.541 2.990 20.735 1.00 90.50 370 GLN A O 1
ATOM 2914 N N . GLU A 1 371 ? -32.247 1.798 22.116 1.00 88.44 371 GLU A N 1
ATOM 2915 C CA . GLU A 1 371 ? -32.980 2.163 23.336 1.00 88.44 371 GLU A CA 1
ATOM 2916 C C . GLU A 1 371 ? -32.811 3.644 23.691 1.00 88.44 371 GLU A C 1
ATOM 2918 O O . GLU A 1 371 ? -33.796 4.317 24.009 1.00 88.44 371 GLU A O 1
ATOM 2923 N N . ILE A 1 372 ? -31.595 4.184 23.553 1.00 85.69 372 ILE A N 1
ATOM 2924 C CA . ILE A 1 372 ? -31.328 5.622 23.706 1.00 85.69 372 ILE A CA 1
ATOM 2925 C C . ILE A 1 372 ? -32.136 6.426 22.676 1.00 85.69 372 ILE A C 1
ATOM 2927 O O . ILE A 1 372 ? -32.775 7.413 23.038 1.00 85.69 372 ILE A O 1
ATOM 2931 N N . GLU A 1 373 ? -32.178 5.993 21.411 1.00 86.81 373 GLU A N 1
ATOM 2932 C CA . GLU A 1 373 ? -32.990 6.648 20.379 1.00 86.81 373 GLU A CA 1
ATOM 2933 C C . GLU A 1 373 ? -34.497 6.604 20.662 1.00 86.81 373 GLU A C 1
ATOM 2935 O O . GLU A 1 373 ? -35.181 7.604 20.445 1.00 86.81 373 GLU A O 1
ATOM 2940 N N . ARG A 1 374 ? -35.033 5.466 21.123 1.00 87.06 374 ARG A N 1
ATOM 2941 C CA . ARG A 1 374 ? -36.455 5.336 21.493 1.00 87.06 374 ARG A CA 1
ATOM 2942 C C . ARG A 1 374 ? -36.792 6.259 22.664 1.00 87.06 374 ARG A C 1
ATOM 2944 O O . ARG A 1 374 ? -37.762 7.009 22.586 1.00 87.06 374 ARG A O 1
ATOM 2951 N N . SER A 1 375 ? -35.940 6.281 23.688 1.00 84.31 375 SER A N 1
ATOM 2952 C CA . SER A 1 375 ? -36.086 7.148 24.866 1.00 84.31 375 SER A CA 1
ATOM 2953 C C . SER A 1 375 ? -36.048 8.635 24.487 1.00 84.31 375 SER A C 1
ATOM 2955 O O . SER A 1 375 ? -36.886 9.418 24.928 1.00 84.31 375 SER A O 1
ATOM 2957 N N . ALA A 1 376 ? -35.128 9.025 23.598 1.00 82.31 376 ALA A N 1
ATOM 2958 C CA . ALA A 1 376 ? -35.018 10.392 23.087 1.00 82.31 376 ALA A CA 1
ATOM 2959 C C . ALA A 1 376 ? -36.168 10.804 22.143 1.00 82.31 376 ALA A C 1
ATOM 2961 O O . ALA A 1 376 ? -36.385 11.999 21.941 1.00 82.31 376 ALA A O 1
ATOM 2962 N N . LYS A 1 377 ? -36.897 9.842 21.559 1.00 85.38 377 LYS A N 1
ATOM 2963 C CA . LYS A 1 377 ? -38.122 10.087 20.777 1.00 85.38 377 LYS A CA 1
ATOM 2964 C C . LYS A 1 377 ? -39.340 10.252 21.697 1.00 85.38 377 LYS A C 1
ATOM 2966 O O . LYS A 1 377 ? -40.084 11.205 21.499 1.00 85.38 377 LYS A O 1
ATOM 2971 N N . ALA A 1 378 ? -39.484 9.428 22.740 1.00 81.00 378 ALA A N 1
ATOM 2972 C CA . ALA A 1 378 ? -40.553 9.564 23.742 1.00 81.00 378 ALA A CA 1
ATOM 2973 C C . ALA A 1 378 ? -40.478 10.901 24.510 1.00 81.00 378 ALA A C 1
ATOM 2975 O O . ALA A 1 378 ? -41.444 11.652 24.570 1.00 81.00 378 ALA A O 1
ATOM 2976 N N . LEU A 1 379 ? -39.285 11.297 24.970 1.00 74.50 379 LEU A N 1
ATOM 2977 C CA . LEU A 1 379 ? -39.083 12.609 25.608 1.00 74.50 379 LEU A CA 1
ATOM 2978 C C . LEU A 1 379 ? -39.443 13.804 24.698 1.00 74.50 379 LEU A C 1
ATOM 2980 O O . LEU A 1 379 ? -39.672 14.904 25.196 1.00 74.50 379 LEU A O 1
ATOM 2984 N N . LYS A 1 380 ? -39.499 13.604 23.373 1.00 74.31 380 LYS A N 1
ATOM 2985 C CA . LYS A 1 380 ? -39.936 14.617 22.402 1.00 74.31 380 LYS A CA 1
ATOM 2986 C C . LYS A 1 380 ? -41.430 14.576 22.082 1.00 74.31 380 LYS A C 1
ATOM 2988 O O . LYS A 1 380 ? -41.934 15.602 21.644 1.00 74.31 380 LYS A O 1
ATOM 2993 N N . SER A 1 381 ? -42.137 13.459 22.276 1.00 66.44 381 SER A N 1
ATOM 2994 C CA . SER A 1 381 ? -43.606 13.453 22.186 1.00 66.44 381 SER A CA 1
ATOM 2995 C C . SER A 1 381 ? -44.229 14.129 23.402 1.00 66.44 381 SER A C 1
ATOM 2997 O O . SER A 1 381 ? -45.143 14.935 23.260 1.00 66.44 381 SER A O 1
ATOM 2999 N N . ASP A 1 382 ? -43.687 13.852 24.585 1.00 58.25 382 ASP A N 1
ATOM 3000 C CA . ASP A 1 382 ? -44.296 14.275 25.846 1.00 58.25 382 ASP A CA 1
ATOM 3001 C C . ASP A 1 382 ? -44.099 15.784 26.074 1.00 58.25 382 ASP A C 1
ATOM 3003 O O . ASP A 1 382 ? -45.011 16.480 26.517 1.00 58.25 382 ASP A O 1
ATOM 3007 N N . GLY A 1 383 ? -42.943 16.324 25.662 1.00 49.72 383 GLY A N 1
ATOM 3008 C CA . GLY A 1 383 ? -42.652 17.761 25.712 1.00 49.72 383 GLY A CA 1
ATOM 3009 C C . GLY A 1 383 ? -43.529 18.635 24.803 1.00 49.72 383 GLY A C 1
ATOM 3010 O O . GLY A 1 383 ? -43.595 19.840 25.021 1.00 49.72 383 GLY A O 1
ATOM 3011 N N . VAL A 1 384 ? -44.227 18.059 23.817 1.00 49.34 384 VAL A N 1
ATOM 3012 C CA . VAL A 1 384 ? -45.136 18.805 22.923 1.00 49.34 384 VAL A CA 1
ATOM 3013 C C . VAL A 1 384 ? -46.503 19.063 23.576 1.00 49.34 384 VAL A C 1
ATOM 3015 O O . VAL A 1 384 ? -47.210 19.969 23.155 1.00 49.34 384 VAL A O 1
ATOM 3018 N N . GLN A 1 385 ? -46.881 18.346 24.644 1.00 44.91 385 GLN A N 1
ATOM 3019 C CA . GLN A 1 385 ? -48.203 18.503 25.276 1.00 44.91 385 GLN A CA 1
ATOM 3020 C C . GLN A 1 385 ? -48.317 19.627 26.328 1.00 44.91 385 GLN A C 1
ATOM 3022 O O . GLN A 1 385 ? -49.391 19.785 26.910 1.00 44.91 385 GLN A O 1
ATOM 3027 N N . MET A 1 386 ? -47.261 20.411 26.587 1.00 39.81 386 MET A N 1
ATOM 3028 C CA . MET A 1 386 ? -47.313 21.521 27.561 1.00 39.81 386 MET A CA 1
ATOM 3029 C C . MET A 1 386 ? -47.274 22.936 26.959 1.00 39.81 386 MET A C 1
ATOM 3031 O O . MET A 1 386 ? -47.805 23.848 27.587 1.00 39.81 386 MET A O 1
ATOM 3035 N N . ASP A 1 387 ? -46.722 23.135 25.759 1.00 44.00 387 ASP A N 1
ATOM 3036 C CA . ASP A 1 387 ? -46.453 24.485 25.214 1.00 44.00 387 ASP A CA 1
ATOM 3037 C C . ASP A 1 387 ? -47.708 25.192 24.639 1.00 44.00 387 ASP A C 1
ATOM 3039 O O . ASP A 1 387 ? -47.765 26.416 24.529 1.00 44.00 387 ASP A O 1
ATOM 3043 N N . ASP A 1 388 ? -48.771 24.435 24.339 1.00 40.19 388 ASP A N 1
ATOM 3044 C CA . ASP A 1 388 ? -50.026 24.951 23.760 1.00 40.19 388 ASP A CA 1
ATOM 3045 C C . ASP A 1 388 ? -50.978 25.619 24.780 1.00 40.19 388 ASP A C 1
ATOM 3047 O O . ASP A 1 388 ? -52.070 26.055 24.407 1.00 40.19 388 ASP A O 1
ATOM 3051 N N . ARG A 1 389 ? -50.621 25.692 26.076 1.00 40.88 389 ARG A N 1
ATOM 3052 C CA . ARG A 1 389 ? -51.566 26.105 27.140 1.00 40.88 389 ARG A CA 1
ATOM 3053 C C . ARG A 1 389 ? -51.333 27.477 27.775 1.00 40.88 389 ARG A C 1
ATOM 3055 O O . ARG A 1 389 ? -52.253 27.974 28.418 1.00 40.88 389 ARG A O 1
ATOM 3062 N N . GLU A 1 390 ? -50.177 28.109 27.563 1.00 42.62 390 GLU A N 1
ATOM 3063 C CA . GLU A 1 390 ? -49.868 29.446 28.116 1.00 42.62 390 GLU A CA 1
ATOM 3064 C C . GLU A 1 390 ? -49.760 30.556 27.051 1.00 42.62 390 GLU A C 1
ATOM 3066 O O . GLU A 1 390 ? -49.553 31.722 27.379 1.00 42.62 390 GLU A O 1
ATOM 3071 N N . ARG A 1 391 ? -50.007 30.254 25.767 1.00 39.44 391 ARG A N 1
ATOM 3072 C CA . ARG A 1 391 ? -50.028 31.261 24.689 1.00 39.44 391 ARG A CA 1
ATOM 3073 C C . ARG A 1 391 ? -51.383 31.975 24.556 1.00 39.44 391 ARG A C 1
ATOM 3075 O O . ARG A 1 391 ? -52.038 31.877 23.522 1.00 39.44 391 ARG A O 1
ATOM 3082 N N . ASN A 1 392 ? -51.807 32.685 25.602 1.00 39.81 392 ASN A N 1
ATOM 3083 C CA . ASN A 1 392 ? -52.909 33.661 25.552 1.00 39.81 392 ASN A CA 1
ATOM 3084 C C . ASN A 1 392 ? -52.828 34.646 26.737 1.00 39.81 392 ASN A C 1
ATOM 3086 O O . ASN A 1 392 ? -53.594 34.551 27.695 1.00 39.81 392 ASN A O 1
ATOM 3090 N N . GLY A 1 393 ? -51.899 35.602 26.665 1.00 37.69 393 GLY A N 1
ATOM 3091 C CA . GLY A 1 393 ? -51.765 36.672 27.654 1.00 37.69 393 GLY A CA 1
ATOM 3092 C C . GLY A 1 393 ? -50.675 37.685 27.293 1.00 37.69 393 GLY A C 1
ATOM 3093 O O . GLY A 1 393 ? -49.587 37.294 26.892 1.00 37.69 393 GLY A O 1
ATOM 3094 N N . GLU A 1 394 ? -51.014 38.964 27.455 1.00 35.59 394 GLU A N 1
ATOM 3095 C CA . GLU A 1 394 ? -50.118 40.120 27.650 1.00 35.59 394 GLU A CA 1
ATOM 3096 C C . GLU A 1 394 ? -49.077 40.449 26.555 1.00 35.59 394 GLU A C 1
ATOM 3098 O O . GLU A 1 394 ? -47.923 40.029 26.552 1.00 35.59 394 GLU A O 1
ATOM 3103 N N . THR A 1 395 ? -49.509 41.341 25.660 1.00 36.69 395 THR A N 1
ATOM 3104 C CA . THR A 1 395 ? -48.682 42.296 24.904 1.00 36.69 395 THR A CA 1
ATOM 3105 C C . THR A 1 395 ? -47.884 43.238 25.812 1.00 36.69 395 THR A C 1
ATOM 3107 O O . THR A 1 395 ? -48.471 43.823 26.724 1.00 36.69 395 THR A O 1
ATOM 3110 N N . PHE A 1 396 ? -46.630 43.529 25.454 1.00 31.72 396 PHE A N 1
ATOM 3111 C CA . PHE A 1 396 ? -46.043 44.864 25.632 1.00 31.72 396 PHE A CA 1
ATOM 3112 C C . PHE A 1 396 ? -44.961 45.142 24.570 1.00 31.72 396 PHE A C 1
ATOM 3114 O O . PHE A 1 396 ? -44.484 44.208 23.922 1.00 31.72 396 PHE A O 1
ATOM 3121 N N . ASP A 1 397 ? -44.636 46.419 24.371 1.00 35.44 397 ASP A N 1
ATOM 3122 C CA . ASP A 1 397 ? -43.929 46.952 23.200 1.00 35.44 397 ASP A CA 1
ATOM 3123 C C . ASP A 1 397 ? -42.414 47.199 23.404 1.00 35.44 397 ASP A C 1
ATOM 3125 O O . ASP A 1 397 ? -41.899 47.121 24.519 1.00 35.44 397 ASP A O 1
ATOM 3129 N N . ASP A 1 398 ? -41.759 47.542 22.286 1.00 35.28 398 ASP A N 1
ATOM 3130 C CA . ASP A 1 398 ? -40.470 48.236 22.101 1.00 35.28 398 ASP A CA 1
ATOM 3131 C C . ASP A 1 398 ? -39.159 47.674 22.697 1.00 35.28 398 ASP A C 1
ATOM 3133 O O . ASP A 1 398 ? -39.015 47.433 23.892 1.00 35.28 398 ASP A O 1
ATOM 3137 N N . TYR A 1 399 ? -38.117 47.638 21.849 1.00 36.72 399 TYR A N 1
ATOM 3138 C CA . TYR A 1 399 ? -36.895 48.422 22.098 1.00 36.72 399 TYR A CA 1
ATOM 3139 C C . TYR A 1 399 ? -36.101 48.685 20.801 1.00 36.72 399 TYR A C 1
ATOM 3141 O O . TYR A 1 399 ? -36.085 47.849 19.897 1.00 36.72 399 TYR A O 1
ATOM 3149 N N . GLU A 1 400 ? -35.468 49.858 20.713 1.00 37.16 400 GLU A N 1
ATOM 3150 C CA . GLU A 1 400 ? -34.753 50.371 19.529 1.00 37.16 400 GLU A CA 1
ATOM 3151 C C . GLU A 1 400 ? -33.304 49.851 19.376 1.00 37.16 400 GLU A C 1
ATOM 3153 O O . GLU A 1 400 ? -32.743 49.206 20.265 1.00 37.16 400 GLU A O 1
ATOM 3158 N N . ASP A 1 401 ? -32.692 50.181 18.232 1.00 35.91 401 ASP A N 1
ATOM 3159 C CA . ASP A 1 401 ? -31.264 50.014 17.940 1.00 35.91 401 ASP A CA 1
ATOM 3160 C C . ASP A 1 401 ? -30.340 50.709 18.959 1.00 35.91 401 ASP A C 1
ATOM 3162 O O . ASP A 1 401 ? -30.640 51.779 19.491 1.00 35.91 401 ASP A O 1
ATOM 3166 N N . SER A 1 402 ? -29.121 50.181 19.112 1.00 37.44 402 SER A N 1
ATOM 3167 C CA . SER A 1 402 ? -27.980 50.985 19.564 1.00 37.44 402 SER A CA 1
ATOM 3168 C C . SER A 1 402 ? -26.665 50.483 18.965 1.00 37.44 402 SER A C 1
ATOM 3170 O O . SER A 1 402 ? -26.258 49.343 19.204 1.00 37.44 402 SER A O 1
ATOM 3172 N N . GLU A 1 403 ? -25.984 51.353 18.219 1.00 35.38 403 GLU A N 1
ATOM 3173 C CA . GLU A 1 403 ? -24.610 51.152 17.753 1.00 35.38 403 GLU A CA 1
ATOM 3174 C C . GLU A 1 403 ? -23.632 50.961 18.927 1.00 35.38 403 GLU A C 1
ATOM 3176 O O . GLU A 1 403 ? -23.820 51.515 20.011 1.00 35.38 403 GLU A O 1
ATOM 3181 N N . ILE A 1 404 ? -22.525 50.251 18.686 1.00 37.34 404 ILE A N 1
ATOM 3182 C CA . ILE A 1 404 ? -21.312 50.364 19.506 1.00 37.34 404 ILE A CA 1
ATOM 3183 C C . ILE A 1 404 ? -20.143 50.633 18.560 1.00 37.34 404 ILE A C 1
ATOM 3185 O O . ILE A 1 404 ? -19.816 49.806 17.707 1.00 37.34 404 ILE A O 1
ATOM 3189 N N . THR A 1 405 ? -19.547 51.814 18.698 1.00 36.47 405 THR A N 1
ATOM 3190 C CA . THR A 1 405 ? -18.447 52.315 17.869 1.00 36.47 405 THR A CA 1
ATOM 3191 C C . THR A 1 405 ? -17.091 51.721 18.253 1.00 36.47 405 THR A C 1
ATOM 3193 O O . THR A 1 405 ? -16.909 51.160 19.334 1.00 36.47 405 THR A O 1
ATOM 3196 N N . GLU A 1 406 ? -16.110 51.897 17.367 1.00 37.41 406 GLU A N 1
ATOM 3197 C CA . GLU A 1 406 ? -14.690 51.771 17.705 1.00 37.41 406 GLU A CA 1
ATOM 3198 C C . GLU A 1 406 ? -14.289 52.750 18.823 1.00 37.41 406 GLU A C 1
ATOM 3200 O O . GLU A 1 406 ? -14.855 53.839 18.925 1.00 37.41 406 GLU A O 1
ATOM 3205 N N . ASP A 1 407 ? -13.229 52.417 19.566 1.00 40.22 407 ASP A N 1
ATOM 3206 C CA . ASP A 1 407 ? -12.235 53.419 19.967 1.00 40.22 407 ASP A CA 1
ATOM 3207 C C . ASP A 1 407 ? -10.838 52.776 20.113 1.00 40.22 407 ASP A C 1
ATOM 3209 O O . ASP A 1 407 ? -10.718 51.564 20.327 1.00 40.22 407 ASP A O 1
ATOM 3213 N N . GLN A 1 408 ? -9.770 53.566 19.965 1.00 39.59 408 GLN A N 1
ATOM 3214 C CA . GLN A 1 408 ? -8.375 53.099 19.986 1.00 39.59 408 GLN A CA 1
ATOM 3215 C C . GLN A 1 408 ? -7.598 53.592 21.211 1.00 39.59 408 GLN A C 1
ATOM 3217 O O . GLN A 1 408 ? -7.669 54.762 21.572 1.00 39.59 408 GLN A O 1
ATOM 3222 N N . VAL A 1 409 ? -6.704 52.748 21.747 1.00 42.19 409 VAL A N 1
ATOM 3223 C CA . VAL A 1 409 ? -5.552 53.211 22.545 1.00 42.19 409 VAL A CA 1
ATOM 3224 C C . VAL A 1 409 ? -4.285 52.433 22.173 1.00 42.19 409 VAL A C 1
ATOM 3226 O O . VAL A 1 409 ? -4.280 51.206 22.111 1.00 42.19 409 VAL A O 1
ATOM 3229 N N . VAL A 1 410 ? -3.204 53.179 21.933 1.00 41.16 410 VAL A N 1
ATOM 3230 C CA . VAL A 1 410 ? -1.853 52.756 21.513 1.00 41.16 410 VAL A CA 1
ATOM 3231 C C . VAL A 1 410 ? -0.869 53.824 22.044 1.00 41.16 410 VAL A C 1
ATOM 3233 O O . VAL A 1 410 ? -1.282 54.983 22.117 1.00 41.16 410 VAL A O 1
ATOM 3236 N N . PRO A 1 411 ? 0.432 53.567 22.298 1.00 54.16 411 PRO A N 1
ATOM 3237 C CA . PRO A 1 411 ? 1.122 52.393 22.854 1.00 54.16 411 PRO A CA 1
ATOM 3238 C C . PRO A 1 411 ? 1.855 52.730 24.185 1.00 54.16 411 PRO A C 1
ATOM 3240 O O . PRO A 1 411 ? 1.879 53.887 24.605 1.00 54.16 411 PRO A O 1
ATOM 3243 N N . GLN A 1 412 ? 2.576 51.758 24.764 1.00 44.00 412 GLN A N 1
ATOM 3244 C CA . GLN A 1 412 ? 3.971 51.932 25.229 1.00 44.00 412 GLN A CA 1
ATOM 3245 C C . GLN A 1 412 ? 4.773 50.657 24.932 1.00 44.00 412 GLN A C 1
ATOM 3247 O O . GLN A 1 412 ? 4.136 49.580 24.893 1.00 44.00 412 GLN A O 1
#

Organism: Mortierella isabellina (NCBI:txid91625)

Radius of gyration: 43.54 Å; chains: 1; bounding box: 94×128×98 Å

Sequence (412 aa):
MQTIKVAMVLTGCAFFAGTLWADWVYDYPILYHQTSDAVTAASDYYLRRAQAGDIHMYAQIFPIFLAVFGLSSGLALMQEHNIYFDGVCTLLILFGVSSHATSVVTGLNQLTETGVKAQDIESTVEILNKIAAAHVIILGVLGAVMVLQSVHYILLKKWAYDAKYPQKKKTPKMNSGLKTVCEKLDSIALQYLEEADALTALKREIGNEFAKGSLDLGHAKYTMGASKLSRYSYDERMKSLYEVYDTGYDEKHISEDLDKLSLRHRAKNVTDDDGLCTNPKLEDSAKADQMIEKGSNTNPVAKPTKKKKVIDRDPLHWFGLLVSPSLRTSQQHFKSVIAKCIQQANHEYKLANLEAQYKALQQEKLQIIQEIERSAKALKSDGVQMDDRERNGETFDDYEDSEITEDQVVPQ

Secondary structure (DSSP, 8-state):
-HHHHHHHHHHHHHHHHHHHHHHHHHHHHHHH---HHHHHHHHHHHHHHHHS-THHHHHHHHHHHHHHHHHHHHHTT--HHHHHHHHHHHHHHHHHHHHIIIIIIHHHHHHHHHHTT---SHHHHHHHHHHHHHHHHHHHHHHHHHHHHHHHHHHHHHHHHHHHS----------HHHHHHHHHHHHHHHHHHHHHHHHHHHHHHHHHHHHHHHHHHHHHHHHH-TTTSSGGG--TT---SEEEE-----TT---------EEEESTT---------------------------------------PPP----GGGGG-SS--HHHHHHHHHHHHHHHHHHHHHHHHHHHHHHHHHHHHHHHHHHHHHHHHHHHHHHHHHHGGGSGGGS-S--------------------